Protein AF-A0A1Q2HR10-F1 (afdb_monomer)

InterPro domains:
  IPR006119 Resolvase, N-terminal catalytic domain [PF00239] (12-164)
  IPR006119 Resolvase, N-terminal catalytic domain [PS51736] (10-162)
  IPR006119 Resolvase, N-terminal catalytic domain [SM00857] (11-164)
  IPR011109 DNA-binding recombinase domain [PF07508] (187-282)
  IPR011109 DNA-binding recombinase domain [PS51737] (170-286)
  IPR025827 Recombinase zinc beta ribbon domain [PF13408] (298-350)
  IPR036162 Resolvase-like, N-terminal catalytic domain superfamily [G3DSA:3.40.50.1390] (5-146)
  IPR036162 Resolvase-like, N-terminal catalytic domain superfamily [SSF53041] (10-164)
  IPR038109 DNA-binding recombinase domain superfamily [G3DSA:3.90.1750.20] (148-283)
  IPR050639 Site-specific recombinase resolvase [PTHR30461] (6-348)

Nearest PDB structures (foldseek):
  3g13-assembly1_A  TM=7.364E-01  e=5.554E-08  Clostridioides difficile 630
  7ay3-assembly1_A  TM=6.339E-01  e=5.878E-05  uncultured bacterium
  6kka-assembly2_B  TM=5.753E-01  e=1.323E-03  Bacillus sp. 41M-1
  2dcj-assembly1_B  TM=5.624E-01  e=2.082E-03  Bacillus sp. 41M-1
  2dck-assembly1_A  TM=5.653E-01  e=2.611E-03  Bacillus sp. 41M-1

Solvent-accessible surface area (backbone atoms only — not comparable to full-atom values): 34126 Å² total; per-residue (Å²): 134,86,81,80,74,72,67,74,36,36,30,40,51,50,39,48,34,62,55,64,81,62,65,88,44,99,76,32,78,48,55,58,36,47,52,54,40,51,53,52,42,59,74,37,41,91,72,26,41,40,77,53,91,67,83,28,60,32,73,45,44,64,36,75,64,81,92,42,74,28,61,49,51,52,53,51,39,39,74,70,66,70,41,40,28,42,36,27,43,40,64,62,49,78,28,68,34,64,54,60,40,37,54,52,49,53,54,29,55,79,66,69,29,38,47,37,24,69,74,69,81,39,33,55,84,38,75,68,29,41,52,54,48,53,52,50,40,50,50,41,52,49,53,53,50,53,51,50,50,55,49,52,50,50,47,51,53,36,39,65,68,14,31,51,83,76,79,83,79,52,75,24,42,40,81,46,95,53,94,34,42,51,39,80,34,66,74,42,30,50,53,50,50,49,52,53,51,44,33,66,73,66,69,41,63,63,65,41,39,53,51,39,53,74,73,68,49,55,43,68,60,51,66,46,98,87,69,52,78,43,77,47,48,74,66,35,41,67,57,52,52,52,55,74,65,44,53,55,42,55,17,25,35,76,56,94,93,41,79,26,66,31,77,30,78,52,76,42,56,67,65,61,50,50,51,51,48,50,50,54,55,68,68,44,72,78,76,70,76,86,64,78,72,91,75,59,54,81,53,46,59,70,45,50,33,91,85,75,67,38,36,19,39,63,48,73,48,72,50,95,90,70,52,72,50,45,25,34,36,44,46,58,21,74,41,70,36,49,88,80,40,75,68,77,68,43,58,42,68,52,66,73,39,92,71,36,73,76,67,67,79,85,82,83,85,81,95,72,88,79,83,91,84,75,69,95,83,61,90,84,88,86,86,79,89,70,100,68,90,79,58,70,67,60,55,50,51,54,53,53,50,62,67,65,68,60,89,61,100,81,67,84,86,77,90,79,88,86,88,77,87,90,69,84,52,70,69,57,57,50,49,52,61,49,70,74,48,67,97,85,68,90,82,81,68,96,68,52,60,60,41,44,37,71,83,71,49,76,71,78,51,78,48,39,79,90,58,37,56,48,41,76,30,72,83,72,51,90,62,87,64,17,12,40,26,41,38,89,66,55,76,69,34,66,26,34,37,37,36,71,44,75,32,67,85,27,40,32,40,32,31,33,36,29,33,28,22,38,70,86,59,28,33,40,36,38,27,52,72,86,42,78,75,50,72,49,51,10,82,46,71,79,40,84,45,76,46,80,44,69,73,38,79,44,37,41,36,39,34,38,37,37,74,64,77,88,90,49,72,76,53,36,37,36,42,35,54,33,35,36,30,54,85,130

Foldseek 3Di:
DPPDDQDAAEEEEAFEDQELPPPPPPDDPRNVFVVLQVVVQVVCVVNNYDYDPDYLYFYNDQLADCPTDSSVVVLVCLVVVVHQEYETQALSRNHPDLLVSLVVVVSCVVSNHWYDHSPPRQTCVDPVNVVVSVVSNVVSVVVVVVVVVVVVVVLLVCQQVQFAQDDDDAFQWDDDPPHGETEGPPVRLVVLVVLLVCCLVVLALQVSLVVCVVVVDFGDWDADPVGRTDDTDRDWSVNSVCSLPACVLCQWGDDPNDIHRHPYHHSDHPVSSVSSVVSVVVPPPPPPPPDPCPPDPVCFQVDAQPQPRAGWGKDWDADPVGDIWIWTHGPCCVTNNCVVPVGDTGGPVLVPDPPCVVVPDDDDDDPDDDDDDDDPPDDDDDDDDDPDDDDPLRVVQVVVLVVPVDPDDPDDDDDDDDDDPPDDDPVNVVVVVVVVPPPPDDDDTPQKQKDQCQVLDPPSAPKDPVQAPWHWDQPQHDDHRIWTKFDPDDAFDKGKTKHKDQLAQFFKKKKKKFDWAAAPFKWKFKDKQNHTPDIDHHGDDIDMDMDTDDGGIIMIMIMTGGHDDDGGTPSMMIIGIIITHHDD

Structure (mmCIF, N/CA/C/O backbone):
data_AF-A0A1Q2HR10-F1
#
_entry.id   AF-A0A1Q2HR10-F1
#
loop_
_atom_site.group_PDB
_atom_site.id
_atom_site.type_symbol
_atom_site.label_atom_id
_atom_site.label_alt_id
_atom_site.label_comp_id
_atom_site.label_asym_id
_atom_site.label_entity_id
_atom_site.label_seq_id
_atom_site.pdbx_PDB_ins_code
_atom_site.Cartn_x
_atom_site.Cartn_y
_atom_site.Cartn_z
_atom_site.occupancy
_atom_site.B_iso_or_equiv
_atom_site.auth_seq_id
_atom_site.auth_comp_id
_atom_site.auth_asym_id
_atom_site.auth_atom_id
_atom_site.pdbx_PDB_model_num
ATOM 1 N N . MET A 1 1 ? -54.608 -3.226 22.816 1.00 35.53 1 MET A N 1
ATOM 2 C CA . MET A 1 1 ? -53.379 -2.841 23.540 1.00 35.53 1 MET A CA 1
ATOM 3 C C . MET A 1 1 ? -52.499 -4.075 23.656 1.00 35.53 1 MET A C 1
ATOM 5 O O . MET A 1 1 ? -52.842 -4.966 24.420 1.00 35.53 1 MET A O 1
ATOM 9 N N . LYS A 1 2 ? -51.440 -4.186 22.843 1.00 35.03 2 LYS A N 1
ATOM 10 C CA . LYS A 1 2 ? -50.388 -5.186 23.072 1.00 35.03 2 LYS A CA 1
ATOM 11 C C . LYS A 1 2 ? -49.532 -4.642 24.213 1.00 35.03 2 LYS A C 1
ATOM 13 O O . LYS A 1 2 ? -48.927 -3.589 24.064 1.00 35.03 2 LYS A O 1
ATOM 18 N N . THR A 1 3 ? -49.585 -5.283 25.369 1.00 39.72 3 THR A N 1
ATOM 19 C CA . THR A 1 3 ? -48.669 -5.019 26.478 1.00 39.72 3 THR A CA 1
ATOM 20 C C . THR A 1 3 ? -47.285 -5.508 26.063 1.00 39.72 3 THR A C 1
ATOM 22 O O . THR A 1 3 ? -47.055 -6.716 26.043 1.00 39.72 3 THR A O 1
ATOM 25 N N . ASP A 1 4 ? -46.399 -4.585 25.682 1.00 44.84 4 ASP A N 1
ATOM 26 C CA . ASP A 1 4 ? -44.971 -4.867 25.521 1.00 44.84 4 ASP A CA 1
ATOM 27 C C . ASP A 1 4 ? -44.421 -5.318 26.875 1.00 44.84 4 ASP A C 1
ATOM 29 O O . ASP A 1 4 ? -44.372 -4.554 27.841 1.00 44.84 4 ASP A O 1
ATOM 33 N N . ILE A 1 5 ? -44.057 -6.594 26.963 1.00 53.28 5 ILE A N 1
ATOM 34 C CA . ILE A 1 5 ? -43.345 -7.135 28.115 1.00 53.28 5 ILE A CA 1
ATOM 35 C C . ILE A 1 5 ? -41.929 -6.545 28.045 1.00 53.28 5 ILE A C 1
ATOM 37 O O . ILE A 1 5 ? -41.261 -6.736 27.024 1.00 53.28 5 ILE A O 1
ATOM 41 N N . PRO A 1 6 ? -41.453 -5.815 29.071 1.00 58.09 6 PRO A N 1
ATOM 42 C CA . PRO A 1 6 ? -40.123 -5.222 29.037 1.00 58.09 6 PRO A CA 1
ATOM 43 C C . PRO A 1 6 ? -39.074 -6.326 28.872 1.00 58.09 6 PRO A C 1
ATOM 45 O O . PRO A 1 6 ? -39.031 -7.284 29.645 1.00 58.09 6 PRO A O 1
ATOM 48 N N . LYS A 1 7 ? -38.250 -6.199 27.826 1.00 75.62 7 LYS A N 1
ATOM 49 C CA . LYS A 1 7 ? -37.168 -7.134 27.506 1.00 75.62 7 LYS A CA 1
ATOM 50 C C . LYS A 1 7 ? -36.230 -7.252 28.712 1.00 75.62 7 LYS A C 1
ATOM 52 O O . LYS A 1 7 ? -35.727 -6.244 29.200 1.00 75.62 7 LYS A O 1
ATOM 57 N N . THR A 1 8 ? -36.003 -8.471 29.197 1.00 84.19 8 THR A N 1
ATOM 58 C CA . THR A 1 8 ? -35.079 -8.725 30.311 1.00 84.19 8 THR A CA 1
ATOM 59 C C . THR A 1 8 ? -33.642 -8.449 29.870 1.00 84.19 8 THR A C 1
ATOM 61 O O . THR A 1 8 ? -33.208 -8.975 28.849 1.00 84.19 8 THR A O 1
ATOM 64 N N . ILE A 1 9 ? -32.910 -7.639 30.636 1.00 88.94 9 ILE A N 1
ATOM 65 C CA . ILE A 1 9 ? -31.498 -7.309 30.398 1.00 88.94 9 ILE A CA 1
ATOM 66 C C . ILE A 1 9 ? -30.656 -8.093 31.406 1.00 88.94 9 ILE A C 1
ATOM 68 O O . ILE A 1 9 ? -30.749 -7.850 32.611 1.00 88.94 9 ILE A O 1
ATOM 72 N N . ARG A 1 10 ? -29.847 -9.044 30.928 1.00 92.69 10 ARG A N 1
ATOM 73 C CA . ARG A 1 10 ? -28.963 -9.870 31.767 1.00 92.69 10 ARG A CA 1
ATOM 74 C C . ARG A 1 10 ? -27.661 -9.128 32.060 1.00 92.69 10 ARG A C 1
ATOM 76 O O . ARG A 1 10 ? -26.849 -8.901 31.162 1.00 92.69 10 ARG A O 1
ATOM 83 N N . CYS A 1 11 ? -27.471 -8.750 33.318 1.00 92.62 11 CYS A N 1
ATOM 84 C CA . CYS A 1 11 ? -26.354 -7.935 33.779 1.00 92.62 11 CYS A CA 1
ATOM 85 C C . CYS A 1 11 ? -25.263 -8.802 34.420 1.00 92.62 11 CYS A C 1
ATOM 87 O O . CYS A 1 11 ? -25.495 -9.417 35.462 1.00 92.62 11 CYS A O 1
ATOM 89 N N . ALA A 1 12 ? -24.066 -8.800 33.837 1.00 94.25 12 ALA A N 1
ATOM 90 C CA . ALA A 1 12 ? -22.855 -9.345 34.439 1.00 94.25 12 ALA A CA 1
ATOM 91 C C . ALA A 1 12 ? -22.135 -8.269 35.262 1.00 94.25 12 ALA A C 1
ATOM 93 O O . ALA A 1 12 ? -22.036 -7.116 34.838 1.00 94.25 12 ALA A O 1
ATOM 94 N N . ILE A 1 13 ? -21.601 -8.648 36.423 1.00 94.19 13 ILE A N 1
ATOM 95 C CA . ILE A 1 13 ? -20.778 -7.770 37.261 1.00 94.19 13 ILE A CA 1
ATOM 96 C C . ILE A 1 13 ? -19.326 -8.206 37.132 1.00 94.19 13 ILE A C 1
ATOM 98 O O . ILE A 1 13 ? -19.013 -9.367 37.389 1.00 94.19 13 ILE A O 1
ATOM 102 N N . TYR A 1 14 ? -18.451 -7.266 36.779 1.00 94.12 14 TYR A N 1
ATOM 103 C CA . TYR A 1 14 ? -17.010 -7.494 36.758 1.00 94.12 14 TYR A CA 1
ATOM 104 C C . TYR A 1 14 ? -16.328 -6.733 37.893 1.00 94.12 14 TYR A C 1
ATOM 106 O O . TYR A 1 14 ? -16.472 -5.509 38.011 1.00 94.12 14 TYR A O 1
ATOM 114 N N . THR A 1 15 ? -15.556 -7.447 38.715 1.00 91.81 15 THR A N 1
ATOM 115 C CA . THR A 1 15 ? -14.774 -6.845 39.799 1.00 91.81 15 THR A CA 1
ATOM 116 C C . THR A 1 15 ? -13.289 -7.174 39.669 1.00 91.81 15 THR A C 1
ATOM 118 O O . THR A 1 15 ? -12.889 -8.210 39.139 1.00 91.81 15 THR A O 1
ATOM 121 N N . ARG A 1 16 ? -12.436 -6.248 40.128 1.00 90.12 16 ARG A N 1
ATOM 122 C CA . ARG A 1 16 ? -10.978 -6.412 40.056 1.00 90.12 16 ARG A CA 1
ATOM 123 C C . ARG A 1 16 ? -10.268 -5.813 41.263 1.00 90.12 16 ARG A C 1
ATOM 125 O O . ARG A 1 16 ? -10.615 -4.720 41.725 1.00 90.12 16 ARG A O 1
ATOM 132 N N . LYS A 1 17 ? -9.198 -6.476 41.707 1.00 83.69 17 LYS A N 1
ATOM 133 C CA . LYS A 1 17 ? -8.235 -5.977 42.697 1.00 83.69 17 LYS A CA 1
ATOM 134 C C . LYS A 1 17 ? -6.824 -6.322 42.230 1.00 83.69 17 LYS A C 1
ATOM 136 O O . LYS A 1 17 ? -6.560 -7.446 41.841 1.00 83.69 17 LYS A O 1
ATOM 141 N N . SER A 1 18 ? -5.918 -5.346 42.236 1.00 72.06 18 SER A N 1
ATOM 142 C CA . SER A 1 18 ? -4.544 -5.531 41.736 1.00 72.06 18 SER A CA 1
ATOM 143 C C . SER A 1 18 ? -3.587 -6.207 42.713 1.00 72.06 18 SER A C 1
ATOM 145 O O . SER A 1 18 ? -2.473 -6.511 42.312 1.00 72.06 18 SER A O 1
ATOM 147 N N . THR A 1 19 ? -3.973 -6.372 43.977 1.00 66.88 19 THR A N 1
ATOM 148 C CA . THR A 1 19 ? -3.138 -6.974 45.021 1.00 66.88 19 THR A CA 1
ATOM 149 C C . THR A 1 19 ? -3.830 -8.192 45.611 1.00 66.88 19 THR A C 1
ATOM 151 O O . THR A 1 19 ? -5.045 -8.165 45.829 1.00 66.88 19 THR A O 1
ATOM 154 N N . ASP A 1 20 ? -3.038 -9.224 45.902 1.00 68.44 20 ASP A N 1
ATOM 155 C CA . ASP A 1 20 ? -3.508 -10.443 46.570 1.00 68.44 20 ASP A CA 1
ATOM 156 C C . ASP A 1 20 ? -3.741 -10.245 48.076 1.00 68.44 20 ASP A C 1
ATOM 158 O O . ASP A 1 20 ? -4.471 -10.999 48.719 1.00 68.44 20 ASP A O 1
ATOM 162 N N . GLU A 1 21 ? -3.173 -9.182 48.651 1.00 49.06 21 GLU A N 1
ATOM 163 C CA . GLU A 1 21 ? -3.280 -8.869 50.077 1.00 49.06 21 GLU A CA 1
ATOM 164 C C . GLU A 1 21 ? -4.734 -8.684 50.526 1.00 49.06 21 GLU A C 1
ATOM 166 O O . GLU A 1 21 ? -5.432 -7.777 50.065 1.00 49.06 21 GLU A O 1
ATOM 171 N N . GLY A 1 22 ? -5.195 -9.513 51.466 1.00 47.22 22 GLY A N 1
ATOM 172 C CA . GLY A 1 22 ? -6.542 -9.426 52.037 1.00 47.22 22 GLY A CA 1
ATOM 173 C C . GLY A 1 22 ? -7.656 -9.899 51.098 1.00 47.22 22 GLY A C 1
ATOM 174 O O . GLY A 1 22 ? -8.790 -9.447 51.241 1.00 47.22 22 GLY A O 1
ATOM 175 N N . LEU A 1 23 ? -7.351 -10.747 50.105 1.00 61.19 23 LEU A N 1
ATOM 176 C CA . LEU A 1 23 ? -8.379 -11.485 49.355 1.00 61.19 23 LEU A CA 1
ATOM 177 C C . LEU A 1 23 ? -9.075 -12.552 50.218 1.00 61.19 23 LEU A C 1
ATOM 179 O O . LEU A 1 23 ? -10.259 -12.783 50.013 1.00 61.19 23 LEU A O 1
ATOM 183 N N . GLU A 1 24 ? -8.376 -13.125 51.207 1.00 45.28 24 GLU A N 1
ATOM 184 C CA . GLU A 1 24 ? -8.885 -14.188 52.098 1.00 45.28 24 GLU A CA 1
ATOM 185 C C . GLU A 1 24 ? -9.851 -13.707 53.200 1.00 45.28 24 GLU A C 1
ATOM 187 O O . GLU A 1 24 ? -10.402 -14.518 53.938 1.00 45.28 24 GLU A O 1
ATOM 192 N N . GLN A 1 25 ? -10.050 -12.395 53.352 1.00 53.47 25 GLN A N 1
ATOM 193 C CA . GLN A 1 25 ? -10.988 -11.849 54.339 1.00 53.47 25 GLN A CA 1
ATOM 194 C C . GLN A 1 25 ? -12.439 -12.082 53.892 1.00 53.47 25 GLN A C 1
ATOM 196 O O . GLN A 1 25 ? -12.744 -11.886 52.717 1.00 53.47 25 GLN A O 1
ATOM 201 N N . GLU A 1 26 ? -13.342 -12.401 54.834 1.00 44.09 26 GLU A N 1
ATOM 202 C CA . GLU A 1 26 ? -14.781 -12.612 54.561 1.00 44.09 26 GLU A CA 1
ATOM 203 C C . GLU A 1 26 ? -15.452 -11.421 53.852 1.00 44.09 26 GLU A C 1
ATOM 205 O O . GLU A 1 26 ? -16.432 -11.602 53.135 1.00 44.09 26 GLU A O 1
ATOM 210 N N . PHE A 1 27 ? -14.917 -10.205 54.012 1.00 47.78 27 PHE A N 1
ATOM 211 C CA . PHE A 1 27 ? -15.361 -9.020 53.283 1.00 47.78 27 PHE A CA 1
ATOM 212 C C . PHE A 1 27 ? -14.158 -8.220 52.781 1.00 47.78 27 PHE A C 1
ATOM 214 O O . PHE A 1 27 ? -13.380 -7.672 53.561 1.00 47.78 27 PHE A O 1
ATOM 221 N N . ASN A 1 28 ? -14.001 -8.139 51.460 1.00 74.25 28 ASN A N 1
ATOM 222 C CA . ASN A 1 28 ? -12.880 -7.474 50.804 1.00 74.25 28 ASN A CA 1
ATOM 223 C C . ASN A 1 28 ? -13.375 -6.400 49.812 1.00 74.25 28 ASN A C 1
ATOM 225 O O . ASN A 1 28 ? -14.572 -6.195 49.601 1.00 74.25 28 ASN A O 1
ATOM 229 N N . SER A 1 29 ? -12.446 -5.689 49.169 1.00 76.31 29 SER A N 1
ATOM 230 C CA . SER A 1 29 ? -12.796 -4.627 48.220 1.00 76.31 29 SER A CA 1
ATOM 231 C C . SER A 1 29 ? -13.443 -5.116 46.916 1.00 76.31 29 SER A C 1
ATOM 233 O O . SER A 1 29 ? -13.951 -4.276 46.176 1.00 76.31 29 SER A O 1
ATOM 235 N N . LEU A 1 30 ? -13.434 -6.419 46.605 1.00 81.44 30 LEU A N 1
ATOM 236 C CA . LEU A 1 30 ? -14.221 -7.005 45.509 1.00 81.44 30 LEU A CA 1
ATOM 237 C C . LEU A 1 30 ? -15.690 -7.129 45.929 1.00 81.44 30 LEU A C 1
ATOM 239 O O . LEU A 1 30 ? -16.567 -6.695 45.187 1.00 81.44 30 LEU A O 1
ATOM 243 N N . HIS A 1 31 ? -15.951 -7.591 47.157 1.00 82.94 31 HIS A N 1
ATOM 244 C CA . HIS A 1 31 ? -17.305 -7.666 47.717 1.00 82.94 31 HIS A CA 1
ATOM 245 C C . HIS A 1 31 ? -17.982 -6.292 47.775 1.00 82.94 31 HIS A C 1
ATOM 247 O O . HIS A 1 31 ? -19.097 -6.148 47.283 1.00 82.94 31 HIS A O 1
ATOM 253 N N . ALA A 1 32 ? -17.279 -5.254 48.243 1.00 84.38 32 ALA A N 1
ATOM 254 C CA . ALA A 1 32 ? -17.815 -3.888 48.253 1.00 84.38 32 ALA A CA 1
ATOM 255 C C . ALA A 1 32 ? -18.134 -3.347 46.840 1.00 84.38 32 ALA A C 1
ATOM 257 O O . ALA A 1 32 ? -19.096 -2.605 46.648 1.00 84.38 32 ALA A O 1
ATOM 258 N N . GLN A 1 33 ? -17.334 -3.713 45.829 1.00 88.06 33 GLN A N 1
ATOM 259 C CA . GLN A 1 33 ? -17.607 -3.348 44.433 1.00 88.06 33 GLN A CA 1
ATOM 260 C C . GLN A 1 33 ? -18.842 -4.067 43.896 1.00 88.06 33 GLN A C 1
ATOM 262 O O . GLN A 1 33 ? -19.652 -3.453 43.199 1.00 88.06 33 GLN A O 1
ATOM 267 N N . ARG A 1 34 ? -18.968 -5.357 44.216 1.00 89.56 34 ARG A N 1
ATOM 268 C CA . ARG A 1 34 ? -20.096 -6.181 43.801 1.00 89.56 34 ARG A CA 1
ATOM 269 C C . ARG A 1 34 ? -21.393 -5.697 44.433 1.00 89.56 34 ARG A C 1
ATOM 271 O O . ARG A 1 34 ? -22.344 -5.466 43.701 1.00 89.56 34 ARG A O 1
ATOM 278 N N . GLU A 1 35 ? -21.406 -5.446 45.737 1.00 89.19 35 GLU A N 1
ATOM 279 C CA . GLU A 1 35 ? -22.575 -4.925 46.454 1.00 89.19 35 GLU A CA 1
ATOM 280 C C . GLU A 1 35 ? -23.064 -3.602 45.843 1.00 89.19 35 GLU A C 1
ATOM 282 O O . GLU A 1 35 ? -24.252 -3.437 45.568 1.00 89.19 35 GLU A O 1
ATOM 287 N N . ALA A 1 36 ? -22.145 -2.683 45.528 1.00 88.62 36 ALA A N 1
ATOM 288 C CA . ALA A 1 36 ? -22.489 -1.431 44.859 1.00 88.62 36 ALA A CA 1
ATOM 289 C C . ALA A 1 36 ? -23.095 -1.652 43.457 1.00 88.62 36 ALA A C 1
ATOM 291 O O . ALA A 1 36 ? -24.039 -0.958 43.073 1.00 88.62 36 ALA A O 1
ATOM 292 N N . ALA A 1 37 ? -22.574 -2.614 42.690 1.00 89.00 37 ALA A N 1
ATOM 293 C CA . ALA A 1 37 ? -23.106 -2.966 41.375 1.00 89.00 37 ALA A CA 1
ATOM 294 C C . ALA A 1 37 ? -24.470 -3.676 41.463 1.00 89.00 37 ALA A C 1
ATOM 296 O O . ALA A 1 37 ? -25.373 -3.350 40.695 1.00 89.00 37 ALA A O 1
ATOM 297 N N . GLU A 1 38 ? -24.663 -4.580 42.423 1.00 91.38 38 GLU A N 1
ATOM 298 C CA . GLU A 1 38 ? -25.937 -5.264 42.680 1.00 91.38 38 GLU A CA 1
ATOM 299 C C . GLU A 1 38 ? -27.020 -4.286 43.149 1.00 91.38 38 GLU A C 1
ATOM 301 O O . GLU A 1 38 ? -28.160 -4.347 42.677 1.00 91.38 38 GLU A O 1
ATOM 306 N N . ALA A 1 39 ? -26.666 -3.336 44.019 1.00 90.44 39 ALA A N 1
ATOM 307 C CA . ALA A 1 39 ? -27.552 -2.254 44.437 1.00 90.44 39 ALA A CA 1
ATOM 308 C C . ALA A 1 39 ? -27.960 -1.378 43.243 1.00 90.44 39 ALA A C 1
ATOM 310 O O . ALA A 1 39 ? -29.140 -1.055 43.083 1.00 90.44 39 ALA A O 1
ATOM 311 N N . TYR A 1 40 ? -27.011 -1.055 42.355 1.00 89.25 40 TYR A N 1
ATOM 312 C CA . TYR A 1 40 ? -27.297 -0.309 41.131 1.00 89.25 40 TYR A CA 1
ATOM 313 C C . TYR A 1 40 ? -28.238 -1.083 40.195 1.00 89.25 40 TYR A C 1
ATOM 315 O O . TYR A 1 40 ? -29.265 -0.544 39.787 1.00 89.25 40 TYR A O 1
ATOM 323 N N . ILE A 1 41 ? -27.961 -2.359 39.908 1.00 90.00 41 ILE A N 1
ATOM 324 C CA . ILE A 1 41 ? -28.836 -3.212 39.080 1.00 90.00 41 ILE A CA 1
ATOM 325 C C . ILE A 1 41 ? -30.233 -3.317 39.703 1.00 90.00 41 ILE A C 1
ATOM 327 O O . ILE A 1 41 ? -31.241 -3.205 39.006 1.00 90.00 41 ILE A O 1
ATOM 331 N N . THR A 1 42 ? -30.309 -3.459 41.027 1.00 89.38 42 THR A N 1
ATOM 332 C CA . THR A 1 42 ? -31.578 -3.516 41.762 1.00 89.38 42 THR A CA 1
ATOM 333 C C . THR A 1 42 ? -32.379 -2.225 41.610 1.00 89.38 42 THR A C 1
ATOM 335 O O . THR A 1 42 ? -33.595 -2.290 41.420 1.00 89.38 42 THR A O 1
ATOM 338 N N . SER A 1 43 ? -31.714 -1.066 41.618 1.00 87.19 43 SER A N 1
ATOM 339 C CA . SER A 1 43 ? -32.363 0.230 41.377 1.00 87.19 43 SER A CA 1
ATOM 340 C C . SER A 1 43 ? -32.961 0.358 39.966 1.00 87.19 43 SER A C 1
ATOM 342 O O . SER A 1 43 ? -33.917 1.106 39.782 1.00 87.19 43 SER A O 1
ATOM 344 N N . GLN A 1 44 ? -32.463 -0.419 38.993 1.00 87.38 44 GLN A N 1
ATOM 345 C CA . GLN A 1 44 ? -32.914 -0.423 37.595 1.00 87.38 44 GLN A CA 1
ATOM 346 C C . GLN A 1 44 ? -33.872 -1.578 37.258 1.00 87.38 44 GLN A C 1
ATOM 348 O O . GLN A 1 44 ? -34.183 -1.809 36.088 1.00 87.38 44 GLN A O 1
ATOM 353 N N . LYS A 1 45 ? -34.397 -2.304 38.257 1.00 85.00 45 LYS A N 1
ATOM 354 C CA . LYS A 1 45 ? -35.349 -3.413 38.034 1.00 85.00 45 LYS A CA 1
ATOM 355 C C . LYS A 1 45 ? -36.580 -3.006 37.222 1.00 85.00 45 LYS A C 1
ATOM 357 O O . LYS A 1 45 ? -37.083 -3.810 36.443 1.00 85.00 45 LYS A O 1
ATOM 362 N N . SER A 1 46 ? -37.044 -1.762 37.358 1.00 80.25 46 SER A N 1
ATOM 363 C CA . SER A 1 46 ? -38.163 -1.221 36.570 1.00 80.25 46 SER A CA 1
ATOM 364 C C . SER A 1 46 ? -37.875 -1.157 35.064 1.00 80.25 46 SER A C 1
ATOM 366 O O . SER A 1 46 ? -38.812 -1.150 34.273 1.00 80.25 46 SER A O 1
ATOM 368 N N . GLN A 1 47 ? -36.600 -1.162 34.665 1.00 80.50 47 GLN A N 1
ATOM 369 C CA . GLN A 1 47 ? -36.144 -1.199 33.273 1.00 80.50 47 GLN A CA 1
ATOM 370 C C . GLN A 1 47 ? -35.854 -2.630 32.776 1.00 80.50 47 GLN A C 1
ATOM 372 O O . GLN A 1 47 ? -35.298 -2.797 31.695 1.00 80.50 47 GLN A O 1
ATOM 377 N N . GLY A 1 48 ? -36.188 -3.667 33.556 1.00 84.31 48 GLY A N 1
ATOM 378 C CA . GLY A 1 48 ? -36.000 -5.074 33.175 1.00 84.31 48 GLY A CA 1
ATOM 379 C C . GLY A 1 48 ? -34.616 -5.659 33.483 1.00 84.31 48 GLY A C 1
ATOM 380 O O . GLY A 1 48 ? -34.294 -6.747 33.005 1.00 84.31 48 GLY A O 1
ATOM 381 N N . TRP A 1 49 ? -33.789 -4.970 34.273 1.00 90.88 49 TRP A N 1
ATOM 382 C CA . TRP A 1 49 ? -32.428 -5.406 34.598 1.00 90.88 49 TRP A CA 1
ATOM 383 C C . TRP A 1 49 ? -32.427 -6.566 35.597 1.00 90.88 49 TRP A C 1
ATOM 385 O O . TRP A 1 49 ? -33.079 -6.505 36.641 1.00 90.88 49 TRP A O 1
ATOM 395 N N . THR A 1 50 ? -31.666 -7.617 35.290 1.00 91.12 50 THR A N 1
ATOM 396 C CA . THR A 1 50 ? -31.525 -8.819 36.122 1.00 91.12 50 THR A CA 1
ATOM 397 C C . THR A 1 50 ? -30.052 -9.143 36.322 1.00 91.12 50 THR A C 1
ATOM 399 O O . THR A 1 50 ? -29.319 -9.327 35.354 1.00 91.12 50 THR A O 1
ATOM 402 N N . CYS A 1 51 ? -29.612 -9.229 37.578 1.00 90.31 51 CYS A N 1
ATOM 403 C CA . CYS A 1 51 ? -28.242 -9.619 37.903 1.00 90.31 51 CYS A CA 1
ATOM 404 C C . CYS A 1 51 ? -28.038 -11.114 37.639 1.00 90.31 51 CYS A C 1
ATOM 406 O O . CYS A 1 51 ? -28.804 -11.936 38.145 1.00 90.31 51 CYS A O 1
ATOM 408 N N . LEU A 1 52 ? -27.000 -11.460 36.879 1.00 91.12 52 LEU A N 1
ATOM 409 C CA . LEU A 1 52 ? -26.577 -12.846 36.711 1.00 91.12 52 LEU A CA 1
ATOM 410 C C . LEU A 1 52 ? -25.912 -13.365 38.000 1.00 91.12 52 LEU A C 1
ATOM 412 O O . LEU A 1 52 ? -25.247 -12.595 38.701 1.00 91.12 52 LEU A O 1
ATOM 416 N N . PRO A 1 53 ? -26.082 -14.660 38.326 1.00 82.62 53 PRO A N 1
ATOM 417 C CA . PRO A 1 53 ? -25.472 -15.260 39.511 1.00 82.62 53 PRO A CA 1
ATOM 418 C C . PRO A 1 53 ? -23.954 -15.436 39.367 1.00 82.62 53 PRO A C 1
ATOM 420 O O . PRO A 1 53 ? -23.253 -15.510 40.376 1.00 82.62 53 PRO A O 1
ATOM 423 N N . ASP A 1 54 ? -23.443 -15.481 38.134 1.00 87.12 54 ASP A N 1
ATOM 424 C CA . ASP A 1 54 ? -22.032 -15.727 37.857 1.00 87.12 54 ASP A CA 1
ATOM 425 C C . ASP A 1 54 ? -21.114 -14.627 38.413 1.00 87.12 54 ASP A C 1
ATOM 427 O O . ASP A 1 54 ? -21.440 -13.433 38.470 1.00 87.12 54 ASP A O 1
ATOM 431 N N . GLN A 1 55 ? -19.932 -15.057 38.853 1.00 86.88 55 GLN A N 1
ATOM 432 C CA . GLN A 1 55 ? -18.904 -14.196 39.428 1.00 86.88 55 GLN A CA 1
ATOM 433 C C . GLN A 1 55 ? -17.728 -14.050 38.456 1.00 86.88 55 GLN A C 1
ATOM 435 O O . GLN A 1 55 ? -17.045 -15.028 38.113 1.00 86.88 55 GLN A O 1
ATOM 440 N N . TYR A 1 56 ? -17.492 -12.810 38.019 1.00 92.12 56 TYR A N 1
ATOM 441 C CA . TYR A 1 56 ? -16.359 -12.425 37.180 1.00 92.12 56 TYR A CA 1
ATOM 442 C C . TYR A 1 56 ? -15.391 -11.559 37.988 1.00 92.12 56 TYR A C 1
ATOM 444 O O . TYR A 1 56 ? -15.324 -10.340 37.817 1.00 92.12 56 TYR A O 1
ATOM 452 N N . ASP A 1 57 ? -14.648 -12.212 38.879 1.00 89.62 57 ASP A N 1
ATOM 453 C CA . ASP A 1 57 ? -13.762 -11.546 39.828 1.00 89.62 57 ASP A CA 1
ATOM 454 C C . ASP A 1 57 ? -12.292 -11.864 39.525 1.00 89.62 57 ASP A C 1
ATOM 456 O O . ASP A 1 57 ? -11.878 -13.023 39.520 1.00 89.62 57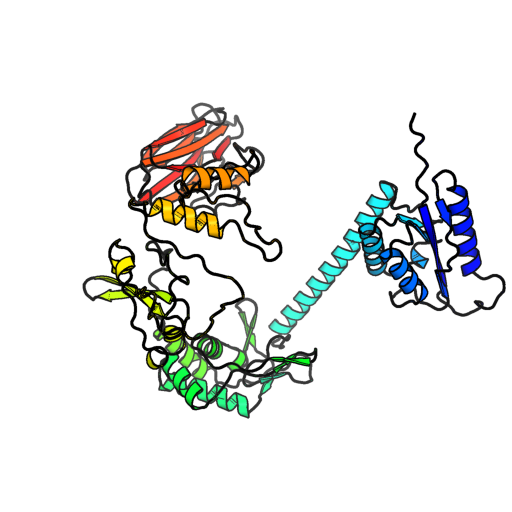 ASP A O 1
ATOM 460 N N . ASP A 1 58 ? -11.496 -10.822 39.281 1.00 87.19 58 ASP A N 1
ATOM 461 C CA . ASP A 1 58 ? -10.048 -10.919 39.068 1.00 87.19 58 ASP A CA 1
ATOM 462 C C . ASP A 1 58 ? -9.294 -10.297 40.265 1.00 87.19 58 ASP A C 1
ATOM 464 O O . ASP A 1 58 ? -9.006 -9.091 40.301 1.00 87.19 58 ASP A O 1
ATOM 468 N N . GLY A 1 59 ? -8.967 -11.120 41.266 1.00 83.94 59 GLY A N 1
ATOM 469 C CA . GLY A 1 59 ? -8.061 -10.769 42.370 1.00 83.94 59 GLY A CA 1
ATOM 470 C C . GLY A 1 59 ? -6.594 -11.028 42.007 1.00 83.94 59 GLY A C 1
ATOM 471 O O . GLY A 1 59 ? -6.298 -12.044 41.393 1.00 83.94 59 GLY A O 1
ATOM 472 N N . GLY A 1 60 ? -5.689 -10.096 42.323 1.00 80.19 60 GLY A N 1
ATOM 473 C CA . GLY A 1 60 ? -4.256 -10.209 41.999 1.00 80.19 60 GLY A CA 1
ATOM 474 C C . GLY A 1 60 ? -3.857 -9.745 40.597 1.00 80.19 60 GLY A C 1
ATOM 475 O O . GLY A 1 60 ? -2.674 -9.670 40.271 1.00 80.19 60 GLY A O 1
ATOM 476 N N . PHE A 1 61 ? -4.821 -9.373 39.749 1.00 80.75 61 PHE A N 1
ATOM 477 C CA . PHE A 1 61 ? -4.553 -9.048 38.347 1.00 80.75 61 PHE A CA 1
ATOM 478 C C . PHE A 1 61 ? -4.405 -7.544 38.088 1.00 80.75 61 PHE A C 1
ATOM 480 O O . PHE A 1 61 ? -5.179 -6.681 38.537 1.00 80.75 61 PHE A O 1
ATOM 487 N N . THR A 1 62 ? -3.396 -7.213 37.280 1.00 74.31 62 THR A N 1
ATOM 488 C CA . THR A 1 62 ? -3.129 -5.846 36.836 1.00 74.31 62 THR A CA 1
ATOM 489 C C . THR A 1 62 ? -4.169 -5.371 35.824 1.00 74.31 62 THR A C 1
ATOM 491 O O . THR A 1 62 ? -4.447 -6.022 34.828 1.00 74.31 62 THR A O 1
ATOM 494 N N . GLY A 1 63 ? -4.678 -4.150 36.019 1.00 71.25 63 GLY A N 1
ATOM 495 C CA . GLY A 1 63 ? -5.548 -3.483 35.045 1.00 71.25 63 GLY A CA 1
ATOM 496 C C . GLY A 1 63 ? -4.873 -3.090 33.715 1.00 71.25 63 GLY A C 1
ATOM 497 O O . GLY A 1 63 ? -5.500 -2.404 32.919 1.00 71.25 63 GLY A O 1
ATOM 498 N N . GLY A 1 64 ? -3.589 -3.408 33.512 1.00 71.88 64 GLY A N 1
ATOM 499 C CA . GLY A 1 64 ? -2.782 -2.937 32.374 1.00 71.88 64 GLY A CA 1
ATOM 500 C C . GLY A 1 64 ? -2.640 -3.916 31.205 1.00 71.88 64 GLY A C 1
ATOM 501 O O . GLY A 1 64 ? -1.951 -3.589 30.249 1.00 71.88 64 GLY A O 1
ATOM 502 N N . ASN A 1 65 ? -3.224 -5.114 31.290 1.00 78.00 65 ASN A N 1
ATOM 503 C CA . ASN A 1 65 ? -3.218 -6.112 30.217 1.00 78.00 65 ASN A CA 1
ATOM 504 C C . ASN A 1 65 ? -4.577 -6.825 30.115 1.00 78.00 65 ASN A C 1
ATOM 506 O O . ASN A 1 65 ? -5.411 -6.708 31.011 1.00 78.00 65 ASN A O 1
ATOM 510 N N . MET A 1 66 ? -4.792 -7.564 29.029 1.00 82.56 66 MET A N 1
ATOM 511 C CA . MET A 1 66 ? -6.027 -8.319 28.765 1.00 82.56 66 MET A CA 1
ATOM 512 C C . MET A 1 66 ? -5.986 -9.774 29.253 1.00 82.56 66 MET A C 1
ATOM 514 O O . MET A 1 66 ? -7.004 -10.458 29.215 1.00 82.56 66 MET A O 1
ATOM 518 N N . ASP A 1 67 ? -4.819 -10.250 29.686 1.00 83.69 67 ASP A N 1
ATOM 519 C CA . ASP A 1 67 ? -4.610 -11.633 30.116 1.00 83.69 67 ASP A CA 1
ATOM 520 C C . ASP A 1 67 ? -5.094 -11.820 31.557 1.00 83.69 67 ASP A C 1
ATOM 522 O O . ASP A 1 67 ? -4.331 -11.688 32.518 1.00 83.69 67 ASP A O 1
ATOM 526 N N . ARG A 1 68 ? -6.410 -12.002 31.702 1.00 87.69 68 ARG A N 1
ATOM 527 C CA . ARG A 1 68 ? -7.069 -12.187 32.996 1.00 87.69 68 ARG A CA 1
ATOM 528 C C . ARG A 1 68 ? -8.152 -13.264 32.892 1.00 87.69 68 ARG A C 1
ATOM 530 O O . ARG A 1 68 ? -8.995 -13.171 31.992 1.00 87.69 68 ARG A O 1
ATOM 537 N N . PRO A 1 69 ? -8.167 -14.269 33.785 1.00 89.44 69 PRO A N 1
ATOM 538 C CA . PRO A 1 69 ? -9.075 -15.406 33.677 1.00 89.44 69 PRO A CA 1
ATOM 539 C C . PRO A 1 69 ? -10.558 -15.026 33.722 1.00 89.44 69 PRO A C 1
ATOM 541 O O . PRO A 1 69 ? -11.334 -15.527 32.907 1.00 89.44 69 PRO A O 1
ATOM 544 N N . ALA A 1 70 ? -10.981 -14.150 34.642 1.00 91.44 70 ALA A N 1
ATOM 545 C CA . ALA A 1 70 ? -12.396 -13.810 34.771 1.00 91.44 70 ALA A CA 1
ATOM 546 C C . ALA A 1 70 ? -12.871 -12.890 33.640 1.00 91.44 70 ALA A C 1
ATOM 548 O O . ALA A 1 70 ? -13.955 -13.108 33.099 1.00 91.44 70 ALA A O 1
ATOM 549 N N . LEU A 1 71 ? -12.037 -11.932 33.216 1.00 91.19 71 LEU A N 1
ATOM 550 C CA . LEU A 1 71 ? -12.295 -11.120 32.020 1.00 91.19 71 LEU A CA 1
ATOM 551 C C . LEU A 1 71 ? -12.426 -11.992 30.761 1.00 91.19 71 LEU A C 1
ATOM 553 O O . LEU A 1 71 ? -13.340 -11.786 29.969 1.00 91.19 71 LEU A O 1
ATOM 557 N N . GLY A 1 72 ? -11.544 -12.981 30.586 1.00 91.12 72 GLY A N 1
ATOM 558 C CA . GLY A 1 72 ? -11.592 -13.917 29.463 1.00 91.12 72 GLY A CA 1
ATOM 559 C C . GLY A 1 72 ? -12.883 -14.740 29.431 1.00 91.12 72 GLY A C 1
ATOM 560 O O . GLY A 1 72 ? -13.511 -14.834 28.377 1.00 91.12 72 GLY A O 1
ATOM 561 N N . ARG A 1 73 ? -13.318 -15.268 30.587 1.00 93.38 73 ARG A N 1
ATOM 562 C CA . ARG A 1 73 ? -14.611 -15.967 30.715 1.00 93.38 73 ARG A CA 1
ATOM 563 C C . ARG A 1 73 ? -15.787 -15.051 30.378 1.00 93.38 73 ARG A C 1
ATOM 565 O O . ARG A 1 73 ? -16.605 -15.414 29.545 1.00 93.38 73 ARG A O 1
ATOM 572 N N . MET A 1 74 ? -15.818 -13.836 30.931 1.00 93.81 74 MET A N 1
ATOM 573 C CA . MET A 1 74 ? -16.878 -12.861 30.644 1.00 93.81 74 MET A CA 1
ATOM 574 C C . MET A 1 74 ? -16.971 -12.536 29.147 1.00 93.81 74 MET A C 1
ATOM 576 O O . MET A 1 74 ? -18.061 -12.457 28.592 1.00 93.81 74 MET A O 1
ATOM 580 N N . LEU A 1 75 ? -15.829 -12.359 28.475 1.00 91.31 75 LEU A N 1
ATOM 581 C CA . LEU A 1 75 ? -15.792 -12.085 27.037 1.00 91.31 75 LEU A CA 1
ATOM 582 C C . LEU A 1 75 ? -16.297 -13.268 26.198 1.00 91.31 75 LEU A C 1
ATOM 584 O O . LEU A 1 75 ? -16.933 -13.045 25.171 1.00 91.31 75 LEU A O 1
ATOM 588 N N . ALA A 1 76 ? -16.041 -14.505 26.627 1.00 91.75 76 ALA A N 1
ATOM 589 C CA . ALA A 1 76 ? -16.589 -15.694 25.978 1.00 91.75 76 ALA A CA 1
ATOM 590 C C . ALA A 1 76 ? -18.114 -15.795 26.165 1.00 91.75 76 ALA A C 1
ATOM 592 O O . ALA A 1 76 ? -18.830 -16.088 25.209 1.00 91.75 76 ALA A O 1
ATOM 593 N N . ASP A 1 77 ? -18.619 -15.476 27.358 1.00 92.25 77 ASP A N 1
ATOM 594 C CA . ASP A 1 77 ? -20.057 -15.477 27.651 1.00 92.25 77 ASP A CA 1
ATOM 595 C C . ASP A 1 77 ? -20.803 -14.372 26.879 1.00 92.25 77 ASP A C 1
ATOM 597 O O . ASP A 1 77 ? -21.932 -14.570 26.423 1.00 92.25 77 ASP A O 1
ATOM 601 N N . ILE A 1 78 ? -20.154 -13.223 26.657 1.00 92.38 78 ILE A N 1
ATOM 602 C CA . ILE A 1 78 ? -20.643 -12.159 25.764 1.00 92.38 78 ILE A CA 1
ATOM 603 C C . ILE A 1 78 ? -20.713 -12.646 24.318 1.00 92.38 78 ILE A C 1
ATOM 605 O O . ILE A 1 78 ? -21.728 -12.449 23.650 1.00 92.38 78 ILE A O 1
ATOM 609 N N . ASP A 1 79 ? -19.668 -13.313 23.828 1.00 89.19 79 ASP A N 1
ATOM 610 C CA . ASP A 1 79 ? -19.662 -13.850 22.466 1.00 89.19 79 ASP A CA 1
ATOM 611 C C . ASP A 1 79 ? -20.739 -14.921 22.251 1.00 89.19 79 ASP A C 1
ATOM 613 O O . ASP A 1 79 ? -21.288 -15.010 21.151 1.00 89.19 79 ASP A O 1
ATOM 617 N N . ALA A 1 80 ? -21.057 -15.689 23.298 1.00 90.38 80 ALA A N 1
ATOM 618 C CA . ALA A 1 80 ? -22.143 -16.666 23.330 1.00 90.38 80 ALA A CA 1
ATOM 619 C C . ALA A 1 80 ? -23.541 -16.030 23.483 1.00 90.38 80 ALA A C 1
ATOM 621 O O . ALA A 1 80 ? -24.545 -16.743 23.461 1.00 90.38 80 ALA A O 1
ATOM 622 N N . GLY A 1 81 ? -23.631 -14.704 23.642 1.00 89.81 81 GLY A N 1
ATOM 623 C CA . GLY A 1 81 ? -24.895 -13.988 23.811 1.00 89.81 81 GLY A CA 1
ATOM 624 C C . GLY A 1 81 ? -25.585 -14.281 25.146 1.00 89.81 81 GLY A C 1
ATOM 625 O O . GLY A 1 81 ? -26.814 -14.233 25.225 1.00 89.81 81 GLY A O 1
ATOM 626 N N . LEU A 1 82 ? -24.828 -14.618 26.195 1.00 90.62 82 LEU A N 1
ATOM 627 C CA . LEU A 1 82 ? -25.352 -14.887 27.541 1.00 90.62 82 LEU A CA 1
ATOM 628 C C . LEU A 1 82 ? -25.513 -13.614 28.389 1.00 90.62 82 LEU A C 1
ATOM 630 O O . LEU A 1 82 ? -26.263 -13.616 29.366 1.00 90.62 82 LEU A O 1
ATOM 634 N N . ILE A 1 83 ? -24.847 -12.529 27.992 1.00 92.56 83 ILE A N 1
ATOM 635 C CA . ILE A 1 83 ? -24.766 -11.260 28.721 1.00 92.56 83 ILE A CA 1
ATOM 636 C C . ILE A 1 83 ? -25.269 -10.132 27.818 1.00 92.56 83 ILE A C 1
ATOM 638 O O . ILE A 1 83 ? -24.810 -10.008 26.688 1.00 92.56 83 ILE A O 1
ATOM 642 N N . ASP A 1 84 ? -26.163 -9.283 28.335 1.00 90.50 84 ASP A N 1
ATOM 643 C CA . ASP A 1 84 ? -26.687 -8.110 27.614 1.00 90.50 84 ASP A CA 1
ATOM 644 C C . ASP A 1 84 ? -26.125 -6.787 28.164 1.00 90.50 84 ASP A C 1
ATOM 646 O O . ASP A 1 84 ? -26.145 -5.759 27.487 1.00 90.50 84 ASP A O 1
ATOM 650 N N . CYS A 1 85 ? -25.621 -6.787 29.402 1.00 90.75 85 CYS A N 1
ATOM 651 C CA . CYS A 1 85 ? -25.027 -5.612 30.031 1.00 90.75 85 CYS A CA 1
ATOM 652 C C . CYS A 1 85 ? -23.868 -5.992 30.959 1.00 90.75 85 CYS A C 1
ATOM 654 O O . CYS A 1 85 ? -23.983 -6.923 31.750 1.00 90.75 85 CYS A O 1
ATOM 656 N N . VAL A 1 86 ? -22.779 -5.225 30.929 1.00 93.00 86 VAL A N 1
ATOM 657 C CA . VAL A 1 86 ? -21.642 -5.350 31.851 1.00 93.00 86 VAL A CA 1
ATOM 658 C C . VAL A 1 86 ? -21.621 -4.159 32.804 1.00 93.00 86 VAL A C 1
ATOM 660 O O . VAL A 1 86 ? -21.633 -3.006 32.370 1.00 93.00 86 VAL A O 1
ATOM 663 N N . VAL A 1 87 ? -21.571 -4.436 34.107 1.00 91.75 87 VAL A N 1
ATOM 664 C CA . VAL A 1 87 ? -21.569 -3.435 35.178 1.00 91.75 87 VAL A CA 1
ATOM 665 C C . VAL A 1 87 ? -20.255 -3.502 35.951 1.00 91.75 87 VAL A C 1
ATOM 667 O O . VAL A 1 87 ? -19.838 -4.564 36.414 1.00 91.75 87 VAL A O 1
ATOM 670 N N . VAL A 1 88 ? -19.607 -2.349 36.115 1.00 91.38 88 VAL A N 1
ATOM 671 C CA . VAL A 1 88 ? -18.376 -2.197 36.901 1.00 91.38 88 VAL A CA 1
ATOM 672 C C . VAL A 1 88 ? -18.510 -1.061 37.906 1.00 91.38 88 VAL A C 1
ATOM 674 O O . VAL A 1 88 ? -19.199 -0.073 37.666 1.00 91.38 88 VAL A O 1
ATOM 677 N N . TYR A 1 89 ? -17.801 -1.148 39.030 1.00 86.50 89 TYR A N 1
ATOM 678 C CA . TYR A 1 89 ? -17.801 -0.070 40.025 1.00 86.50 89 TYR A CA 1
ATOM 679 C C . TYR A 1 89 ? -17.182 1.237 39.485 1.00 86.50 89 TYR A C 1
ATOM 681 O O . TYR A 1 89 ? -17.712 2.334 39.695 1.00 86.50 89 TYR A O 1
ATOM 689 N N . LYS A 1 90 ? -16.051 1.108 38.777 1.00 81.06 90 LYS A N 1
ATOM 690 C CA . LYS A 1 90 ? -15.275 2.185 38.138 1.00 81.06 90 LYS A CA 1
ATOM 691 C C . LYS A 1 90 ? -14.625 1.678 36.851 1.00 81.06 90 LYS A C 1
ATOM 693 O O . LYS A 1 90 ? -14.288 0.499 36.763 1.00 81.06 90 LYS A O 1
ATOM 698 N N . VAL A 1 91 ? -14.372 2.564 35.887 1.00 80.50 91 VAL A N 1
ATOM 699 C CA . VAL A 1 91 ? -13.735 2.208 34.601 1.00 80.50 91 VAL A CA 1
ATOM 700 C C . VAL A 1 91 ? -12.337 1.599 34.796 1.00 80.50 91 VAL A C 1
ATOM 702 O O . VAL A 1 91 ? -11.993 0.620 34.136 1.00 80.50 91 VAL A O 1
ATOM 705 N N . ASP A 1 92 ? -11.569 2.081 35.780 1.00 78.31 92 ASP A N 1
ATOM 706 C CA . ASP A 1 92 ? -10.230 1.565 36.121 1.00 78.31 92 ASP A CA 1
ATOM 707 C C . ASP A 1 92 ? -10.240 0.126 36.681 1.00 78.31 92 ASP A C 1
ATOM 709 O O . ASP A 1 92 ? -9.187 -0.511 36.838 1.00 78.31 92 ASP A O 1
ATOM 713 N N . ARG A 1 93 ? -11.424 -0.407 37.011 1.00 85.00 93 ARG A N 1
ATOM 714 C CA . ARG A 1 93 ? -11.606 -1.820 37.352 1.00 85.00 93 ARG A CA 1
ATOM 715 C C . ARG A 1 93 ? -11.580 -2.682 36.105 1.00 85.00 93 ARG A C 1
ATOM 717 O O . ARG A 1 93 ? -10.897 -3.697 36.146 1.00 85.00 93 ARG A O 1
ATOM 724 N N . LEU A 1 94 ? -12.159 -2.223 34.996 1.00 85.19 94 LEU A N 1
ATOM 725 C CA . LEU A 1 94 ? -12.097 -2.917 33.712 1.00 85.19 94 LEU A CA 1
ATOM 726 C C . LEU A 1 94 ? -10.720 -2.779 33.051 1.00 85.19 94 LEU A C 1
ATOM 728 O O . LEU A 1 94 ? -10.089 -3.780 32.721 1.00 85.19 94 LEU A O 1
ATOM 732 N N . SER A 1 95 ? -10.208 -1.556 32.901 1.00 83.38 95 SER A N 1
ATOM 733 C CA . SER A 1 95 ? -8.889 -1.331 32.305 1.00 83.38 95 SER A CA 1
ATOM 734 C C . SER A 1 95 ? -8.266 -0.009 32.752 1.00 83.38 95 SER A C 1
ATOM 736 O O . SER A 1 95 ? -8.945 0.999 32.909 1.00 83.38 95 SER A O 1
ATOM 738 N N . ARG A 1 96 ? -6.942 -0.018 32.937 1.00 77.50 96 ARG A N 1
ATOM 739 C CA . ARG A 1 96 ? -6.099 1.177 33.114 1.00 77.50 96 ARG A CA 1
ATOM 740 C C . ARG A 1 96 ? -5.510 1.675 31.790 1.00 77.50 96 ARG A C 1
ATOM 742 O O . ARG A 1 96 ? -5.012 2.792 31.736 1.00 77.50 96 ARG A O 1
ATOM 749 N N . SER A 1 97 ? -5.548 0.841 30.750 1.00 78.25 97 SER A N 1
ATOM 750 C C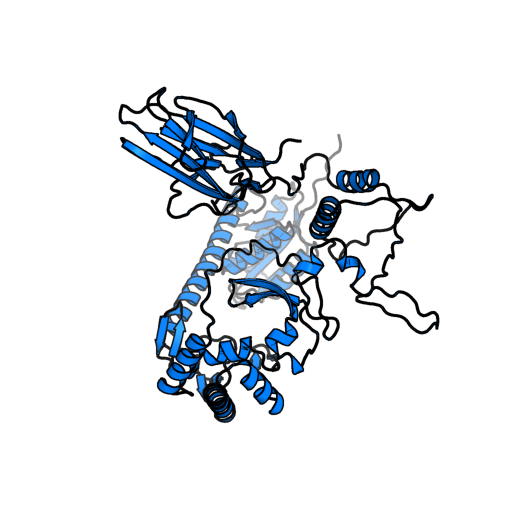A . SER A 1 97 ? -5.128 1.159 29.385 1.00 78.25 97 SER A CA 1
ATOM 751 C C . SER A 1 97 ? -6.345 1.618 28.588 1.00 78.25 97 SER A C 1
ATOM 753 O O . SER A 1 97 ? -7.311 0.863 28.439 1.00 78.25 97 SER A O 1
ATOM 755 N N . LEU A 1 98 ? -6.299 2.849 28.074 1.00 73.44 98 LEU A N 1
ATOM 756 C CA . LEU A 1 98 ? -7.371 3.409 27.252 1.00 73.44 98 LEU A CA 1
ATOM 757 C C . LEU A 1 98 ? -7.603 2.571 25.988 1.00 73.44 98 LEU A C 1
ATOM 759 O O . LEU A 1 98 ? -8.742 2.328 25.604 1.00 73.44 98 LEU A O 1
ATOM 763 N N . MET A 1 99 ? -6.528 2.068 25.383 1.00 73.88 99 MET A N 1
ATOM 764 C CA . MET A 1 99 ? -6.609 1.245 24.180 1.00 73.88 99 MET A CA 1
ATOM 765 C C . MET A 1 99 ? -7.212 -0.139 24.450 1.00 73.88 99 MET A C 1
ATOM 767 O O . MET A 1 99 ? -7.987 -0.635 23.635 1.00 73.88 99 MET A O 1
ATOM 771 N N . ASP A 1 100 ? -6.902 -0.762 25.587 1.00 82.12 100 ASP A N 1
ATOM 772 C CA . ASP A 1 100 ? -7.540 -2.033 25.955 1.00 82.12 100 ASP A CA 1
ATOM 773 C C . ASP A 1 100 ? -9.007 -1.822 26.337 1.00 82.12 100 ASP A C 1
ATOM 775 O O . ASP A 1 100 ? -9.859 -2.630 25.980 1.00 82.12 100 ASP A O 1
ATOM 779 N N . PHE A 1 101 ? -9.319 -0.696 26.986 1.00 82.50 101 PHE A N 1
ATOM 780 C CA . PHE A 1 101 ? -10.696 -0.299 27.270 1.00 82.50 101 PHE A CA 1
ATOM 781 C C . PHE A 1 101 ? -11.511 -0.116 25.982 1.00 82.50 101 PHE A C 1
ATOM 783 O O . PHE A 1 101 ? -12.588 -0.692 25.858 1.00 82.50 101 PHE A O 1
ATOM 790 N N . ALA A 1 102 ? -10.962 0.614 25.007 1.00 79.69 102 ALA A N 1
ATOM 791 C CA . ALA A 1 102 ? -11.545 0.815 23.683 1.00 79.69 102 ALA A CA 1
ATOM 792 C C . ALA A 1 102 ? -11.853 -0.514 22.975 1.00 79.69 102 ALA A C 1
ATOM 794 O O . ALA A 1 102 ? -12.977 -0.721 22.533 1.00 79.69 102 ALA A O 1
ATOM 795 N N . LYS A 1 103 ? -10.893 -1.449 22.939 1.00 83.06 103 LYS A N 1
ATOM 796 C CA . LYS A 1 103 ? -11.084 -2.773 22.318 1.00 83.06 103 LYS A CA 1
ATOM 797 C C . LYS A 1 103 ? -12.170 -3.605 22.998 1.00 83.06 103 LYS A C 1
ATOM 799 O O . LYS A 1 103 ? -12.913 -4.314 22.325 1.00 83.06 103 LYS A O 1
ATOM 804 N N . ILE A 1 104 ? -12.241 -3.563 24.332 1.00 87.69 104 ILE A N 1
ATOM 805 C CA . ILE A 1 104 ? -13.296 -4.265 25.074 1.00 87.69 104 ILE A CA 1
ATOM 806 C C . ILE A 1 104 ? -14.664 -3.675 24.716 1.00 87.69 104 ILE A C 1
ATOM 808 O O . ILE A 1 104 ? -15.589 -4.427 24.419 1.00 87.69 104 ILE A O 1
ATOM 812 N N . LEU A 1 105 ? -14.780 -2.345 24.713 1.00 84.31 105 LEU A N 1
ATOM 813 C CA . LEU A 1 105 ? -16.027 -1.658 24.383 1.00 84.31 105 LEU A CA 1
ATOM 814 C C . LEU A 1 105 ? -16.474 -1.897 22.939 1.00 84.31 105 LEU A C 1
ATOM 816 O O . LEU A 1 105 ? -17.649 -2.166 22.725 1.00 84.31 105 LEU A O 1
ATOM 820 N N . GLU A 1 106 ? -15.557 -1.864 21.973 1.00 82.25 106 GLU A N 1
ATOM 821 C CA . GLU A 1 106 ? -15.846 -2.176 20.567 1.00 82.25 106 GLU A CA 1
ATOM 822 C C . GLU A 1 106 ? -16.425 -3.593 20.426 1.00 82.25 106 GLU A C 1
ATOM 824 O O . GLU A 1 106 ? -17.420 -3.814 19.733 1.00 82.25 106 GLU A O 1
ATOM 829 N N . ARG A 1 107 ? -15.870 -4.563 21.167 1.00 87.00 107 ARG A N 1
ATOM 830 C CA . ARG A 1 107 ? -16.413 -5.927 21.202 1.00 87.00 107 ARG A CA 1
ATOM 831 C C . ARG A 1 107 ? -17.806 -5.971 21.823 1.00 87.00 107 ARG A C 1
ATOM 833 O O . ARG A 1 107 ? -18.663 -6.674 21.294 1.00 87.00 107 ARG A O 1
ATOM 840 N N . PHE A 1 108 ? -18.053 -5.216 22.893 1.00 89.25 108 PHE A N 1
ATOM 841 C CA . PHE A 1 108 ? -19.386 -5.120 23.495 1.00 89.25 108 PHE A CA 1
ATOM 842 C C . PHE A 1 108 ? -20.397 -4.538 22.502 1.00 89.25 108 PHE A C 1
ATOM 844 O O . PHE A 1 108 ? -21.456 -5.127 22.303 1.00 89.25 108 PHE A O 1
ATOM 851 N N . GLU A 1 109 ? -20.046 -3.453 21.812 1.00 82.44 109 GLU A N 1
ATOM 852 C CA . GLU A 1 109 ? -20.905 -2.798 20.823 1.00 82.44 109 GLU A CA 1
ATOM 853 C C . GLU A 1 109 ? -21.216 -3.713 19.632 1.00 82.44 109 GLU A C 1
ATOM 855 O O . GLU A 1 109 ? -22.382 -3.868 19.272 1.00 82.44 109 GLU A O 1
ATOM 860 N N . SER A 1 110 ? -20.213 -4.427 19.104 1.00 84.81 110 SER A N 1
ATOM 861 C CA . SER A 1 110 ? -20.398 -5.403 18.016 1.00 84.81 110 SER A CA 1
ATOM 862 C C . SER A 1 110 ? -21.370 -6.541 18.365 1.00 84.81 110 SER A C 1
ATOM 864 O O . SER A 1 110 ? -21.950 -7.168 17.479 1.00 84.81 110 SER A O 1
ATOM 866 N N . LYS A 1 111 ? -21.555 -6.810 19.664 1.00 88.00 111 LYS A N 1
ATOM 867 C CA . LYS A 1 111 ? -22.464 -7.828 20.205 1.00 88.00 111 LYS A CA 1
ATOM 868 C C . LYS A 1 111 ? -23.752 -7.236 20.785 1.00 88.00 111 LYS A C 1
ATOM 870 O O . LYS A 1 111 ? -24.579 -7.985 21.294 1.00 88.00 111 LYS A O 1
ATOM 875 N N . GLY A 1 112 ? -23.942 -5.917 20.713 1.00 86.19 112 GLY A N 1
ATOM 876 C CA . GLY A 1 112 ? -25.104 -5.229 21.280 1.00 86.19 112 GLY A CA 1
ATOM 877 C C . GLY A 1 112 ? -25.146 -5.219 22.814 1.00 86.19 112 GLY A C 1
ATOM 878 O O . GLY A 1 112 ? -26.218 -5.046 23.393 1.00 86.19 112 GLY A O 1
ATOM 879 N N . VAL A 1 113 ? -24.003 -5.407 23.477 1.00 90.00 113 VAL A N 1
ATOM 880 C CA . VAL A 1 113 ? -23.873 -5.421 24.938 1.00 90.00 113 VAL A CA 1
ATOM 881 C C . VAL A 1 113 ? -23.670 -4.006 25.470 1.00 90.00 113 VAL A C 1
ATOM 883 O O . VAL A 1 113 ? -22.818 -3.251 25.005 1.00 90.00 113 VAL A O 1
ATOM 886 N N . SER A 1 114 ? -24.451 -3.642 26.485 1.00 88.25 114 SER A N 1
ATOM 887 C CA . SER A 1 114 ? -24.354 -2.340 27.153 1.00 88.25 114 SER A CA 1
ATOM 888 C C . SER A 1 114 ? -23.262 -2.333 28.226 1.00 88.25 114 SER A C 1
ATOM 890 O O . SER A 1 114 ? -22.970 -3.358 28.836 1.00 88.25 114 SER A O 1
ATOM 892 N N . PHE A 1 115 ? -22.668 -1.173 28.499 1.00 89.69 115 PHE A N 1
ATOM 893 C CA . PHE A 1 115 ? -21.635 -1.009 29.520 1.00 89.69 115 PHE A CA 1
ATOM 894 C C . PHE A 1 115 ? -21.991 0.115 30.490 1.00 89.69 115 PHE A C 1
ATOM 896 O O . PHE A 1 115 ? -22.329 1.225 30.063 1.00 89.69 115 PHE A O 1
ATOM 903 N N . VAL A 1 116 ? -21.864 -0.167 31.792 1.00 88.31 116 VAL A N 1
ATOM 904 C CA . VAL A 1 116 ? -22.153 0.786 32.868 1.00 88.31 116 VAL A CA 1
ATOM 905 C C . VAL A 1 116 ? -21.057 0.839 33.928 1.00 88.31 116 VAL A C 1
ATOM 907 O O . VAL A 1 116 ? -20.621 -0.183 34.455 1.00 88.31 116 VAL A O 1
ATOM 910 N N . SER A 1 117 ? -20.681 2.067 34.300 1.00 87.62 117 SER A N 1
ATOM 911 C CA . SER A 1 117 ? -19.853 2.370 35.472 1.00 87.62 117 SER A CA 1
ATOM 912 C C . SER A 1 117 ? -20.694 3.007 36.582 1.00 87.62 117 SER A C 1
ATOM 914 O O . SER A 1 117 ? -21.257 4.086 36.384 1.00 87.62 117 SER A O 1
ATOM 916 N N . VAL A 1 118 ? -20.745 2.371 37.759 1.00 85.75 118 VAL A N 1
ATOM 917 C CA . VAL A 1 118 ? -21.606 2.773 38.892 1.00 85.75 118 VAL A CA 1
ATOM 918 C C . VAL A 1 118 ? -21.276 4.180 39.394 1.00 85.75 118 VAL A C 1
ATOM 920 O O . VAL A 1 118 ? -22.170 4.993 39.608 1.00 85.75 118 VAL A O 1
ATOM 923 N N . THR A 1 119 ? -19.993 4.497 39.579 1.00 77.19 119 THR A N 1
ATOM 924 C CA . THR A 1 119 ? -19.581 5.774 40.194 1.00 77.19 119 THR A CA 1
ATOM 925 C C . THR A 1 119 ? -19.390 6.925 39.204 1.00 77.19 119 THR A C 1
ATOM 927 O O . THR A 1 119 ? -19.368 8.077 39.626 1.00 77.19 119 THR A O 1
ATOM 930 N N . GLN A 1 120 ? -19.232 6.649 37.904 1.00 70.94 120 GLN A N 1
ATOM 931 C CA . GLN A 1 120 ? -18.845 7.662 36.906 1.00 70.94 120 GLN A CA 1
ATOM 932 C C . GLN A 1 120 ? -19.991 8.093 35.975 1.00 70.94 120 GLN A C 1
ATOM 934 O O . GLN A 1 120 ? -19.719 8.740 34.971 1.00 70.94 120 GLN A O 1
ATOM 939 N N . GLN A 1 121 ? -21.251 7.742 36.286 1.00 62.03 121 GLN A N 1
ATOM 940 C CA . GLN A 1 121 ? -22.439 7.994 35.439 1.00 62.03 121 GLN A CA 1
ATOM 941 C C . GLN A 1 121 ? -22.194 7.706 33.944 1.00 62.03 121 GLN A C 1
ATOM 943 O O . GLN A 1 121 ? -22.715 8.377 33.057 1.00 62.03 121 GLN A O 1
ATOM 948 N N . PHE A 1 122 ? -21.374 6.696 33.660 1.00 68.69 122 PHE A N 1
ATOM 949 C CA . PHE A 1 122 ? -20.994 6.336 32.305 1.00 68.69 122 PHE A CA 1
ATOM 950 C C . PHE A 1 122 ? -21.902 5.201 31.856 1.00 68.69 122 PHE A C 1
ATOM 952 O O . PHE A 1 122 ? -21.826 4.108 32.418 1.00 68.69 122 PHE A O 1
ATOM 959 N N . ASN A 1 123 ? -22.775 5.472 30.887 1.00 66.62 123 ASN A N 1
ATOM 960 C CA . ASN A 1 123 ? -23.726 4.493 30.376 1.00 66.62 123 ASN A CA 1
ATOM 961 C C . ASN A 1 123 ? -23.812 4.560 28.847 1.00 66.62 123 ASN A C 1
ATOM 963 O O . ASN A 1 123 ? -24.304 5.551 28.298 1.00 66.62 123 ASN A O 1
ATOM 967 N N . THR A 1 124 ? -23.372 3.499 28.165 1.00 67.31 124 THR A N 1
ATOM 968 C CA . THR A 1 124 ? -23.368 3.418 26.692 1.00 67.31 124 THR A CA 1
ATOM 969 C C . THR A 1 124 ? -24.765 3.297 26.071 1.00 67.31 124 THR A C 1
ATOM 971 O O . THR A 1 124 ? -24.908 3.421 24.853 1.00 67.31 124 THR A O 1
ATOM 974 N N . THR A 1 125 ? -25.821 3.140 26.879 1.00 63.62 125 THR A N 1
ATOM 975 C CA . THR A 1 125 ? -27.209 3.254 26.400 1.00 63.62 125 THR A CA 1
ATOM 976 C C . THR A 1 125 ? -27.658 4.704 26.211 1.00 63.62 125 THR A C 1
ATOM 978 O O . THR A 1 125 ? -28.637 4.950 25.511 1.00 63.62 125 THR A O 1
ATOM 981 N N . THR A 1 126 ? -26.943 5.676 26.789 1.00 69.75 126 THR A N 1
ATOM 982 C CA . THR A 1 126 ? -27.285 7.105 26.708 1.00 69.75 126 THR A CA 1
ATOM 983 C C . THR A 1 126 ? -26.496 7.818 25.609 1.00 69.75 126 THR A C 1
ATOM 985 O O . THR A 1 126 ? -25.331 7.503 25.363 1.00 69.75 126 THR A O 1
ATOM 988 N N . SER A 1 127 ? -27.093 8.834 24.977 1.00 66.44 127 SER A N 1
ATOM 989 C CA . SER A 1 127 ? -26.454 9.625 23.911 1.00 66.44 127 SER A CA 1
ATOM 990 C C . SER A 1 127 ? -25.135 10.270 24.365 1.00 66.44 127 SER A C 1
ATOM 992 O O . SER A 1 127 ? -24.161 10.289 23.617 1.00 66.44 127 SER A O 1
ATOM 994 N N . MET A 1 128 ? -25.075 10.733 25.620 1.00 66.25 128 MET A N 1
ATOM 995 C CA . MET A 1 128 ? -23.869 11.317 26.223 1.00 66.25 128 MET A CA 1
ATOM 996 C C . MET A 1 128 ? -22.775 10.267 26.493 1.00 66.25 128 MET A C 1
ATOM 998 O O . MET A 1 128 ? -21.588 10.524 26.278 1.00 66.25 128 MET A O 1
ATOM 1002 N N . GLY A 1 129 ? -23.156 9.059 26.923 1.00 69.12 129 GLY A N 1
ATOM 1003 C CA . GLY A 1 129 ? -22.211 7.953 27.089 1.00 69.12 129 GLY A CA 1
ATOM 1004 C C . GLY A 1 129 ? -21.627 7.472 25.760 1.00 69.12 129 GLY A C 1
ATOM 1005 O O . GLY A 1 129 ? -20.424 7.227 25.688 1.00 69.12 129 GLY A O 1
ATOM 1006 N N . ARG A 1 130 ? -22.436 7.431 24.691 1.00 69.06 130 ARG A N 1
ATOM 1007 C CA . ARG A 1 130 ? -21.958 7.143 23.324 1.00 69.06 130 ARG A CA 1
ATOM 1008 C C . ARG A 1 130 ? -20.997 8.213 22.804 1.00 69.06 130 ARG A C 1
ATOM 1010 O O . ARG A 1 130 ? -19.963 7.871 22.242 1.00 69.06 130 ARG A O 1
ATOM 1017 N N . LEU A 1 131 ? -21.275 9.496 23.055 1.00 73.88 131 LEU A N 1
ATOM 1018 C CA . LEU A 1 131 ? -20.351 10.584 22.708 1.00 73.88 131 LEU A CA 1
ATOM 1019 C C . LEU A 1 131 ? -18.994 10.411 23.403 1.00 73.88 131 LEU A C 1
ATOM 1021 O O . LEU A 1 131 ? -17.947 10.501 22.765 1.00 73.88 131 LEU A O 1
ATOM 1025 N N . THR A 1 132 ? -19.005 10.126 24.705 1.00 68.56 132 THR A N 1
ATOM 1026 C CA . THR A 1 132 ? -17.762 9.966 25.472 1.00 68.56 132 THR A CA 1
ATOM 1027 C C . THR A 1 132 ? -16.984 8.726 25.015 1.00 68.56 132 THR A C 1
ATOM 1029 O O . THR A 1 132 ? -15.759 8.763 24.946 1.00 68.56 132 THR A O 1
ATOM 1032 N N . LEU A 1 133 ? -17.679 7.651 24.629 1.00 67.19 133 LEU A N 1
ATOM 1033 C CA . LEU A 1 133 ? -17.081 6.464 24.015 1.00 67.19 133 LEU A CA 1
ATOM 1034 C C . LEU A 1 133 ? -16.387 6.804 22.690 1.00 67.19 133 LEU A C 1
ATOM 1036 O O . LEU A 1 133 ? -15.214 6.474 22.531 1.00 67.19 133 LEU A O 1
ATOM 1040 N N . ASN A 1 134 ? -17.052 7.535 21.793 1.00 68.12 134 ASN A N 1
ATOM 1041 C CA . ASN A 1 134 ? -16.467 7.936 20.509 1.00 68.12 134 ASN A CA 1
ATOM 1042 C C . ASN A 1 134 ? -15.211 8.799 20.684 1.00 68.12 134 ASN A C 1
ATOM 1044 O O . ASN A 1 134 ? -14.232 8.627 19.956 1.00 68.12 134 ASN A O 1
ATOM 1048 N N . ILE A 1 135 ? -15.195 9.680 21.688 1.00 75.12 135 ILE A N 1
ATOM 1049 C CA . ILE A 1 135 ? -14.008 10.473 22.035 1.00 75.12 135 ILE A CA 1
ATOM 1050 C C . ILE A 1 135 ? -12.857 9.556 22.479 1.00 75.12 135 ILE A C 1
ATOM 1052 O O . ILE A 1 135 ? -11.735 9.690 21.993 1.00 75.12 135 ILE A O 1
ATOM 1056 N N . LEU A 1 136 ? -13.119 8.593 23.368 1.00 71.00 136 LEU A N 1
ATOM 1057 C CA . LEU A 1 136 ? -12.104 7.655 23.862 1.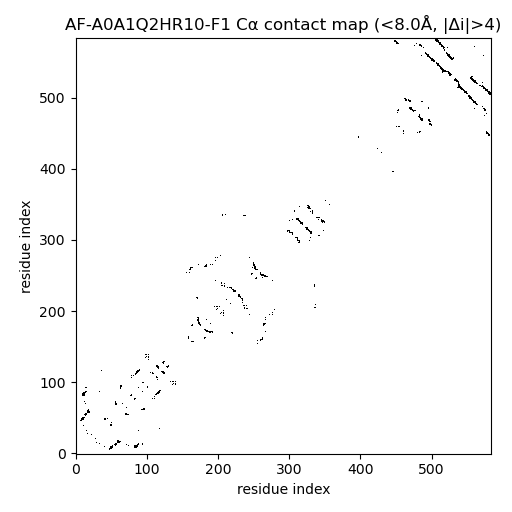00 71.00 136 LEU A CA 1
ATOM 1058 C C . LEU A 1 136 ? -11.561 6.739 22.751 1.00 71.00 136 LEU A C 1
ATOM 1060 O O . LEU A 1 136 ? -10.353 6.500 22.698 1.00 71.00 136 LEU A O 1
ATOM 1064 N N . LEU A 1 137 ? -12.429 6.277 21.845 1.00 65.88 137 LEU A N 1
ATOM 1065 C CA . LEU A 1 137 ? -12.037 5.523 20.651 1.00 65.88 137 LEU A CA 1
ATOM 1066 C C . LEU A 1 137 ? -11.140 6.358 19.729 1.00 65.88 137 LEU A C 1
ATOM 1068 O O . LEU A 1 137 ? -10.091 5.875 19.301 1.00 65.88 137 LEU A O 1
ATOM 1072 N N . SER A 1 138 ? -11.498 7.624 19.498 1.00 71.75 138 SER A N 1
ATOM 1073 C CA . SER A 1 138 ? -10.711 8.551 18.673 1.00 71.75 138 SER A CA 1
ATOM 1074 C C . SER A 1 138 ? -9.295 8.739 19.225 1.00 71.75 138 SER A C 1
ATOM 1076 O O . SER A 1 138 ? -8.328 8.721 18.468 1.00 71.75 138 SER A O 1
ATOM 1078 N N . PHE A 1 139 ? -9.137 8.836 20.550 1.00 72.19 139 PHE A N 1
ATOM 1079 C CA . PHE A 1 139 ? -7.814 8.916 21.178 1.00 72.19 139 PHE A CA 1
ATOM 1080 C C . PHE A 1 139 ? -6.993 7.630 21.023 1.00 72.19 139 PHE A C 1
ATOM 1082 O O . PHE A 1 139 ? -5.791 7.704 20.767 1.00 72.19 139 PHE A O 1
ATOM 1089 N N . ALA A 1 140 ? -7.615 6.455 21.153 1.00 63.31 140 ALA A N 1
ATOM 1090 C CA . ALA A 1 140 ? -6.921 5.181 20.958 1.00 63.31 140 ALA A CA 1
ATOM 1091 C C . ALA A 1 140 ? -6.473 4.988 19.497 1.00 63.31 140 ALA A C 1
ATOM 1093 O O . ALA A 1 140 ? -5.389 4.455 19.238 1.00 63.31 140 ALA A O 1
ATOM 1094 N N . GLN A 1 141 ? -7.289 5.439 18.542 1.00 68.19 141 GLN A N 1
ATOM 1095 C CA . GLN A 1 141 ? -6.930 5.464 17.128 1.00 68.19 141 GLN A CA 1
ATOM 1096 C C . GLN A 1 141 ? -5.780 6.444 16.864 1.00 68.19 141 GLN A C 1
ATOM 1098 O O . GLN A 1 141 ? -4.772 6.048 16.277 1.00 68.19 141 GLN A O 1
ATOM 1103 N N . PHE A 1 142 ? -5.879 7.668 17.383 1.00 76.69 142 PHE A N 1
ATOM 1104 C CA . PHE A 1 142 ? -4.825 8.675 17.286 1.00 76.69 142 PHE A CA 1
ATOM 1105 C C . PHE A 1 142 ? -3.485 8.162 17.835 1.00 76.69 142 PHE A C 1
ATOM 1107 O O . PHE A 1 142 ? -2.454 8.273 17.177 1.00 76.69 142 PHE A O 1
ATOM 1114 N N . GLU A 1 143 ? -3.473 7.524 19.008 1.00 72.62 143 GLU A N 1
ATOM 1115 C CA . GLU A 1 143 ? -2.244 6.970 19.586 1.00 72.62 143 GLU A CA 1
ATOM 1116 C C . GLU A 1 143 ? -1.621 5.882 18.689 1.00 72.62 143 GLU A C 1
ATOM 1118 O O . GLU A 1 143 ? -0.401 5.846 18.497 1.00 72.62 143 GLU A O 1
ATOM 1123 N N . ARG A 1 144 ? -2.448 5.020 18.079 1.00 71.25 144 ARG A N 1
ATOM 1124 C CA . ARG A 1 144 ? -1.995 3.998 17.121 1.00 71.25 144 ARG A CA 1
ATOM 1125 C C . ARG A 1 144 ? -1.371 4.627 15.876 1.00 71.25 144 ARG A C 1
ATOM 1127 O O . ARG A 1 144 ? -0.328 4.155 15.414 1.00 71.25 144 ARG A O 1
ATOM 1134 N N . GLU A 1 145 ? -1.984 5.680 15.351 1.00 79.44 145 GLU A N 1
ATOM 1135 C CA . GLU A 1 145 ? -1.485 6.423 14.193 1.00 79.44 145 GLU A CA 1
ATOM 1136 C C . GLU A 1 145 ? -0.149 7.109 14.506 1.00 79.44 145 GLU A C 1
ATOM 1138 O O . GLU A 1 145 ? 0.814 6.923 13.759 1.00 79.44 145 GLU A O 1
ATOM 1143 N N . VAL A 1 146 ? -0.028 7.762 15.666 1.00 77.75 146 VAL A N 1
ATOM 1144 C CA . VAL A 1 146 ? 1.222 8.388 16.135 1.00 77.75 146 VAL A CA 1
ATOM 1145 C C . VAL A 1 146 ? 2.343 7.357 16.323 1.00 77.75 146 VAL A C 1
ATOM 1147 O O . VAL A 1 146 ? 3.500 7.612 15.977 1.00 77.75 146 VAL A O 1
ATOM 1150 N N . ILE A 1 147 ? 2.048 6.164 16.855 1.00 72.69 147 ILE A N 1
ATOM 1151 C CA . ILE A 1 147 ? 3.044 5.082 16.970 1.00 72.69 147 ILE A CA 1
ATOM 1152 C C . ILE A 1 147 ? 3.488 4.598 15.583 1.00 72.69 147 ILE A C 1
ATOM 1154 O O . ILE A 1 147 ? 4.683 4.366 15.364 1.00 72.69 147 ILE A O 1
ATOM 1158 N N . SER A 1 148 ? 2.547 4.447 14.648 1.00 72.62 148 SER A N 1
ATOM 1159 C CA . SER A 1 148 ? 2.829 4.042 13.267 1.00 72.62 148 SER A CA 1
ATOM 1160 C C . SER A 1 148 ? 3.703 5.074 12.550 1.00 72.62 148 SER A C 1
ATOM 1162 O O . SER A 1 148 ? 4.718 4.717 11.952 1.00 72.62 148 SER A O 1
ATOM 1164 N N . GLU A 1 149 ? 3.371 6.360 12.672 1.00 84.19 149 GLU A N 1
ATOM 1165 C CA . GLU A 1 149 ? 4.159 7.485 12.162 1.00 84.19 149 GLU A CA 1
ATOM 1166 C C . GLU A 1 149 ? 5.585 7.472 12.716 1.00 84.19 149 GLU A C 1
ATOM 1168 O O . GLU A 1 149 ? 6.539 7.328 11.954 1.00 84.19 149 GLU A O 1
ATOM 1173 N N . ARG A 1 150 ? 5.750 7.440 14.043 1.00 79.75 150 ARG A N 1
ATOM 1174 C CA . ARG A 1 150 ? 7.080 7.371 14.675 1.00 79.75 150 ARG A CA 1
ATOM 1175 C C . ARG A 1 150 ? 7.880 6.143 14.248 1.00 79.75 150 ARG A C 1
ATOM 1177 O O . ARG A 1 150 ? 9.109 6.189 14.185 1.00 79.75 150 ARG A O 1
ATOM 1184 N N . THR A 1 151 ? 7.213 5.019 13.996 1.00 77.94 151 THR A N 1
ATOM 1185 C CA . THR A 1 151 ? 7.872 3.797 13.516 1.00 77.94 151 THR A CA 1
ATOM 1186 C C . THR A 1 151 ? 8.344 3.966 12.075 1.00 77.94 151 THR A C 1
ATOM 1188 O O . THR A 1 151 ? 9.490 3.622 11.776 1.00 77.94 151 THR A O 1
ATOM 1191 N N . ARG A 1 152 ? 7.513 4.550 11.201 1.00 83.44 152 ARG A N 1
ATOM 1192 C CA . ARG A 1 152 ? 7.890 4.905 9.825 1.00 83.44 152 ARG A CA 1
ATOM 1193 C C . ARG A 1 152 ? 9.069 5.871 9.811 1.00 83.44 152 ARG A C 1
ATOM 1195 O O . ARG A 1 152 ? 10.035 5.602 9.103 1.00 83.44 152 ARG A O 1
ATOM 1202 N N . ASP A 1 153 ? 9.065 6.891 10.662 1.00 85.56 153 ASP A N 1
ATOM 1203 C CA . ASP A 1 153 ? 10.163 7.856 10.766 1.00 85.56 153 ASP A CA 1
ATOM 1204 C C . ASP A 1 153 ? 11.464 7.206 11.230 1.00 85.56 153 ASP A C 1
ATOM 1206 O O . ASP A 1 153 ? 12.530 7.451 10.663 1.00 85.56 153 ASP A O 1
ATOM 1210 N N . LYS A 1 154 ? 11.397 6.316 12.227 1.00 84.56 154 LYS A N 1
ATOM 1211 C CA . LYS A 1 154 ? 12.562 5.535 12.668 1.00 84.56 154 LYS A CA 1
ATOM 1212 C C . LYS A 1 154 ? 13.108 4.652 11.548 1.00 84.56 154 LYS A C 1
ATOM 1214 O O . LYS A 1 154 ? 14.324 4.588 11.376 1.00 84.56 154 LYS A O 1
ATOM 1219 N N . ILE A 1 155 ? 12.237 3.997 10.779 1.00 84.06 155 ILE A N 1
ATOM 1220 C CA . ILE A 1 155 ? 12.627 3.173 9.625 1.00 84.06 155 ILE A CA 1
ATOM 1221 C C . ILE A 1 155 ? 13.257 4.044 8.536 1.00 84.06 155 ILE A C 1
ATOM 1223 O O . ILE A 1 155 ? 14.321 3.699 8.023 1.00 84.06 155 ILE A O 1
ATOM 1227 N N . ALA A 1 156 ? 12.648 5.183 8.212 1.00 85.25 156 ALA A N 1
ATOM 1228 C CA . ALA A 1 156 ? 13.159 6.132 7.234 1.00 85.25 156 ALA A CA 1
ATOM 1229 C C . ALA A 1 156 ? 14.546 6.642 7.643 1.00 85.25 156 ALA A C 1
ATOM 1231 O O . ALA A 1 156 ? 15.486 6.575 6.855 1.00 85.25 156 ALA A O 1
ATOM 1232 N N . MET A 1 157 ? 14.714 7.069 8.898 1.00 85.88 157 MET A N 1
ATOM 1233 C CA . MET A 1 157 ? 16.008 7.488 9.439 1.00 85.88 157 MET A CA 1
ATOM 1234 C C . MET A 1 157 ? 17.044 6.361 9.412 1.00 85.88 157 MET A C 1
ATOM 1236 O O . MET A 1 157 ? 18.198 6.605 9.070 1.00 85.88 157 MET A O 1
ATOM 1240 N N . ALA A 1 158 ? 16.655 5.128 9.740 1.00 84.50 158 ALA A N 1
ATOM 1241 C CA . ALA A 1 158 ? 17.551 3.979 9.677 1.00 84.50 158 ALA A CA 1
ATOM 1242 C C . ALA A 1 158 ? 17.996 3.677 8.233 1.00 84.50 158 ALA A C 1
ATOM 1244 O O . ALA A 1 158 ? 19.187 3.476 8.007 1.00 84.50 158 ALA A O 1
ATOM 1245 N N . ARG A 1 159 ? 17.091 3.739 7.246 1.00 84.31 159 ARG A N 1
ATOM 1246 C CA . ARG A 1 159 ? 17.436 3.591 5.817 1.00 84.31 159 ARG A CA 1
ATOM 1247 C C . ARG A 1 159 ? 18.362 4.700 5.327 1.00 84.31 159 ARG A C 1
ATOM 1249 O O . ARG A 1 159 ? 19.344 4.406 4.655 1.00 84.31 159 ARG A O 1
ATOM 1256 N N . LYS A 1 160 ? 18.096 5.952 5.721 1.00 85.44 160 LYS A N 1
ATOM 1257 C CA . LYS A 1 160 ? 18.962 7.110 5.426 1.00 85.44 160 LYS A CA 1
ATOM 1258 C C . LYS A 1 160 ? 20.367 6.967 6.022 1.00 85.44 160 LYS A C 1
ATOM 1260 O O . LYS A 1 160 ? 21.316 7.512 5.478 1.00 85.44 160 LYS A O 1
ATOM 1265 N N . ARG A 1 161 ? 20.500 6.234 7.133 1.00 84.62 161 ARG A N 1
ATOM 1266 C CA . ARG A 1 161 ? 21.785 5.890 7.768 1.00 84.62 161 ARG A CA 1
ATOM 1267 C C . ARG A 1 161 ? 22.430 4.620 7.205 1.00 84.62 161 ARG A C 1
ATOM 1269 O O . ARG A 1 161 ? 23.397 4.150 7.787 1.00 84.62 161 ARG A O 1
ATOM 1276 N N . GLY A 1 162 ? 21.888 4.034 6.139 1.00 81.19 162 GLY A N 1
ATOM 1277 C CA . GLY A 1 162 ? 22.483 2.841 5.547 1.00 81.19 162 GLY A CA 1
ATOM 1278 C C . GLY A 1 162 ? 22.181 1.541 6.287 1.00 81.19 162 GLY A C 1
ATOM 1279 O O . GLY A 1 162 ? 22.857 0.545 6.043 1.00 81.19 162 GLY A O 1
ATOM 1280 N N . LYS A 1 163 ? 21.145 1.497 7.137 1.00 85.75 163 LYS A N 1
ATOM 1281 C CA . LYS A 1 163 ? 20.700 0.262 7.805 1.00 85.75 163 LYS A CA 1
ATOM 1282 C C . LYS A 1 163 ? 19.615 -0.466 7.028 1.00 85.75 163 LYS A C 1
ATOM 1284 O O . LYS A 1 163 ? 18.633 0.128 6.574 1.00 85.75 163 LYS A O 1
ATOM 1289 N N . TYR A 1 164 ? 19.752 -1.783 6.937 1.00 85.25 164 TYR A N 1
ATOM 1290 C CA . TYR A 1 164 ? 18.764 -2.650 6.317 1.00 85.25 164 TYR A CA 1
ATOM 1291 C C . TYR A 1 164 ? 17.573 -2.846 7.261 1.00 85.25 164 TYR A C 1
ATOM 1293 O O . TYR A 1 164 ? 17.658 -3.498 8.291 1.00 85.25 164 TYR A O 1
ATOM 1301 N N . THR A 1 165 ? 16.418 -2.283 6.931 1.00 81.81 165 THR A N 1
ATOM 1302 C CA . THR A 1 165 ? 15.249 -2.242 7.837 1.00 81.81 165 THR A CA 1
ATOM 1303 C C . THR A 1 165 ? 14.251 -3.377 7.590 1.00 81.81 165 THR A C 1
ATOM 1305 O O . THR A 1 165 ? 13.052 -3.228 7.818 1.00 81.81 165 THR A O 1
ATOM 1308 N N . GLY A 1 166 ? 14.755 -4.529 7.140 1.00 77.94 166 GLY A N 1
ATOM 1309 C CA . GLY A 1 166 ? 13.967 -5.731 6.880 1.00 77.94 166 GLY A CA 1
ATOM 1310 C C . GLY A 1 166 ? 13.347 -5.786 5.482 1.00 77.94 166 GLY A C 1
ATOM 1311 O O . GLY A 1 166 ? 13.577 -4.929 4.630 1.00 77.94 166 GLY A O 1
ATOM 1312 N N . GLY A 1 167 ? 12.560 -6.836 5.255 1.00 80.50 167 GLY A N 1
ATOM 1313 C CA . GLY A 1 167 ? 12.005 -7.189 3.951 1.00 80.50 167 GLY A CA 1
ATOM 1314 C C . GLY A 1 167 ? 12.523 -8.540 3.469 1.00 80.50 167 GLY A C 1
ATOM 1315 O O . GLY A 1 167 ? 13.002 -9.356 4.258 1.00 80.50 167 GLY A O 1
ATOM 1316 N N . ARG A 1 168 ? 12.394 -8.789 2.162 1.00 82.69 168 ARG A N 1
ATOM 1317 C CA . ARG A 1 168 ? 12.916 -10.008 1.542 1.00 82.69 168 ARG A CA 1
ATOM 1318 C C . ARG A 1 168 ? 14.451 -9.935 1.469 1.00 82.69 168 ARG A C 1
ATOM 1320 O O . ARG A 1 168 ? 14.953 -8.966 0.891 1.00 82.69 168 ARG A O 1
ATOM 1327 N N . PRO A 1 169 ? 15.184 -10.950 1.965 1.00 85.19 169 PRO A N 1
ATOM 1328 C CA . PRO A 1 169 ? 16.631 -11.032 1.803 1.00 85.19 169 PRO A CA 1
ATOM 1329 C C . PRO A 1 169 ? 17.038 -10.974 0.328 1.00 85.19 169 PRO A C 1
ATOM 1331 O O . PRO A 1 169 ? 16.406 -11.594 -0.536 1.00 85.19 169 PRO A O 1
ATOM 1334 N N . VAL A 1 170 ? 18.102 -10.231 0.043 1.00 90.38 170 VAL A N 1
ATOM 1335 C CA . VAL A 1 170 ? 18.669 -10.099 -1.303 1.00 90.38 170 VAL A CA 1
ATOM 1336 C C . VAL A 1 170 ? 19.676 -11.230 -1.521 1.00 90.38 170 VAL A C 1
ATOM 1338 O O . VAL A 1 170 ? 20.423 -11.565 -0.610 1.00 90.38 170 VAL A O 1
ATOM 1341 N N . LEU A 1 171 ? 19.687 -11.839 -2.711 1.00 91.94 171 LEU A N 1
ATOM 1342 C CA . LEU A 1 171 ? 20.691 -12.850 -3.075 1.00 91.94 171 LEU A CA 1
ATOM 1343 C C . LEU A 1 171 ? 22.105 -12.298 -2.870 1.00 91.94 171 LEU A C 1
ATOM 1345 O O . LEU A 1 171 ? 22.345 -11.152 -3.217 1.00 91.94 171 LEU A O 1
ATOM 1349 N N . GLY A 1 172 ? 23.027 -13.091 -2.335 1.00 90.62 172 GLY A N 1
ATOM 1350 C CA . GLY A 1 172 ? 24.399 -12.654 -2.056 1.00 90.62 172 GLY A CA 1
ATOM 1351 C C . GLY A 1 172 ? 24.595 -12.131 -0.637 1.00 90.62 172 GLY A C 1
ATOM 1352 O O . GLY A 1 172 ? 25.732 -12.018 -0.189 1.00 90.62 172 GLY A O 1
ATOM 1353 N N . TYR A 1 173 ? 23.504 -11.868 0.085 1.00 92.38 173 TYR A N 1
ATOM 1354 C CA . TYR A 1 173 ? 23.537 -11.370 1.450 1.00 92.38 173 TYR A CA 1
ATOM 1355 C C . TYR A 1 173 ? 22.658 -12.206 2.380 1.00 92.38 173 TYR A C 1
ATOM 1357 O O . TYR A 1 173 ? 21.542 -12.602 2.030 1.00 92.38 173 TYR A O 1
ATOM 1365 N N . ASP A 1 174 ? 23.137 -12.397 3.603 1.00 89.38 174 ASP A N 1
ATOM 1366 C CA . ASP A 1 174 ? 22.359 -12.906 4.724 1.00 89.38 174 ASP A CA 1
ATOM 1367 C C . ASP A 1 174 ? 22.054 -11.779 5.714 1.00 89.38 174 ASP A C 1
ATOM 1369 O O . ASP A 1 174 ? 22.815 -10.820 5.873 1.00 89.38 174 ASP A O 1
ATOM 1373 N N . ILE A 1 175 ? 20.897 -11.877 6.368 1.00 86.06 175 ILE A N 1
ATOM 1374 C CA . ILE A 1 175 ? 20.519 -10.946 7.432 1.00 86.06 175 ILE A CA 1
ATOM 1375 C C . ILE A 1 175 ? 21.299 -11.359 8.676 1.00 86.06 175 ILE A C 1
ATOM 1377 O O . ILE A 1 175 ? 21.161 -12.492 9.140 1.00 86.06 175 ILE A O 1
ATOM 1381 N N . SER A 1 176 ? 22.125 -10.457 9.205 1.00 80.50 176 SER A N 1
ATOM 1382 C CA . SER A 1 176 ? 22.904 -10.753 10.402 1.00 80.50 176 SER A CA 1
ATOM 1383 C C . SER A 1 176 ? 22.007 -10.840 11.645 1.00 80.50 176 SER A C 1
ATOM 1385 O O . SER A 1 176 ? 20.864 -10.376 11.660 1.00 80.50 176 SER A O 1
ATOM 1387 N N . ALA A 1 177 ? 22.538 -11.434 12.716 1.00 69.81 177 ALA A N 1
ATOM 1388 C CA . ALA A 1 177 ? 21.879 -11.420 14.021 1.00 69.81 177 ALA A CA 1
ATOM 1389 C C . ALA A 1 177 ? 21.821 -10.003 14.633 1.00 69.81 177 ALA A C 1
ATOM 1391 O O . ALA A 1 177 ? 20.981 -9.731 15.491 1.00 69.81 177 ALA A O 1
ATOM 1392 N N . GLU A 1 178 ? 22.693 -9.097 14.183 1.00 70.56 178 GLU A N 1
ATOM 1393 C CA . GLU A 1 178 ? 22.673 -7.690 14.567 1.00 70.56 178 GLU A CA 1
ATOM 1394 C C . GLU A 1 178 ? 21.602 -6.941 13.770 1.00 70.56 178 GLU A C 1
ATOM 1396 O O . GLU A 1 178 ? 21.476 -7.066 12.550 1.00 70.56 178 GLU A O 1
ATOM 1401 N N . VAL A 1 179 ? 20.803 -6.129 14.464 1.00 67.81 179 VAL A N 1
ATOM 1402 C CA . VAL A 1 179 ? 19.660 -5.457 13.844 1.00 67.81 179 VAL A CA 1
ATOM 1403 C C . VAL A 1 179 ? 20.125 -4.499 12.750 1.00 67.81 179 VAL A C 1
ATOM 1405 O O . VAL A 1 179 ? 20.663 -3.424 13.013 1.00 67.81 179 VAL A O 1
ATOM 1408 N N . GLY A 1 180 ? 19.804 -4.877 11.519 1.00 68.19 180 GLY A N 1
ATOM 1409 C CA . GLY A 1 180 ? 19.864 -4.020 10.348 1.00 68.19 180 GLY A CA 1
ATOM 1410 C C . GLY A 1 180 ? 21.165 -4.044 9.561 1.00 68.19 180 GLY A C 1
ATOM 1411 O O . GLY A 1 180 ? 21.402 -3.120 8.784 1.00 68.19 180 GLY A O 1
ATOM 1412 N N . LYS A 1 181 ? 21.962 -5.107 9.704 1.00 81.88 181 LYS A N 1
ATOM 1413 C CA . LYS A 1 181 ? 23.180 -5.310 8.919 1.00 81.88 181 LYS A CA 1
ATOM 1414 C C . LYS A 1 181 ? 23.048 -6.518 7.987 1.00 81.88 181 LYS A C 1
ATOM 1416 O O . LYS A 1 181 ? 22.594 -7.588 8.392 1.00 81.88 181 LYS A O 1
ATOM 1421 N N . LEU A 1 182 ? 23.441 -6.333 6.729 1.00 87.38 182 LEU A N 1
ATOM 1422 C CA . LEU A 1 182 ? 23.582 -7.416 5.756 1.00 87.38 182 LEU A CA 1
ATOM 1423 C C . LEU A 1 182 ? 25.033 -7.900 5.757 1.00 87.38 182 LEU A C 1
ATOM 1425 O O . LEU A 1 182 ? 25.956 -7.087 5.762 1.00 87.38 182 LEU A O 1
ATOM 1429 N N . VAL A 1 183 ? 25.226 -9.215 5.752 1.00 90.12 183 VAL A N 1
ATOM 1430 C CA . VAL A 1 183 ? 26.542 -9.865 5.692 1.00 90.12 183 VAL A CA 1
ATOM 1431 C C . VAL A 1 183 ? 26.650 -10.613 4.374 1.00 90.12 183 VAL A C 1
ATOM 1433 O O . VAL A 1 183 ? 25.678 -11.221 3.931 1.00 90.12 183 VAL A O 1
ATOM 1436 N N . ILE A 1 184 ? 27.813 -10.547 3.728 1.00 92.25 184 ILE A N 1
ATOM 1437 C CA . ILE A 1 184 ? 28.045 -11.236 2.459 1.00 92.25 184 ILE A CA 1
ATOM 1438 C C . ILE A 1 184 ? 27.995 -12.750 2.684 1.00 92.25 184 ILE A C 1
ATOM 1440 O O . ILE A 1 184 ? 28.708 -13.295 3.526 1.00 92.25 184 ILE A O 1
ATOM 1444 N N . ASN A 1 185 ? 27.168 -13.428 1.895 1.00 93.19 185 ASN A N 1
ATOM 1445 C CA . ASN A 1 185 ? 27.218 -14.873 1.743 1.00 93.19 185 ASN A CA 1
ATOM 1446 C C . ASN A 1 185 ? 28.081 -15.179 0.520 1.00 93.19 185 ASN A C 1
ATOM 1448 O O . ASN A 1 185 ? 27.625 -14.991 -0.605 1.00 93.19 185 ASN A O 1
ATOM 1452 N N . GLU A 1 186 ? 29.316 -15.635 0.728 1.00 92.38 186 GLU A N 1
ATOM 1453 C CA . GLU A 1 186 ? 30.309 -15.703 -0.352 1.00 92.38 186 GLU A CA 1
ATOM 1454 C C . GLU A 1 186 ? 29.889 -16.622 -1.512 1.00 92.38 186 GLU A C 1
ATOM 1456 O O . GLU A 1 186 ? 30.098 -16.284 -2.675 1.00 92.38 186 GLU A O 1
ATOM 1461 N N . ILE A 1 187 ? 29.196 -17.729 -1.217 1.00 91.56 187 ILE A N 1
ATOM 1462 C CA . ILE A 1 187 ? 28.689 -18.661 -2.238 1.00 91.56 187 ILE A CA 1
ATOM 1463 C C . ILE A 1 187 ? 27.624 -17.978 -3.103 1.00 91.56 187 ILE A C 1
ATOM 1465 O O . ILE A 1 187 ? 27.619 -18.097 -4.329 1.00 91.56 187 ILE A O 1
ATOM 1469 N N . GLU A 1 188 ? 26.684 -17.263 -2.483 1.00 93.06 188 GLU A N 1
ATOM 1470 C CA . GLU A 1 188 ? 25.671 -16.526 -3.236 1.00 93.06 188 GLU A CA 1
ATOM 1471 C C . GLU A 1 188 ? 26.251 -15.282 -3.924 1.00 93.06 188 GLU A C 1
ATOM 1473 O O . GLU A 1 188 ? 25.808 -14.920 -5.015 1.00 93.06 188 GLU A O 1
ATOM 1478 N N . ALA A 1 189 ? 27.245 -14.636 -3.317 1.00 93.56 189 ALA A N 1
ATOM 1479 C CA . ALA A 1 189 ? 27.922 -13.470 -3.862 1.00 93.56 189 ALA A CA 1
ATOM 1480 C C . ALA A 1 189 ? 28.700 -13.825 -5.130 1.00 93.56 189 ALA A C 1
ATOM 1482 O O . ALA A 1 189 ? 28.612 -13.098 -6.119 1.00 93.56 189 ALA A O 1
ATOM 1483 N N . GLU A 1 190 ? 29.373 -14.977 -5.164 1.00 94.56 190 GLU A N 1
ATOM 1484 C CA . GLU A 1 190 ? 30.008 -15.501 -6.375 1.00 94.56 190 GLU A CA 1
ATOM 1485 C C . GLU A 1 190 ? 28.988 -15.707 -7.505 1.00 94.56 190 GLU A C 1
ATOM 1487 O O . GLU A 1 190 ? 29.245 -15.328 -8.652 1.00 94.56 190 GLU A O 1
ATOM 1492 N N . ARG A 1 191 ? 27.782 -16.205 -7.192 1.00 93.69 191 ARG A N 1
ATOM 1493 C CA . ARG A 1 191 ? 26.694 -16.311 -8.184 1.00 93.69 191 ARG A CA 1
ATOM 1494 C C . ARG A 1 191 ? 26.292 -14.945 -8.723 1.00 93.69 191 ARG A C 1
ATOM 1496 O O . ARG A 1 191 ? 26.104 -14.802 -9.928 1.00 93.69 191 ARG A O 1
ATOM 1503 N N . VAL A 1 192 ? 26.176 -13.936 -7.859 1.00 95.25 192 VAL A N 1
ATOM 1504 C CA . VAL A 1 192 ? 25.877 -12.559 -8.281 1.00 95.25 192 VAL A CA 1
ATOM 1505 C C . VAL A 1 192 ? 26.982 -12.028 -9.197 1.00 95.25 192 VAL A C 1
ATOM 1507 O O . VAL A 1 192 ? 26.669 -11.562 -10.292 1.00 95.25 192 VAL A O 1
ATOM 1510 N N . ARG A 1 193 ? 28.260 -12.153 -8.814 1.00 95.81 193 ARG A N 1
ATOM 1511 C CA . ARG A 1 193 ? 29.407 -11.739 -9.648 1.00 95.81 193 ARG A CA 1
ATOM 1512 C C . ARG A 1 193 ? 29.383 -12.422 -11.013 1.00 95.81 193 ARG A C 1
ATOM 1514 O O . ARG A 1 193 ? 29.509 -11.754 -12.036 1.00 95.81 193 ARG A O 1
ATOM 1521 N N . THR A 1 194 ? 29.103 -13.722 -11.027 1.00 95.19 194 THR A N 1
ATOM 1522 C CA . THR A 1 194 ? 28.974 -14.526 -12.247 1.00 95.19 194 THR A CA 1
ATOM 1523 C C . THR A 1 194 ? 27.827 -14.042 -13.140 1.00 95.19 194 THR A C 1
ATOM 1525 O O . THR A 1 194 ? 27.990 -13.941 -14.352 1.00 95.19 194 THR A O 1
ATOM 1528 N N . ILE A 1 195 ? 26.669 -13.688 -12.568 1.00 95.00 195 ILE A N 1
ATOM 1529 C CA . ILE A 1 195 ? 25.528 -13.145 -13.327 1.00 95.00 195 ILE A CA 1
ATOM 1530 C C . ILE A 1 195 ? 25.889 -11.810 -13.992 1.00 95.00 195 ILE A C 1
ATOM 1532 O O . ILE A 1 195 ? 25.535 -11.594 -15.154 1.00 95.00 195 ILE A O 1
ATOM 1536 N N . PHE A 1 196 ? 26.583 -10.919 -13.275 1.00 95.94 196 PHE A N 1
ATOM 1537 C CA . PHE A 1 196 ? 27.044 -9.643 -13.828 1.00 95.94 196 PHE A CA 1
ATOM 1538 C C . PHE A 1 196 ? 28.054 -9.856 -14.965 1.00 95.94 196 PHE A C 1
ATOM 1540 O O . PHE A 1 196 ? 27.881 -9.266 -16.031 1.00 95.94 196 PHE A O 1
ATOM 1547 N N . ASP A 1 197 ? 29.039 -10.739 -14.783 1.00 95.81 197 ASP A N 1
ATOM 1548 C CA . ASP A 1 197 ? 30.013 -11.092 -15.826 1.00 95.81 197 ASP A CA 1
ATOM 1549 C C . ASP A 1 197 ? 29.338 -11.684 -17.076 1.00 95.81 197 ASP A C 1
ATOM 1551 O O . ASP A 1 197 ? 29.544 -11.210 -18.196 1.00 95.81 197 ASP A O 1
ATOM 1555 N N . MET A 1 198 ? 28.434 -12.654 -16.893 1.00 93.19 198 MET A N 1
ATOM 1556 C CA . MET A 1 198 ? 27.664 -13.241 -17.992 1.00 93.19 198 MET A CA 1
ATOM 1557 C C . MET A 1 198 ? 26.857 -12.190 -18.748 1.00 93.19 198 MET A C 1
ATOM 1559 O O . MET A 1 198 ? 26.797 -12.245 -19.975 1.00 93.19 198 MET A O 1
ATOM 1563 N N . TYR A 1 199 ? 26.241 -11.236 -18.047 1.00 94.81 199 TYR A N 1
ATOM 1564 C CA . TYR A 1 199 ? 25.491 -10.168 -18.698 1.00 94.81 199 TYR A CA 1
ATOM 1565 C C . TYR A 1 199 ? 26.395 -9.254 -19.528 1.00 94.81 199 TYR A C 1
ATOM 1567 O O . TYR A 1 199 ? 26.057 -8.971 -20.677 1.00 94.81 199 TYR A O 1
ATOM 1575 N N . LEU A 1 200 ? 27.550 -8.853 -18.990 1.00 92.94 200 LEU A N 1
ATOM 1576 C CA . LEU A 1 200 ? 28.516 -8.026 -19.715 1.00 92.94 200 LEU A CA 1
ATOM 1577 C C . LEU A 1 200 ? 29.057 -8.741 -20.961 1.00 92.94 200 LEU A C 1
ATOM 1579 O O . LEU A 1 200 ? 29.152 -8.135 -22.029 1.00 92.94 200 LEU A O 1
ATOM 1583 N N . ARG A 1 201 ? 29.336 -10.045 -20.851 1.00 94.31 201 ARG A N 1
ATOM 1584 C CA . ARG A 1 201 ? 29.853 -10.879 -21.945 1.00 94.31 201 ARG A CA 1
ATOM 1585 C C . ARG A 1 201 ? 28.813 -11.189 -23.025 1.00 94.31 201 ARG A C 1
ATOM 1587 O O . ARG A 1 201 ? 29.128 -11.123 -24.209 1.00 94.31 201 ARG A O 1
ATOM 1594 N N . LEU A 1 202 ? 27.593 -11.568 -22.638 1.00 90.25 202 LEU A N 1
ATOM 1595 C CA . LEU A 1 202 ? 26.527 -11.982 -23.568 1.00 90.25 202 LEU A CA 1
ATOM 1596 C C . LEU A 1 202 ? 25.730 -10.797 -24.126 1.00 90.25 202 LEU A C 1
ATOM 1598 O O . LEU A 1 202 ? 25.062 -10.915 -25.151 1.00 90.25 202 LEU A O 1
ATOM 1602 N N . GLY A 1 203 ? 25.747 -9.671 -23.417 1.00 84.75 203 GLY A N 1
ATOM 1603 C CA . GLY A 1 203 ? 25.158 -8.401 -23.809 1.00 84.75 203 GLY A CA 1
ATOM 1604 C C . GLY A 1 203 ? 23.640 -8.332 -23.890 1.00 84.75 203 GLY A C 1
ATOM 1605 O O . GLY A 1 203 ? 23.109 -7.308 -24.308 1.00 84.75 203 GLY A O 1
ATOM 1606 N N . SER A 1 204 ? 22.916 -9.367 -23.463 1.00 85.62 204 SER A N 1
ATOM 1607 C CA . SER A 1 204 ? 21.454 -9.362 -23.372 1.00 85.62 204 SER A CA 1
ATOM 1608 C C . SER A 1 204 ? 20.970 -10.228 -22.209 1.00 85.62 204 SER A C 1
ATOM 1610 O O . SER A 1 204 ? 21.609 -11.208 -21.833 1.00 85.62 204 SER A O 1
ATOM 1612 N N . VAL A 1 205 ? 19.810 -9.886 -21.641 1.00 88.62 205 VAL A N 1
ATOM 1613 C CA . VAL A 1 205 ? 19.255 -10.558 -20.451 1.00 88.62 205 VAL A CA 1
ATOM 1614 C C . VAL A 1 205 ? 18.752 -11.975 -20.759 1.00 88.62 205 VAL A C 1
ATOM 1616 O O . VAL A 1 205 ? 18.867 -12.861 -19.919 1.00 88.62 205 VAL A O 1
ATOM 1619 N N . LEU A 1 206 ? 18.189 -12.222 -21.949 1.00 85.44 206 LEU A N 1
ATOM 1620 C CA . LEU A 1 206 ? 17.625 -13.539 -22.287 1.00 85.44 206 LEU A CA 1
ATOM 1621 C C . LEU A 1 206 ? 18.688 -14.652 -22.392 1.00 85.44 206 LEU A C 1
ATOM 1623 O O . LEU A 1 206 ? 18.456 -15.709 -21.807 1.00 85.44 206 LEU A O 1
ATOM 1627 N N . PRO A 1 207 ? 19.847 -14.442 -23.050 1.00 88.44 207 PRO A N 1
ATOM 1628 C CA . PRO A 1 207 ? 20.958 -15.394 -23.001 1.00 88.44 207 PRO A CA 1
ATOM 1629 C C . PRO A 1 207 ? 21.415 -15.722 -21.575 1.00 88.44 207 PRO A C 1
ATOM 1631 O O . PRO A 1 207 ? 21.641 -16.885 -21.261 1.00 88.44 207 PRO A O 1
ATOM 1634 N N . VAL A 1 208 ? 21.472 -14.721 -20.687 1.00 91.25 208 VAL A N 1
ATOM 1635 C CA . VAL A 1 208 ? 21.806 -14.940 -19.270 1.00 91.25 208 VAL A CA 1
ATOM 1636 C C . VAL A 1 208 ? 20.772 -15.851 -18.605 1.00 91.25 208 VAL A C 1
ATOM 1638 O O . VAL A 1 208 ? 21.143 -16.781 -17.903 1.00 91.25 2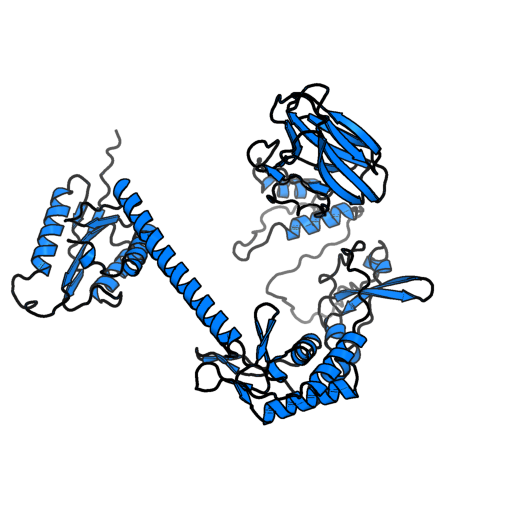08 VAL A O 1
ATOM 1641 N N . VAL A 1 209 ? 19.473 -15.653 -18.857 1.00 91.81 209 VAL A N 1
ATOM 1642 C CA . VAL A 1 209 ? 18.416 -16.543 -18.337 1.00 91.81 209 VAL A CA 1
ATOM 1643 C C . VAL A 1 209 ? 18.574 -17.985 -18.846 1.00 91.81 209 VAL A C 1
ATOM 1645 O O . VAL A 1 209 ? 18.327 -18.918 -18.082 1.00 91.81 209 VAL A O 1
ATOM 1648 N N . GLU A 1 210 ? 18.979 -18.186 -20.106 1.00 88.19 210 GLU A N 1
ATOM 1649 C CA . GLU A 1 210 ? 19.239 -19.525 -20.664 1.00 88.19 210 GLU A CA 1
ATOM 1650 C C . GLU A 1 210 ? 20.406 -20.210 -19.935 1.00 88.19 210 GLU A C 1
ATOM 1652 O O . GLU A 1 210 ? 20.264 -21.354 -19.505 1.00 88.19 210 GLU A O 1
ATOM 1657 N N . GLU A 1 211 ? 21.510 -19.495 -19.711 1.00 91.19 211 GLU A N 1
ATOM 1658 C CA . GLU A 1 211 ? 22.667 -20.003 -18.962 1.00 91.19 211 GLU A CA 1
ATOM 1659 C C . GLU A 1 211 ? 22.321 -20.298 -17.494 1.00 91.19 211 GLU A C 1
ATOM 1661 O O . GLU A 1 211 ? 22.591 -21.392 -17.002 1.00 91.19 211 GLU A O 1
ATOM 1666 N N . LEU A 1 212 ? 21.615 -19.397 -16.803 1.00 91.62 212 LEU A N 1
ATOM 1667 C CA . LEU A 1 212 ? 21.187 -19.624 -15.415 1.00 91.62 212 LEU A CA 1
ATOM 1668 C C . LEU A 1 212 ? 20.287 -20.852 -15.269 1.00 91.62 212 LEU A C 1
ATOM 1670 O O . LEU A 1 212 ? 20.366 -21.566 -14.267 1.00 91.62 212 LEU A O 1
ATOM 1674 N N . ARG A 1 213 ? 19.455 -21.126 -16.278 1.00 88.50 213 ARG A N 1
ATOM 1675 C CA . ARG A 1 213 ? 18.638 -22.339 -16.318 1.00 88.50 213 ARG A CA 1
ATOM 1676 C C . ARG A 1 213 ? 19.489 -23.590 -16.522 1.00 88.50 213 ARG A C 1
ATOM 1678 O O . ARG A 1 213 ? 19.209 -24.591 -15.871 1.00 88.50 213 ARG A O 1
ATOM 1685 N N . ARG A 1 214 ? 20.522 -23.541 -17.371 1.00 89.12 214 ARG A N 1
ATOM 1686 C CA . ARG A 1 214 ? 21.468 -24.658 -17.564 1.00 89.12 214 ARG A CA 1
ATOM 1687 C C . ARG A 1 214 ? 22.210 -25.001 -16.274 1.00 89.12 214 ARG A C 1
ATOM 1689 O O . ARG A 1 214 ? 22.367 -26.177 -15.973 1.00 89.12 214 ARG A O 1
ATOM 1696 N N . PHE A 1 215 ? 22.584 -23.995 -15.484 1.00 88.62 215 PHE A N 1
ATOM 1697 C CA . PHE A 1 215 ? 23.180 -24.204 -14.160 1.00 88.62 215 PHE A CA 1
ATOM 1698 C C . PHE A 1 215 ? 22.180 -24.666 -13.087 1.00 88.62 215 PHE A C 1
ATOM 1700 O O . PHE A 1 215 ? 22.590 -25.006 -11.979 1.00 88.62 215 PHE A O 1
ATOM 1707 N N . GLY A 1 216 ? 20.872 -24.661 -13.372 1.00 89.50 216 GLY A N 1
ATOM 1708 C CA . GLY A 1 216 ? 19.835 -25.004 -12.396 1.00 89.50 216 GLY A CA 1
ATOM 1709 C C . GLY A 1 216 ? 19.723 -23.998 -11.245 1.00 89.50 216 GLY A C 1
ATOM 1710 O O . GLY A 1 216 ? 19.277 -24.348 -10.151 1.00 89.50 216 GLY A O 1
ATOM 1711 N N . TRP A 1 217 ? 20.149 -22.749 -11.452 1.00 91.94 217 TRP A N 1
ATOM 1712 C CA . TRP A 1 217 ? 20.127 -21.731 -10.406 1.00 91.94 217 TRP A CA 1
ATOM 1713 C C . TRP A 1 217 ? 18.733 -21.124 -10.235 1.00 91.94 217 TRP A C 1
ATOM 1715 O O . TRP A 1 217 ? 18.020 -20.828 -11.196 1.00 91.94 217 TRP A O 1
ATOM 1725 N N . HIS A 1 218 ? 18.363 -20.906 -8.975 1.00 90.06 218 HIS A N 1
ATOM 1726 C CA . HIS A 1 218 ? 17.078 -20.353 -8.557 1.00 90.06 218 HIS A CA 1
ATOM 1727 C C . HIS A 1 218 ? 17.294 -19.071 -7.746 1.00 90.06 218 HIS A C 1
ATOM 1729 O O . HIS A 1 218 ? 18.381 -18.826 -7.222 1.00 90.06 218 HIS A O 1
ATOM 1735 N N . THR A 1 219 ? 16.254 -18.245 -7.622 1.00 90.44 219 THR A N 1
ATOM 1736 C CA . THR A 1 219 ? 16.291 -17.079 -6.727 1.00 90.44 219 THR A CA 1
ATOM 1737 C C . THR A 1 219 ? 16.475 -17.498 -5.269 1.00 90.44 219 THR A C 1
ATOM 1739 O O . THR A 1 219 ? 16.048 -18.591 -4.912 1.00 90.44 219 THR A O 1
ATOM 1742 N N . LYS A 1 220 ? 16.983 -16.599 -4.413 1.00 89.56 220 LYS A N 1
ATOM 1743 C CA . LYS A 1 220 ? 17.206 -16.870 -2.982 1.00 89.56 220 LYS A CA 1
ATOM 1744 C C . LYS A 1 220 ? 15.973 -17.470 -2.295 1.00 89.56 220 LYS A C 1
ATOM 1746 O O . LYS A 1 220 ? 14.869 -16.913 -2.391 1.00 89.56 220 LYS A O 1
ATOM 1751 N N . GLU A 1 221 ? 16.214 -18.580 -1.609 1.00 90.00 221 GLU A N 1
ATOM 1752 C CA . GLU A 1 221 ? 15.313 -19.229 -0.661 1.00 90.00 221 GLU A CA 1
ATOM 1753 C C . GLU A 1 221 ? 15.576 -18.677 0.741 1.00 90.00 221 GLU A C 1
ATOM 1755 O O . GLU A 1 221 ? 16.719 -18.398 1.100 1.00 90.00 221 GLU A O 1
ATOM 1760 N N . TRP A 1 222 ? 14.518 -18.446 1.514 1.00 88.19 222 TRP A N 1
ATOM 1761 C CA . TRP A 1 222 ? 14.635 -17.843 2.841 1.00 88.19 222 TRP A CA 1
ATOM 1762 C C . TRP A 1 222 ? 13.431 -18.181 3.720 1.00 88.19 222 TRP A C 1
ATOM 1764 O O . TRP A 1 222 ? 12.375 -18.578 3.228 1.00 88.19 222 TRP A O 1
ATOM 1774 N N . VAL A 1 223 ? 13.583 -18.002 5.031 1.00 86.25 223 VAL A N 1
ATOM 1775 C CA . VAL A 1 223 ? 12.546 -18.295 6.026 1.00 86.25 223 VAL A CA 1
ATOM 1776 C C . VAL A 1 223 ? 12.149 -17.008 6.740 1.00 86.25 223 VAL A C 1
ATOM 1778 O O . VAL A 1 223 ? 13.005 -16.208 7.121 1.00 86.25 223 VAL A O 1
ATOM 1781 N N . THR A 1 224 ? 10.847 -16.776 6.907 1.00 83.94 224 THR A N 1
ATOM 1782 C CA . THR A 1 224 ? 10.353 -15.626 7.674 1.00 83.94 224 THR A CA 1
ATOM 1783 C C . THR A 1 224 ? 10.634 -15.805 9.165 1.00 83.94 224 THR A C 1
ATOM 1785 O O . THR A 1 224 ? 10.774 -16.920 9.662 1.00 83.94 224 THR A O 1
ATOM 1788 N N . ARG A 1 225 ? 10.599 -14.712 9.938 1.00 77.75 225 ARG A N 1
ATOM 1789 C CA . ARG A 1 225 ? 10.694 -14.781 11.409 1.00 77.75 225 ARG A CA 1
ATOM 1790 C C . ARG A 1 225 ? 9.600 -15.655 12.051 1.00 77.75 225 ARG A C 1
ATOM 1792 O O . ARG A 1 225 ? 9.791 -16.143 13.155 1.00 77.75 225 ARG A O 1
ATOM 1799 N N . LYS A 1 226 ? 8.467 -15.853 11.363 1.00 80.81 226 LYS A N 1
ATOM 1800 C CA . LYS A 1 226 ? 7.351 -16.714 11.792 1.00 80.81 226 LYS A CA 1
ATOM 1801 C C . LYS A 1 226 ? 7.537 -18.192 11.398 1.00 80.81 226 LYS A C 1
ATOM 1803 O O . LYS A 1 226 ? 6.640 -18.988 11.639 1.00 80.81 226 LYS A O 1
ATOM 1808 N N . GLY A 1 227 ? 8.663 -18.553 10.774 1.00 83.38 227 GLY A N 1
ATOM 1809 C CA . GLY A 1 227 ? 8.977 -19.925 10.360 1.00 83.38 227 GLY A CA 1
ATOM 1810 C C . GLY A 1 227 ? 8.427 -20.332 8.988 1.00 83.38 227 GLY A C 1
ATOM 1811 O O . GLY A 1 227 ? 8.546 -21.490 8.603 1.00 83.38 227 GLY A O 1
ATOM 1812 N N . THR A 1 228 ? 7.834 -19.413 8.221 1.00 85.75 228 THR A N 1
ATOM 1813 C CA . THR A 1 228 ? 7.314 -19.718 6.877 1.00 85.75 228 THR A CA 1
ATOM 1814 C C . THR A 1 228 ? 8.455 -19.794 5.866 1.00 85.75 228 THR A C 1
ATOM 1816 O O . THR A 1 228 ? 9.209 -18.831 5.719 1.00 85.75 228 THR A O 1
ATOM 1819 N N . VAL A 1 229 ? 8.573 -20.914 5.149 1.00 89.31 229 VAL A N 1
ATOM 1820 C CA . VAL A 1 229 ? 9.622 -21.133 4.140 1.00 89.31 229 VAL A CA 1
ATOM 1821 C C . VAL A 1 229 ? 9.191 -20.573 2.781 1.00 89.31 229 VAL A C 1
ATOM 1823 O O . VAL A 1 229 ? 8.157 -20.961 2.240 1.00 89.31 229 VAL A O 1
ATOM 1826 N N . HIS A 1 230 ? 10.008 -19.695 2.199 1.00 87.12 230 HIS A N 1
ATOM 1827 C CA . HIS A 1 230 ? 9.842 -19.169 0.846 1.00 87.12 230 HIS A CA 1
ATOM 1828 C C . HIS A 1 230 ? 10.878 -19.781 -0.093 1.00 87.12 230 HIS A C 1
ATOM 1830 O O . HIS A 1 230 ? 12.037 -19.364 -0.106 1.00 87.12 230 HIS A O 1
ATOM 1836 N N . LYS A 1 231 ? 10.439 -20.735 -0.918 1.00 87.62 231 LYS A N 1
ATOM 1837 C CA . LYS A 1 231 ? 11.299 -21.427 -1.885 1.00 87.62 231 LYS A CA 1
ATOM 1838 C C . LYS A 1 231 ? 11.786 -20.506 -3.005 1.00 87.62 231 LYS A C 1
ATOM 1840 O O . LYS A 1 231 ? 11.108 -19.561 -3.420 1.00 87.62 231 LYS A O 1
ATOM 1845 N N . GLY A 1 232 ? 12.966 -20.821 -3.529 1.00 86.06 232 GLY A N 1
ATOM 1846 C CA . GLY A 1 232 ? 13.489 -20.204 -4.741 1.00 86.06 232 GLY A CA 1
ATOM 1847 C C . GLY A 1 232 ? 12.671 -20.582 -5.977 1.00 86.06 232 GLY A C 1
ATOM 1848 O O . GLY A 1 232 ? 12.201 -21.708 -6.100 1.00 86.06 232 GLY A O 1
ATOM 1849 N N . HIS A 1 233 ? 12.523 -19.655 -6.924 1.00 87.12 233 HIS A N 1
ATOM 1850 C CA . HIS A 1 233 ? 11.930 -19.946 -8.232 1.00 87.12 233 HIS A CA 1
ATOM 1851 C C . HIS A 1 233 ? 12.968 -19.755 -9.345 1.00 87.12 233 HIS A C 1
ATOM 1853 O O . HIS A 1 233 ? 13.934 -19.012 -9.143 1.00 87.12 233 HIS A O 1
ATOM 1859 N N . PRO A 1 234 ? 12.764 -20.368 -10.525 1.00 87.75 234 PRO A N 1
ATOM 1860 C CA . PRO A 1 234 ? 13.641 -20.171 -11.673 1.00 87.75 234 PRO A CA 1
ATOM 1861 C C . PRO A 1 234 ? 13.758 -18.695 -12.069 1.00 87.75 234 PRO A C 1
ATOM 1863 O O . PRO A 1 234 ? 12.824 -17.905 -11.887 1.00 87.75 234 PRO A O 1
ATOM 1866 N N . TYR A 1 235 ? 14.905 -18.318 -12.631 1.00 89.38 235 TYR A N 1
ATOM 1867 C CA . TYR A 1 235 ? 15.099 -16.972 -13.159 1.00 89.38 235 TYR A CA 1
ATOM 1868 C C . TYR A 1 235 ? 14.268 -16.738 -14.423 1.00 89.38 235 TYR A C 1
ATOM 1870 O O . TYR A 1 235 ? 14.203 -17.570 -15.329 1.00 89.38 235 TYR A O 1
ATOM 1878 N N . ASP A 1 236 ? 13.671 -15.554 -14.484 1.00 87.25 236 ASP A N 1
ATOM 1879 C CA . ASP A 1 236 ? 13.038 -14.999 -15.672 1.00 87.25 236 ASP A CA 1
ATOM 1880 C C . ASP A 1 236 ? 13.709 -13.663 -16.032 1.00 87.25 236 ASP A C 1
ATOM 1882 O O . ASP A 1 236 ? 14.495 -13.108 -15.252 1.00 87.25 236 ASP A O 1
ATOM 1886 N N . LYS A 1 237 ? 13.390 -13.131 -17.217 1.00 86.12 237 LYS A N 1
ATOM 1887 C CA . LYS A 1 237 ? 13.923 -11.847 -17.693 1.00 86.12 237 LYS A CA 1
ATOM 1888 C C . LYS A 1 237 ? 13.754 -10.714 -16.672 1.00 86.12 237 LYS A C 1
ATOM 1890 O O . LYS A 1 237 ? 14.673 -9.919 -16.494 1.00 86.12 237 LYS A O 1
ATOM 1895 N N . ASN A 1 238 ? 12.605 -10.628 -16.003 1.00 87.81 238 ASN A N 1
ATOM 1896 C CA . ASN A 1 238 ? 12.296 -9.530 -15.088 1.00 87.81 238 ASN A CA 1
ATOM 1897 C C . ASN A 1 238 ? 13.093 -9.644 -13.788 1.00 87.81 238 ASN A C 1
ATOM 1899 O O . ASN A 1 238 ? 13.585 -8.637 -13.289 1.00 87.81 238 ASN A O 1
ATOM 1903 N N . ARG A 1 239 ? 13.269 -10.860 -13.266 1.00 90.44 239 ARG A N 1
ATOM 1904 C CA . ARG A 1 239 ? 14.063 -11.143 -12.064 1.00 90.44 239 ARG A CA 1
ATOM 1905 C C . ARG A 1 239 ? 15.539 -10.842 -12.282 1.00 90.44 239 ARG A C 1
ATOM 1907 O O . ARG A 1 239 ? 16.146 -10.200 -11.432 1.00 90.44 239 ARG A O 1
ATOM 1914 N N . VAL A 1 240 ? 16.103 -11.254 -13.421 1.00 92.06 240 VAL A N 1
ATOM 1915 C CA . VAL A 1 240 ? 17.496 -10.920 -13.770 1.00 92.06 240 VAL A CA 1
ATOM 1916 C C . VAL A 1 240 ? 17.644 -9.413 -13.972 1.00 92.06 240 VAL A C 1
ATOM 1918 O O . VAL A 1 240 ? 18.573 -8.810 -13.448 1.00 92.06 240 VAL A O 1
ATOM 1921 N N . HIS A 1 241 ? 16.694 -8.772 -14.651 1.00 90.69 241 HIS A N 1
ATOM 1922 C CA . HIS A 1 241 ? 16.714 -7.324 -14.844 1.00 90.69 241 HIS A CA 1
ATOM 1923 C C . HIS A 1 241 ? 16.597 -6.542 -13.521 1.00 90.69 241 HIS A C 1
ATOM 1925 O O . HIS A 1 241 ? 17.311 -5.563 -13.324 1.00 90.69 241 HIS A O 1
ATOM 1931 N N . ALA A 1 242 ? 15.740 -6.978 -12.593 1.00 91.38 242 ALA A N 1
ATOM 1932 C CA . ALA A 1 242 ? 15.629 -6.393 -11.257 1.00 91.38 242 ALA A CA 1
ATOM 1933 C C . ALA A 1 242 ? 16.913 -6.592 -10.437 1.00 91.38 242 ALA A C 1
ATOM 1935 O O . ALA A 1 242 ? 17.345 -5.670 -9.752 1.00 91.38 242 ALA A O 1
ATOM 1936 N N . LEU A 1 243 ? 17.550 -7.763 -10.549 1.00 94.25 243 LEU A N 1
ATOM 1937 C CA . LEU A 1 243 ? 18.839 -8.050 -9.919 1.00 94.25 243 LEU A CA 1
ATOM 1938 C C . LEU A 1 243 ? 19.925 -7.101 -10.437 1.00 94.25 243 LEU A C 1
ATOM 1940 O O . LEU A 1 243 ? 20.575 -6.438 -9.637 1.00 94.25 243 LEU A O 1
ATOM 1944 N N . LEU A 1 244 ? 20.074 -6.976 -11.758 1.00 93.69 244 LEU A N 1
ATOM 1945 C CA . LEU A 1 244 ? 21.095 -6.119 -12.369 1.00 93.69 244 LEU A CA 1
ATOM 1946 C C . LEU A 1 244 ? 20.903 -4.632 -12.037 1.00 93.69 244 LEU A C 1
ATOM 1948 O O . LEU A 1 244 ? 21.874 -3.887 -12.053 1.00 93.69 244 LEU A O 1
ATOM 1952 N N . LYS A 1 245 ? 19.676 -4.187 -11.736 1.00 92.56 245 LYS A N 1
ATOM 1953 C CA . LYS A 1 245 ? 19.359 -2.799 -11.355 1.00 92.56 245 LYS A CA 1
ATOM 1954 C C . LYS A 1 245 ? 19.490 -2.495 -9.867 1.00 92.56 245 LYS A C 1
ATOM 1956 O O . LYS A 1 245 ? 19.404 -1.329 -9.497 1.00 92.56 245 LYS A O 1
ATOM 1961 N N . ASN A 1 246 ? 19.652 -3.501 -9.016 1.00 93.06 246 ASN A N 1
ATOM 1962 C CA . ASN A 1 246 ? 19.601 -3.297 -7.577 1.00 93.06 246 ASN A CA 1
ATOM 1963 C C . ASN A 1 246 ? 20.906 -2.649 -7.056 1.00 93.06 246 ASN A C 1
ATOM 1965 O O . ASN A 1 246 ? 21.951 -3.302 -7.109 1.00 93.06 246 ASN A O 1
ATOM 1969 N N . PRO A 1 247 ? 20.871 -1.413 -6.513 1.00 91.44 247 PRO A N 1
ATOM 1970 C CA . PRO A 1 247 ? 22.063 -0.720 -6.012 1.00 91.44 247 PRO A CA 1
ATOM 1971 C C . PRO A 1 247 ? 22.639 -1.332 -4.725 1.00 91.44 247 PRO A C 1
ATOM 1973 O O . PRO A 1 247 ? 23.768 -1.022 -4.355 1.00 91.44 247 PRO A O 1
ATOM 1976 N N . ILE A 1 248 ? 21.915 -2.247 -4.067 1.00 92.25 248 ILE A N 1
ATOM 1977 C CA . ILE A 1 248 ? 22.415 -2.964 -2.883 1.00 92.25 248 ILE A CA 1
ATOM 1978 C C . ILE A 1 248 ? 23.739 -3.670 -3.186 1.00 92.25 248 ILE A C 1
ATOM 1980 O O . ILE A 1 248 ? 24.630 -3.667 -2.343 1.00 92.25 248 ILE A O 1
ATOM 1984 N N . TYR A 1 249 ? 23.931 -4.182 -4.403 1.00 94.69 249 TYR A N 1
ATOM 1985 C CA . TYR A 1 249 ? 25.170 -4.865 -4.779 1.00 94.69 249 TYR A CA 1
ATOM 1986 C C . TYR A 1 249 ? 26.414 -3.972 -4.796 1.00 94.69 249 TYR A C 1
ATOM 1988 O O . TYR A 1 249 ? 27.519 -4.506 -4.724 1.00 94.69 249 TYR A O 1
ATOM 1996 N N . THR A 1 250 ? 26.252 -2.646 -4.849 1.00 93.12 250 THR A N 1
ATOM 1997 C CA . THR A 1 250 ? 27.357 -1.675 -4.783 1.00 93.12 250 THR A CA 1
ATOM 1998 C C . THR A 1 250 ? 27.560 -1.100 -3.381 1.00 93.12 250 THR A C 1
ATOM 2000 O O . THR A 1 250 ? 28.181 -0.052 -3.251 1.00 93.12 250 THR A O 1
ATOM 2003 N N . GLY A 1 251 ? 26.986 -1.714 -2.339 1.00 90.56 251 GLY A N 1
ATOM 2004 C CA . GLY A 1 251 ? 27.076 -1.194 -0.969 1.00 90.56 251 GLY A CA 1
ATOM 2005 C C . GLY A 1 251 ? 26.156 -0.001 -0.691 1.00 90.56 251 GLY A C 1
ATOM 2006 O O . GLY A 1 251 ? 26.298 0.648 0.335 1.00 90.56 251 GLY A O 1
ATOM 2007 N N . LYS A 1 252 ? 25.203 0.314 -1.581 1.00 90.69 252 LYS A N 1
ATOM 2008 C CA . LYS A 1 252 ? 24.306 1.478 -1.446 1.00 90.69 252 LYS A CA 1
ATOM 2009 C C . LYS A 1 252 ? 22.865 1.036 -1.232 1.00 90.69 252 LYS A C 1
ATOM 2011 O O . LYS A 1 252 ? 22.444 -0.006 -1.724 1.00 90.69 252 LYS A O 1
ATOM 2016 N N . MET A 1 253 ? 22.067 1.830 -0.530 1.00 87.12 253 MET A N 1
ATOM 2017 C CA . MET A 1 253 ? 20.633 1.590 -0.371 1.00 87.12 253 MET A CA 1
ATOM 2018 C C . MET A 1 253 ? 19.807 2.720 -0.954 1.00 87.12 253 MET A C 1
ATOM 2020 O O . MET A 1 253 ? 20.090 3.893 -0.739 1.00 87.12 253 MET A O 1
ATOM 2024 N N . GLN A 1 254 ? 18.756 2.352 -1.684 1.00 85.31 254 GLN A N 1
ATOM 2025 C CA . GLN A 1 254 ? 17.809 3.309 -2.230 1.00 85.31 254 GLN A CA 1
ATOM 2026 C C . GLN A 1 254 ? 16.632 3.485 -1.273 1.00 85.31 254 GLN A C 1
ATOM 2028 O O . GLN A 1 254 ? 15.976 2.513 -0.891 1.00 85.31 254 GLN A O 1
ATOM 2033 N N . TYR A 1 255 ? 16.341 4.729 -0.917 1.00 85.00 255 TYR A N 1
ATOM 2034 C CA . TYR A 1 255 ? 15.136 5.100 -0.195 1.00 85.00 255 TYR A CA 1
ATOM 2035 C C . TYR A 1 255 ? 14.574 6.384 -0.790 1.00 85.00 255 TYR A C 1
ATOM 2037 O O . TYR A 1 255 ? 15.302 7.361 -0.930 1.00 85.00 255 TYR A O 1
ATOM 2045 N N . ASP A 1 256 ? 13.289 6.357 -1.144 1.00 80.75 256 ASP A N 1
ATOM 2046 C CA . ASP A 1 256 ? 12.573 7.513 -1.696 1.00 80.75 256 ASP A CA 1
ATOM 2047 C C . ASP A 1 256 ? 13.277 8.142 -2.916 1.00 80.75 256 ASP A C 1
ATOM 2049 O O . ASP A 1 256 ? 13.526 9.338 -2.999 1.00 80.75 256 ASP A O 1
ATOM 2053 N N . GLY A 1 257 ? 13.733 7.288 -3.840 1.00 81.19 257 GLY A N 1
ATOM 2054 C CA . GLY A 1 257 ? 14.467 7.710 -5.038 1.00 81.19 257 GLY A CA 1
ATOM 2055 C C . GLY A 1 257 ? 15.933 8.104 -4.806 1.00 81.19 257 GLY A C 1
ATOM 2056 O O . GLY A 1 257 ? 16.709 8.069 -5.759 1.00 81.19 257 GLY A O 1
ATOM 2057 N N . VAL A 1 258 ? 16.347 8.376 -3.566 1.00 85.69 258 VAL A N 1
ATOM 2058 C CA . VAL A 1 258 ? 17.710 8.795 -3.204 1.00 85.69 258 VAL A CA 1
ATOM 2059 C C . VAL A 1 258 ? 18.574 7.592 -2.815 1.00 85.69 258 VAL A C 1
ATOM 2061 O O . VAL A 1 258 ? 18.107 6.645 -2.179 1.00 85.69 258 VAL A O 1
ATOM 2064 N N . LEU A 1 259 ? 19.849 7.619 -3.210 1.00 87.81 259 LEU A N 1
ATOM 2065 C CA . LEU A 1 259 ? 20.850 6.614 -2.845 1.00 87.81 259 LEU A CA 1
ATOM 2066 C C . LEU A 1 259 ? 21.624 7.064 -1.600 1.00 87.81 259 LEU A C 1
ATOM 2068 O O . LEU A 1 259 ? 22.154 8.171 -1.564 1.00 87.81 259 LEU A O 1
ATOM 2072 N N . TYR A 1 260 ? 21.718 6.179 -0.614 1.00 87.94 260 TYR A N 1
ATOM 2073 C CA . TYR A 1 260 ? 22.481 6.343 0.621 1.00 87.94 260 TYR A CA 1
ATOM 2074 C C . TYR A 1 260 ? 23.586 5.288 0.692 1.00 87.94 260 TYR A C 1
ATOM 2076 O O . TYR A 1 260 ? 23.410 4.175 0.192 1.00 87.94 260 TYR A O 1
ATOM 2084 N N . GLU A 1 261 ? 24.707 5.612 1.332 1.00 89.75 261 GLU A N 1
ATOM 2085 C CA . GLU A 1 261 ? 25.747 4.623 1.638 1.00 89.75 261 GLU A CA 1
ATOM 2086 C C . GLU A 1 261 ? 25.202 3.610 2.654 1.00 89.75 261 GLU A C 1
ATOM 2088 O O . GLU A 1 261 ? 24.626 3.994 3.673 1.00 89.75 261 GLU A O 1
ATOM 2093 N N . GLY A 1 262 ? 25.310 2.321 2.337 1.00 86.94 262 GLY A N 1
ATOM 2094 C CA . GLY A 1 262 ? 24.887 1.216 3.192 1.00 86.94 262 GLY A CA 1
ATOM 2095 C C . GLY A 1 262 ? 25.979 0.805 4.179 1.00 86.94 262 GLY A C 1
ATOM 2096 O O . GLY A 1 262 ? 27.164 0.983 3.925 1.00 86.94 262 GLY A O 1
ATOM 2097 N N . GLU A 1 263 ? 25.589 0.208 5.307 1.00 87.50 263 GLU A N 1
ATOM 2098 C CA . GLU A 1 263 ? 26.525 -0.391 6.277 1.00 87.50 263 GLU A CA 1
ATOM 2099 C C . GLU A 1 263 ? 27.070 -1.758 5.818 1.00 87.50 263 GLU A C 1
ATOM 2101 O O . GLU A 1 263 ? 27.899 -2.366 6.500 1.00 87.50 263 GLU A O 1
ATOM 2106 N N . HIS A 1 264 ? 26.572 -2.283 4.697 1.00 89.00 264 HIS A N 1
ATOM 2107 C CA . HIS A 1 264 ? 26.961 -3.577 4.153 1.00 89.00 264 HIS A CA 1
ATOM 2108 C C . HIS A 1 264 ? 28.026 -3.441 3.068 1.00 89.00 264 HIS A C 1
ATOM 2110 O O . HIS A 1 264 ? 28.061 -2.476 2.309 1.00 89.00 264 HIS A O 1
ATOM 2116 N N . GLU A 1 265 ? 28.878 -4.454 2.963 1.00 89.94 265 GLU A N 1
ATOM 2117 C CA . GLU A 1 265 ? 29.951 -4.478 1.972 1.00 89.94 265 GLU A CA 1
ATOM 2118 C C . GLU A 1 265 ? 29.414 -4.710 0.549 1.00 89.94 265 GLU A C 1
ATOM 2120 O O . GLU A 1 265 ? 28.441 -5.440 0.324 1.00 89.94 265 GLU A O 1
ATOM 2125 N N . ALA A 1 266 ? 30.053 -4.083 -0.438 1.00 93.56 266 ALA A N 1
ATOM 2126 C CA . ALA A 1 266 ? 29.694 -4.231 -1.844 1.00 93.56 266 ALA A CA 1
ATOM 2127 C C . ALA A 1 266 ? 30.144 -5.597 -2.395 1.00 93.56 266 ALA A C 1
ATOM 2129 O O . ALA A 1 266 ? 31.300 -5.986 -2.246 1.00 93.56 266 ALA A O 1
ATOM 2130 N N . ILE A 1 267 ? 29.250 -6.309 -3.090 1.00 94.81 267 ILE A N 1
ATOM 2131 C CA . ILE A 1 267 ? 29.597 -7.544 -3.821 1.00 94.81 267 ILE A CA 1
ATOM 2132 C C . ILE A 1 267 ? 30.207 -7.218 -5.191 1.00 94.81 267 ILE A C 1
ATOM 2134 O O . ILE A 1 267 ? 31.061 -7.960 -5.683 1.00 94.81 267 ILE A O 1
ATOM 2138 N N . ILE A 1 268 ? 29.744 -6.127 -5.810 1.00 94.88 268 ILE A N 1
ATOM 2139 C CA . ILE A 1 268 ? 30.118 -5.669 -7.149 1.00 94.88 268 ILE A CA 1
ATOM 2140 C C . ILE A 1 268 ? 30.713 -4.267 -7.044 1.00 94.88 268 ILE A C 1
ATOM 2142 O O . ILE A 1 268 ? 30.169 -3.410 -6.347 1.00 94.88 268 ILE A O 1
ATOM 2146 N N . THR A 1 269 ? 31.806 -4.012 -7.766 1.00 94.19 269 THR A N 1
ATOM 2147 C CA . THR A 1 269 ? 32.405 -2.673 -7.800 1.00 94.19 269 THR A CA 1
ATOM 2148 C C . THR A 1 269 ? 31.507 -1.683 -8.542 1.00 94.19 269 THR A C 1
ATOM 2150 O O . THR A 1 269 ? 30.709 -2.050 -9.415 1.00 94.19 269 THR A O 1
ATOM 2153 N N . GLU A 1 270 ? 31.639 -0.397 -8.221 1.00 91.94 270 GLU A N 1
ATOM 2154 C CA . GLU A 1 270 ? 30.817 0.644 -8.838 1.00 91.94 270 GLU A CA 1
ATOM 2155 C C . GLU A 1 270 ? 31.041 0.723 -10.362 1.00 91.94 270 GLU A C 1
ATOM 2157 O O . GLU A 1 270 ? 30.116 1.027 -11.117 1.00 91.94 270 GLU A O 1
ATOM 2162 N N . GLU A 1 271 ? 32.237 0.376 -10.841 1.00 93.38 271 GLU A N 1
ATOM 2163 C CA . GLU A 1 271 ? 32.589 0.333 -12.261 1.00 93.38 271 GLU A CA 1
ATOM 2164 C C . GLU A 1 271 ? 31.817 -0.757 -13.007 1.00 93.38 271 GLU A C 1
ATOM 2166 O O . GLU A 1 271 ? 31.191 -0.463 -14.027 1.00 93.38 271 GLU A O 1
ATOM 2171 N N . ILE A 1 272 ? 31.820 -1.995 -12.495 1.00 93.75 272 ILE A N 1
ATOM 2172 C CA . ILE A 1 272 ? 31.104 -3.129 -13.105 1.00 93.75 272 ILE A CA 1
ATOM 2173 C C . ILE A 1 272 ? 29.604 -2.835 -13.132 1.00 93.75 272 ILE A C 1
ATOM 2175 O O . ILE A 1 272 ? 28.938 -3.029 -14.153 1.00 93.75 272 ILE A O 1
ATOM 2179 N N . PHE A 1 273 ? 29.069 -2.295 -12.035 1.00 94.62 273 PHE A N 1
ATOM 2180 C CA . PHE A 1 273 ? 27.661 -1.926 -11.964 1.00 94.62 273 PHE A CA 1
ATOM 2181 C C . PHE A 1 273 ? 27.307 -0.833 -12.981 1.00 94.62 273 PHE A C 1
ATOM 2183 O O . PHE A 1 273 ? 26.333 -0.972 -13.724 1.00 94.62 273 PHE A O 1
ATOM 2190 N N . LYS A 1 274 ? 28.123 0.226 -13.091 1.00 92.88 274 LYS A N 1
ATOM 2191 C CA . LYS A 1 274 ? 27.940 1.288 -14.096 1.00 92.88 274 LYS A CA 1
ATOM 2192 C C . LYS A 1 274 ? 28.020 0.752 -15.525 1.00 92.88 274 LYS A C 1
ATOM 2194 O O . LYS A 1 274 ? 27.227 1.178 -16.363 1.00 92.88 274 LYS A O 1
ATOM 2199 N N . GLN A 1 275 ? 28.935 -0.173 -15.816 1.00 92.62 275 GLN A N 1
ATOM 2200 C CA . GLN A 1 275 ? 29.020 -0.821 -17.129 1.00 92.62 275 GLN A CA 1
ATOM 2201 C C . GLN A 1 275 ? 27.733 -1.591 -17.450 1.00 92.62 275 GLN A C 1
ATOM 2203 O O . GLN A 1 275 ? 27.146 -1.380 -18.514 1.00 92.62 275 GLN A O 1
ATOM 2208 N N . ALA A 1 276 ? 27.230 -2.387 -16.502 1.00 91.94 276 ALA A N 1
ATOM 2209 C CA . ALA A 1 276 ? 25.975 -3.113 -16.666 1.00 91.94 276 ALA A CA 1
ATOM 2210 C C . ALA A 1 276 ? 24.782 -2.161 -16.875 1.00 91.94 276 ALA A C 1
ATOM 2212 O O . ALA A 1 276 ? 23.962 -2.396 -17.765 1.00 91.94 276 ALA A O 1
ATOM 2213 N N . GLN A 1 277 ? 24.706 -1.047 -16.130 1.00 92.25 277 GLN A N 1
ATOM 2214 C CA . GLN A 1 277 ? 23.666 -0.026 -16.326 1.00 92.25 277 GLN A CA 1
ATOM 2215 C C . GLN A 1 277 ? 23.745 0.636 -17.705 1.00 92.25 277 GLN A C 1
ATOM 2217 O O . GLN A 1 277 ? 22.713 0.808 -18.354 1.00 92.25 277 GLN A O 1
ATOM 2222 N N . ARG A 1 278 ? 24.947 0.975 -18.190 1.00 89.81 278 ARG A N 1
ATOM 2223 C CA . ARG A 1 278 ? 25.131 1.538 -19.541 1.00 89.81 278 ARG A CA 1
ATOM 2224 C C . ARG A 1 278 ? 24.667 0.566 -20.615 1.00 89.81 278 ARG A C 1
ATOM 2226 O O . ARG A 1 278 ? 23.968 0.973 -21.535 1.00 89.81 278 ARG A O 1
ATOM 2233 N N . GLN A 1 279 ? 24.998 -0.714 -20.481 1.00 89.00 279 GLN A N 1
ATOM 2234 C CA . GLN A 1 279 ? 24.570 -1.733 -21.434 1.00 89.00 279 GLN A CA 1
ATOM 2235 C C . GLN A 1 279 ? 23.059 -1.985 -21.366 1.00 89.00 279 GLN A C 1
ATOM 2237 O O . GLN A 1 279 ? 22.414 -2.113 -22.400 1.00 89.00 279 GLN A O 1
ATOM 2242 N N . LEU A 1 280 ? 22.456 -1.983 -20.169 1.00 88.00 280 LEU A N 1
ATOM 2243 C CA . LEU A 1 280 ? 20.994 -2.004 -20.009 1.00 88.00 280 LEU A CA 1
ATOM 2244 C C . LEU A 1 280 ? 20.325 -0.794 -20.675 1.00 88.00 280 LEU A C 1
ATOM 2246 O O . LEU A 1 280 ? 19.285 -0.951 -21.312 1.00 88.00 280 LEU A O 1
ATOM 2250 N N . ALA A 1 281 ? 20.912 0.397 -20.542 1.00 83.44 281 ALA A N 1
ATOM 2251 C CA . ALA A 1 281 ? 20.418 1.615 -21.174 1.00 83.44 281 ALA A CA 1
ATOM 2252 C C . ALA A 1 281 ? 20.585 1.586 -22.701 1.00 83.44 281 ALA A C 1
ATOM 2254 O O . ALA A 1 281 ? 19.673 2.001 -23.403 1.00 83.44 281 ALA A O 1
ATOM 2255 N N . ALA A 1 282 ? 21.690 1.048 -23.223 1.00 78.81 282 ALA A N 1
ATOM 2256 C CA . ALA A 1 282 ? 21.908 0.873 -24.661 1.00 78.81 282 ALA A CA 1
ATOM 2257 C C . ALA A 1 282 ? 20.954 -0.169 -25.272 1.00 78.81 282 ALA A C 1
ATOM 2259 O O . ALA A 1 282 ? 20.444 0.014 -26.372 1.00 78.81 282 ALA A O 1
ATOM 2260 N N . ASN A 1 283 ? 20.657 -1.233 -24.524 1.00 76.06 283 ASN A N 1
ATOM 2261 C CA . ASN A 1 283 ? 19.687 -2.265 -24.896 1.00 76.06 283 ASN A CA 1
ATOM 2262 C C . ASN A 1 283 ? 18.229 -1.818 -24.736 1.00 76.06 283 ASN A C 1
ATOM 2264 O O . ASN A 1 283 ? 17.300 -2.550 -25.095 1.00 76.06 283 ASN A O 1
ATOM 2268 N N . ARG A 1 284 ? 18.000 -0.633 -24.163 1.00 64.12 284 ARG A N 1
ATOM 2269 C CA . ARG A 1 284 ? 16.683 -0.021 -24.124 1.00 64.12 284 ARG A CA 1
ATOM 2270 C C . ARG A 1 284 ? 16.387 0.447 -25.543 1.00 64.12 284 ARG A C 1
ATOM 2272 O O . ARG A 1 284 ? 16.877 1.485 -25.973 1.00 64.12 284 ARG A O 1
ATOM 2279 N N . ASN A 1 285 ? 15.562 -0.313 -26.262 1.00 55.53 285 ASN A N 1
ATOM 2280 C CA . ASN A 1 285 ? 14.897 0.218 -27.448 1.00 55.53 285 ASN A CA 1
ATOM 2281 C C . ASN A 1 285 ? 14.305 1.573 -27.056 1.00 55.53 285 ASN A C 1
ATOM 2283 O O . ASN A 1 285 ? 13.571 1.640 -26.063 1.00 55.53 285 ASN A O 1
ATOM 2287 N N . VAL A 1 286 ? 14.688 2.633 -27.778 1.00 37.59 286 VAL A N 1
ATOM 2288 C CA . VAL A 1 286 ? 14.178 3.990 -27.561 1.00 37.59 286 VAL A CA 1
ATOM 2289 C C . VAL A 1 286 ? 12.664 3.866 -27.417 1.00 37.59 286 VAL A C 1
ATOM 2291 O O . VAL A 1 286 ? 12.016 3.385 -28.353 1.00 37.59 286 VAL A O 1
ATOM 2294 N N . PRO A 1 287 ? 12.083 4.214 -26.257 1.00 34.47 287 PRO A N 1
ATOM 2295 C CA . PRO A 1 287 ? 10.646 4.304 -2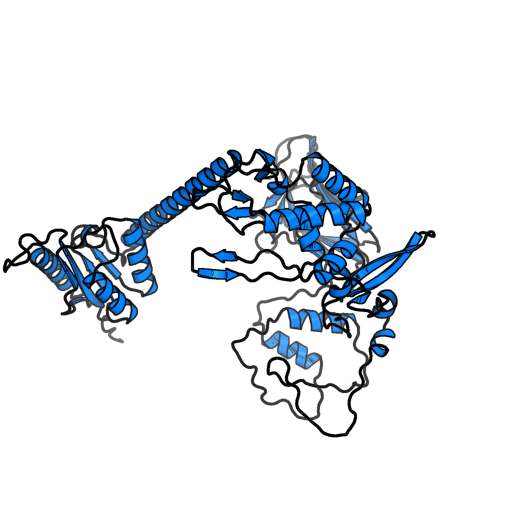6.164 1.00 34.47 287 PRO A CA 1
ATOM 2296 C C . PRO A 1 287 ? 10.269 5.444 -27.102 1.00 34.47 287 PRO A C 1
ATOM 2298 O O . PRO A 1 287 ? 10.485 6.610 -26.787 1.00 34.47 287 PRO A O 1
ATOM 2301 N N . THR A 1 288 ? 9.730 5.127 -28.277 1.00 33.69 288 THR A N 1
ATOM 2302 C CA . THR A 1 288 ? 8.755 6.042 -28.861 1.00 33.69 288 THR A CA 1
ATOM 2303 C C . THR A 1 288 ? 7.704 6.209 -27.782 1.00 33.69 288 THR A C 1
ATOM 2305 O O . THR A 1 288 ? 7.189 5.188 -27.319 1.00 33.69 288 THR A O 1
ATOM 2308 N N . CYS A 1 289 ? 7.513 7.452 -27.333 1.00 35.06 289 CYS A N 1
ATOM 2309 C CA . CYS A 1 289 ? 6.420 7.910 -26.484 1.00 35.06 289 CYS A CA 1
ATOM 2310 C C . CYS A 1 289 ? 5.305 6.863 -26.394 1.00 35.06 289 CYS A C 1
ATOM 2312 O O . CYS A 1 289 ? 4.698 6.491 -27.405 1.00 35.06 289 CYS A O 1
ATOM 2314 N N . ALA A 1 290 ? 5.113 6.321 -25.192 1.00 33.50 290 ALA A N 1
ATOM 2315 C CA . ALA A 1 290 ? 4.011 5.427 -24.907 1.00 33.50 290 ALA A CA 1
ATOM 2316 C C . ALA A 1 290 ? 2.726 6.250 -25.017 1.00 33.50 290 ALA A C 1
ATOM 2318 O O . ALA A 1 290 ? 2.229 6.765 -24.027 1.00 33.50 290 ALA A O 1
ATOM 2319 N N . LYS A 1 291 ? 2.224 6.410 -26.244 1.00 36.84 291 LYS A N 1
ATOM 2320 C CA . LYS A 1 291 ? 0.827 6.758 -26.453 1.00 36.84 291 LYS A CA 1
ATOM 2321 C C . LYS A 1 291 ? -0.006 5.635 -25.822 1.00 36.84 291 LYS A C 1
ATOM 2323 O O . LYS A 1 291 ? 0.381 4.463 -25.977 1.00 36.84 291 LYS A O 1
ATOM 2328 N N . PRO A 1 292 ? -1.131 5.947 -25.161 1.00 38.09 292 PRO A N 1
ATOM 2329 C CA . PRO A 1 292 ? -2.142 4.951 -24.853 1.00 38.09 292 PRO A CA 1
ATOM 2330 C C . PRO A 1 292 ? -2.438 4.159 -26.126 1.00 38.09 292 PRO A C 1
ATOM 2332 O O . PRO A 1 292 ? -2.367 4.670 -27.247 1.00 38.09 292 PRO A O 1
ATOM 2335 N N . ASN A 1 293 ? -2.637 2.859 -25.972 1.00 44.59 293 ASN A N 1
ATOM 2336 C CA . ASN A 1 293 ? -2.671 1.915 -27.076 1.00 44.59 293 ASN A CA 1
ATOM 2337 C C . ASN A 1 293 ? -3.922 2.129 -27.956 1.00 44.59 293 ASN A C 1
ATOM 2339 O O . ASN A 1 293 ? -4.874 1.366 -27.840 1.00 44.59 293 ASN A O 1
ATOM 2343 N N . LYS A 1 294 ? -3.882 3.103 -28.883 1.00 43.62 294 LYS A N 1
ATOM 2344 C CA . LYS A 1 294 ? -4.929 3.450 -29.876 1.00 43.62 294 LYS A CA 1
ATOM 2345 C C . LYS A 1 294 ? -5.384 2.266 -30.752 1.00 43.62 294 LYS A C 1
ATOM 2347 O O . LYS A 1 294 ? -6.335 2.366 -31.511 1.00 43.62 294 LYS A O 1
ATOM 2352 N N . HIS A 1 295 ? -4.687 1.130 -30.683 1.00 50.25 295 HIS A N 1
ATOM 2353 C CA . HIS A 1 295 ? -4.950 -0.049 -31.504 1.00 50.25 295 HIS A CA 1
ATOM 2354 C C . HIS A 1 295 ? -4.959 -1.358 -30.714 1.00 50.25 295 HIS A C 1
ATOM 2356 O O . HIS A 1 295 ? -4.488 -2.374 -31.219 1.00 50.25 295 HIS A O 1
ATOM 2362 N N . GLY A 1 296 ? -5.474 -1.324 -29.482 1.00 53.47 296 GLY A N 1
ATOM 2363 C CA . GLY A 1 296 ? -6.233 -2.448 -28.944 1.00 53.47 296 GLY A CA 1
ATOM 2364 C C . GLY A 1 296 ? -5.536 -3.804 -29.037 1.00 53.47 296 GLY A C 1
ATOM 2365 O O . GLY A 1 296 ? -5.787 -4.607 -29.931 1.00 53.47 296 GLY A O 1
ATOM 2366 N N . GLY A 1 297 ? -4.753 -4.132 -28.012 1.00 53.38 297 GLY A N 1
ATOM 2367 C CA . GLY A 1 297 ? -4.584 -5.537 -27.654 1.00 53.38 297 GLY A CA 1
ATOM 2368 C C . GLY A 1 297 ? -5.874 -6.054 -27.020 1.00 53.38 297 GLY A C 1
ATOM 2369 O O . GLY A 1 297 ? -5.816 -6.471 -25.872 1.00 53.38 297 GLY A O 1
ATOM 2370 N N . ILE A 1 298 ? -7.013 -5.964 -27.720 1.00 53.94 298 ILE A N 1
ATOM 2371 C CA . ILE A 1 298 ? -8.362 -6.292 -27.217 1.00 53.94 298 ILE A CA 1
ATOM 2372 C C . ILE A 1 298 ? -8.374 -7.724 -26.671 1.00 53.94 298 ILE A C 1
ATOM 2374 O O . ILE A 1 298 ? -8.971 -8.016 -25.645 1.00 53.94 298 ILE A O 1
ATOM 2378 N N . LEU A 1 299 ? -7.589 -8.604 -27.297 1.00 52.12 299 LEU A N 1
ATOM 2379 C CA . LEU A 1 299 ? -7.476 -10.010 -26.929 1.00 52.12 299 LEU A CA 1
ATOM 2380 C C . LEU A 1 299 ? -6.261 -10.317 -26.029 1.00 52.12 299 LEU A C 1
ATOM 2382 O O . LEU A 1 299 ? -5.885 -11.480 -25.846 1.00 52.12 299 LEU A O 1
ATOM 2386 N N . LYS A 1 300 ? -5.603 -9.291 -25.468 1.00 54.59 300 LYS A N 1
ATOM 2387 C CA . LYS A 1 300 ? -4.461 -9.447 -24.552 1.00 54.59 300 LYS A CA 1
ATOM 2388 C C . LYS A 1 300 ? -4.914 -10.195 -23.300 1.00 54.59 300 LYS A C 1
ATOM 2390 O O . LYS A 1 300 ? -5.790 -9.743 -22.579 1.00 54.59 300 LYS A O 1
ATOM 2395 N N . GLY A 1 301 ? -4.273 -11.324 -23.009 1.00 44.69 301 GLY A N 1
ATOM 2396 C CA . GLY A 1 301 ? -4.626 -12.172 -21.862 1.00 44.69 301 GLY A CA 1
ATOM 2397 C C . GLY A 1 301 ? -5.807 -13.124 -22.098 1.00 44.69 301 GLY A C 1
ATOM 2398 O O . GLY A 1 301 ? -5.868 -14.140 -21.406 1.00 44.69 301 GLY A O 1
ATOM 2399 N N . ILE A 1 302 ? -6.653 -12.861 -23.103 1.00 54.91 302 ILE A N 1
ATOM 2400 C CA . ILE A 1 302 ? -7.729 -13.757 -23.563 1.00 54.91 302 ILE A CA 1
ATOM 2401 C C . ILE A 1 302 ? -7.148 -14.838 -24.481 1.00 54.91 302 ILE A C 1
ATOM 2403 O O . ILE A 1 302 ? -7.325 -16.029 -24.226 1.00 54.91 302 ILE A O 1
ATOM 2407 N N . ILE A 1 303 ? -6.368 -14.447 -25.499 1.00 57.59 303 ILE A N 1
ATOM 2408 C CA . ILE A 1 303 ? -5.658 -15.418 -26.340 1.00 57.59 303 ILE A CA 1
ATOM 2409 C C . ILE A 1 303 ? -4.593 -16.109 -25.494 1.00 57.59 303 ILE A C 1
ATOM 2411 O O . ILE A 1 303 ? -3.704 -15.469 -24.920 1.00 57.59 303 ILE A O 1
ATOM 2415 N N . ARG A 1 304 ? -4.650 -17.440 -25.467 1.00 55.91 304 ARG A N 1
ATOM 2416 C CA . ARG A 1 304 ? -3.660 -18.293 -24.813 1.00 55.91 304 ARG A CA 1
ATOM 2417 C C . ARG A 1 304 ? -2.828 -19.028 -25.851 1.00 55.91 304 ARG A C 1
ATOM 2419 O O . ARG A 1 304 ? -3.325 -19.491 -26.870 1.00 55.91 304 ARG A O 1
ATOM 2426 N N . CYS A 1 305 ? -1.536 -19.148 -25.577 1.00 58.38 305 CYS A N 1
ATOM 2427 C CA . CYS A 1 305 ? -0.632 -19.910 -26.423 1.00 58.38 305 CYS A CA 1
ATOM 2428 C C . CYS A 1 305 ? -0.995 -21.402 -26.381 1.00 58.38 305 CYS A C 1
ATOM 2430 O O . CYS A 1 305 ? -0.962 -21.997 -25.304 1.00 58.38 305 CYS A O 1
ATOM 2432 N N . LYS A 1 306 ? -1.244 -22.026 -27.541 1.00 60.50 306 LYS A N 1
ATOM 2433 C CA . LYS A 1 306 ? -1.586 -23.458 -27.643 1.00 60.50 306 LYS A CA 1
ATOM 2434 C C . LYS A 1 306 ? -0.545 -24.375 -26.992 1.00 60.50 306 LYS A C 1
ATOM 2436 O O . LYS A 1 306 ? -0.891 -25.397 -26.420 1.00 60.50 306 LYS A O 1
ATOM 2441 N N . THR A 1 307 ? 0.734 -24.005 -27.061 1.00 66.56 307 THR A N 1
ATOM 2442 C CA . THR A 1 307 ? 1.835 -24.850 -26.578 1.00 66.56 307 THR A CA 1
ATOM 2443 C C . THR A 1 307 ? 2.036 -24.782 -25.065 1.00 66.56 307 THR A C 1
ATOM 2445 O O . THR A 1 307 ? 2.425 -25.777 -24.468 1.00 66.56 307 THR A O 1
ATOM 2448 N N . CYS A 1 308 ? 1.820 -23.625 -24.427 1.00 62.81 308 CYS A N 1
ATOM 2449 C CA . CYS A 1 308 ? 2.148 -23.450 -23.003 1.00 62.81 308 CYS A CA 1
ATOM 2450 C C . CYS A 1 308 ? 1.015 -22.870 -22.145 1.00 62.81 308 CYS A C 1
ATOM 2452 O O . CYS A 1 308 ? 1.251 -22.526 -20.989 1.00 62.81 308 CYS A O 1
ATOM 2454 N N . GLY A 1 309 ? -0.174 -22.655 -22.712 1.00 57.59 309 GLY A N 1
ATOM 2455 C CA . GLY A 1 309 ? -1.366 -22.146 -22.022 1.00 57.59 309 GLY A CA 1
ATOM 2456 C C . GLY A 1 309 ? -1.273 -20.709 -21.495 1.00 57.59 309 GLY A C 1
ATOM 2457 O O . GLY A 1 309 ? -2.238 -20.190 -20.941 1.00 57.59 309 GLY A O 1
ATOM 2458 N N . CYS A 1 310 ? -0.129 -20.037 -21.651 1.00 62.28 310 CYS A N 1
ATOM 2459 C CA . CYS A 1 310 ? 0.081 -18.689 -21.131 1.00 62.28 310 CYS A CA 1
ATOM 2460 C C . CYS A 1 310 ? -0.627 -17.649 -22.002 1.00 62.28 310 CYS A C 1
ATOM 2462 O O . CYS A 1 310 ? -0.591 -17.746 -23.230 1.00 62.28 310 CYS A O 1
ATOM 2464 N N . GLY A 1 311 ? -1.191 -16.618 -21.367 1.00 61.81 311 GLY A N 1
ATOM 2465 C CA . GLY A 1 311 ? -1.778 -15.481 -22.075 1.00 61.81 311 GLY A CA 1
ATOM 2466 C C . GLY A 1 311 ? -0.775 -14.820 -23.025 1.00 61.81 311 GLY A C 1
ATOM 2467 O O . GLY A 1 311 ? 0.426 -14.760 -22.736 1.00 61.81 311 GLY A O 1
ATOM 2468 N N . MET A 1 312 ? -1.257 -14.339 -24.164 1.00 67.69 312 MET A N 1
ATOM 2469 C CA . MET A 1 312 ? -0.464 -13.658 -25.184 1.00 67.69 312 MET A CA 1
ATOM 2470 C C . MET A 1 312 ? -0.620 -12.137 -25.058 1.00 67.69 312 MET A C 1
ATOM 2472 O O . MET A 1 312 ? -1.659 -11.638 -24.624 1.00 67.69 312 MET A O 1
ATOM 2476 N N . SER A 1 313 ? 0.432 -11.393 -25.406 1.00 70.06 313 SER A N 1
ATOM 2477 C CA . SER A 1 313 ? 0.437 -9.925 -25.402 1.00 70.06 313 SER A CA 1
ATOM 2478 C C . SER A 1 313 ? 0.538 -9.373 -26.813 1.00 70.06 313 SER A C 1
ATOM 2480 O O . SER A 1 313 ? 1.268 -9.910 -27.643 1.00 70.06 313 SER A O 1
ATOM 2482 N N . HIS A 1 314 ? -0.160 -8.270 -27.067 1.00 77.81 314 HIS A N 1
ATOM 2483 C CA . HIS A 1 314 ? -0.058 -7.529 -28.318 1.00 77.81 314 HIS A CA 1
ATOM 2484 C C . HIS A 1 314 ? 1.319 -6.855 -28.453 1.00 77.81 314 HIS A C 1
ATOM 2486 O O . HIS A 1 314 ? 1.844 -6.274 -27.501 1.00 77.81 314 HIS A O 1
ATOM 2492 N N . SER A 1 315 ? 1.908 -6.940 -29.640 1.00 75.69 315 SER A N 1
ATOM 2493 C CA . SER A 1 315 ? 3.203 -6.373 -30.007 1.00 75.69 315 SER A CA 1
ATOM 2494 C C . SER A 1 315 ? 3.209 -6.017 -31.503 1.00 75.69 315 SER A C 1
ATOM 2496 O O . SER A 1 315 ? 2.263 -6.316 -32.230 1.00 75.69 315 SER A O 1
ATOM 2498 N N . TYR A 1 316 ? 4.243 -5.323 -31.979 1.00 78.81 316 TYR A N 1
ATOM 2499 C CA . TYR A 1 316 ? 4.359 -4.931 -33.382 1.00 78.81 316 TYR A CA 1
ATOM 2500 C C . TYR A 1 316 ? 5.818 -4.885 -33.840 1.00 78.81 316 TYR A C 1
ATOM 2502 O O . TYR A 1 316 ? 6.730 -4.636 -33.052 1.00 78.81 316 TYR A O 1
ATOM 2510 N N . SER A 1 317 ? 6.021 -5.061 -35.143 1.00 74.38 317 SER A N 1
ATOM 2511 C CA . SER A 1 317 ? 7.288 -4.829 -35.838 1.00 74.38 317 SER A CA 1
ATOM 2512 C C . SER A 1 317 ? 7.111 -3.707 -36.854 1.00 74.38 317 SER A C 1
ATOM 2514 O O . SER A 1 317 ? 6.017 -3.503 -37.381 1.00 74.38 317 SER A O 1
ATOM 2516 N N . LYS A 1 318 ? 8.179 -2.953 -37.119 1.00 74.56 318 LYS A N 1
ATOM 2517 C CA . LYS A 1 318 ? 8.191 -1.852 -38.088 1.00 74.56 318 LYS A CA 1
ATOM 2518 C C . LYS A 1 318 ? 9.148 -2.207 -39.225 1.00 74.56 318 LYS A C 1
ATOM 2520 O O . LYS A 1 318 ? 10.288 -2.576 -38.955 1.00 74.56 318 LYS A O 1
ATOM 2525 N N . LYS A 1 319 ? 8.700 -2.099 -40.476 1.00 74.00 319 LYS A N 1
ATOM 2526 C CA . LYS A 1 319 ? 9.572 -2.199 -41.657 1.00 74.00 319 LYS A CA 1
ATOM 2527 C C . LYS A 1 319 ? 10.251 -0.854 -41.946 1.00 74.00 319 LYS A C 1
ATOM 2529 O O . LYS A 1 319 ? 9.820 0.192 -41.459 1.00 74.00 319 LYS A O 1
ATOM 2534 N N . ALA A 1 320 ? 11.324 -0.887 -42.740 1.00 61.56 320 ALA A N 1
ATOM 2535 C CA . ALA A 1 320 ? 12.079 0.305 -43.142 1.00 61.56 320 ALA A CA 1
ATOM 2536 C C . ALA A 1 320 ? 11.221 1.336 -43.906 1.00 61.56 320 ALA A C 1
ATOM 2538 O O . ALA A 1 320 ? 11.479 2.530 -43.818 1.00 61.56 320 ALA A O 1
ATOM 2539 N N . ASP A 1 321 ? 10.160 0.877 -44.575 1.00 62.94 321 ASP A N 1
ATOM 2540 C CA . ASP A 1 321 ? 9.149 1.686 -45.274 1.00 62.94 321 ASP A CA 1
ATOM 2541 C C . ASP A 1 321 ? 8.155 2.407 -44.336 1.00 62.94 321 ASP A C 1
ATOM 2543 O O . ASP A 1 321 ? 7.253 3.101 -44.795 1.00 62.94 321 ASP A O 1
ATOM 2547 N N . GLY A 1 322 ? 8.279 2.222 -43.018 1.00 65.19 322 GLY A N 1
ATOM 2548 C CA . GLY A 1 322 ? 7.394 2.814 -42.018 1.00 65.19 322 GLY A CA 1
ATOM 2549 C C . GLY A 1 322 ? 6.153 1.986 -41.671 1.00 65.19 322 GLY A C 1
ATOM 2550 O O . GLY A 1 322 ? 5.520 2.282 -40.652 1.00 65.19 322 GLY A O 1
ATOM 2551 N N . ARG A 1 323 ? 5.829 0.924 -42.425 1.00 69.31 323 ARG A N 1
ATOM 2552 C CA . ARG A 1 323 ? 4.659 0.066 -42.169 1.00 69.31 323 ARG A CA 1
ATOM 2553 C C . ARG A 1 323 ? 4.842 -0.742 -40.885 1.00 69.31 323 ARG A C 1
ATOM 2555 O O . ARG A 1 323 ? 5.923 -1.270 -40.610 1.00 69.31 323 ARG A O 1
ATOM 2562 N N . ARG A 1 324 ? 3.769 -0.858 -40.096 1.00 73.31 324 ARG A N 1
ATOM 2563 C CA . ARG A 1 324 ? 3.750 -1.611 -38.832 1.00 73.31 324 ARG A CA 1
ATOM 2564 C C . ARG A 1 324 ? 2.947 -2.902 -38.993 1.00 73.31 324 ARG A C 1
ATOM 2566 O O . ARG A 1 324 ? 1.765 -2.840 -39.304 1.00 73.31 324 ARG A O 1
ATOM 2573 N N . TYR A 1 325 ? 3.570 -4.046 -38.725 1.00 72.62 325 TYR A N 1
ATOM 2574 C CA . TYR A 1 325 ? 2.900 -5.348 -38.656 1.00 72.62 325 TYR A CA 1
ATOM 2575 C C . TYR A 1 325 ? 2.640 -5.682 -37.196 1.00 72.62 325 TYR A C 1
ATOM 2577 O O . TYR A 1 325 ? 3.576 -5.722 -36.396 1.00 72.62 325 TYR A O 1
ATOM 2585 N N . ARG A 1 326 ? 1.375 -5.902 -36.851 1.00 72.62 326 ARG A N 1
ATOM 2586 C CA . ARG A 1 326 ? 0.925 -6.166 -35.482 1.00 72.62 326 ARG A CA 1
ATOM 2587 C C . ARG A 1 326 ? 0.754 -7.664 -35.264 1.00 72.62 326 ARG A C 1
ATOM 2589 O O . ARG A 1 326 ? 0.330 -8.370 -36.177 1.00 72.62 326 ARG A O 1
ATOM 2596 N N . TYR A 1 327 ? 1.078 -8.144 -34.070 1.00 75.25 327 TYR A N 1
ATOM 2597 C CA . TYR A 1 327 ? 1.007 -9.560 -33.728 1.00 75.25 327 TYR A CA 1
ATOM 2598 C C . TYR A 1 327 ? 0.814 -9.794 -32.225 1.00 75.25 327 TYR A C 1
ATOM 2600 O O . TYR A 1 327 ? 1.230 -8.988 -31.394 1.00 75.25 327 TYR A O 1
ATOM 2608 N N . TYR A 1 328 ? 0.234 -10.933 -31.860 1.00 71.12 328 TYR A N 1
ATOM 2609 C CA . TYR A 1 328 ? 0.214 -11.445 -30.495 1.00 71.12 328 TYR A CA 1
ATOM 2610 C C . TYR A 1 328 ? 1.416 -12.366 -30.266 1.00 71.12 328 TYR A C 1
ATOM 2612 O O . TYR A 1 328 ? 1.661 -13.293 -31.039 1.00 71.12 328 TYR A O 1
ATOM 2620 N N . ILE A 1 329 ? 2.163 -12.126 -29.186 1.00 77.38 329 ILE A N 1
ATOM 2621 C CA . ILE A 1 329 ? 3.309 -12.944 -28.762 1.00 77.38 329 ILE A CA 1
ATOM 2622 C C . ILE A 1 329 ? 3.032 -13.654 -27.446 1.00 77.38 329 ILE A C 1
ATOM 2624 O O . ILE A 1 329 ? 2.400 -13.111 -26.540 1.00 77.38 329 ILE A O 1
ATOM 2628 N N . CYS A 1 330 ? 3.555 -14.869 -27.307 1.00 74.06 330 CYS A N 1
ATOM 2629 C CA . CYS A 1 330 ? 3.438 -15.624 -26.070 1.00 74.06 330 CYS A CA 1
ATOM 2630 C C . CYS A 1 330 ? 4.228 -14.947 -24.938 1.00 74.06 330 CYS A C 1
ATOM 2632 O O . CYS A 1 330 ? 5.433 -14.698 -25.059 1.00 74.06 330 CYS A O 1
ATOM 2634 N N . ASN A 1 331 ? 3.571 -14.692 -23.801 1.00 74.75 331 ASN A N 1
ATOM 2635 C CA . ASN A 1 331 ? 4.236 -14.093 -22.642 1.00 74.75 331 ASN A CA 1
ATOM 2636 C C . ASN A 1 331 ? 5.337 -14.996 -22.078 1.00 74.75 331 ASN A C 1
ATOM 2638 O O . ASN A 1 331 ? 6.367 -14.493 -21.630 1.00 74.75 331 ASN A O 1
ATOM 2642 N N . ASN A 1 332 ? 5.157 -16.318 -22.130 1.00 76.19 332 ASN A N 1
ATOM 2643 C CA . ASN A 1 332 ? 6.184 -17.257 -21.691 1.00 76.19 332 ASN A CA 1
ATOM 2644 C C . ASN A 1 332 ? 7.404 -17.224 -22.618 1.00 76.19 332 ASN A C 1
ATOM 2646 O O . ASN A 1 332 ? 8.523 -17.069 -22.135 1.00 76.19 332 ASN A O 1
ATOM 2650 N N . ALA A 1 333 ? 7.198 -17.265 -23.939 1.00 79.62 333 ALA A N 1
ATOM 2651 C CA . ALA A 1 333 ? 8.278 -17.142 -24.922 1.00 79.62 333 ALA A CA 1
ATOM 2652 C C . ALA A 1 333 ? 9.032 -15.809 -24.779 1.00 79.62 333 ALA A C 1
ATOM 2654 O O . ALA A 1 333 ? 10.257 -15.764 -24.832 1.00 79.62 333 ALA A O 1
ATOM 2655 N N . THR A 1 334 ? 8.311 -14.723 -24.499 1.00 79.94 334 THR A N 1
ATOM 2656 C CA . THR A 1 334 ? 8.901 -13.394 -24.278 1.00 79.94 334 THR A CA 1
ATOM 2657 C C . THR A 1 334 ? 9.750 -13.332 -23.002 1.00 79.94 334 THR A C 1
ATOM 2659 O O . THR A 1 334 ? 10.773 -12.645 -22.963 1.00 79.94 334 THR A O 1
ATOM 2662 N N . LYS A 1 335 ? 9.340 -14.042 -21.942 1.00 74.75 335 LYS A N 1
ATOM 2663 C CA . LYS A 1 335 ? 10.036 -14.070 -20.643 1.00 74.75 335 LYS A CA 1
ATOM 2664 C C . LYS A 1 335 ? 11.193 -15.067 -20.592 1.00 74.75 335 LYS A C 1
ATOM 2666 O O . LYS A 1 335 ? 12.156 -14.826 -19.867 1.00 74.75 335 LYS A O 1
ATOM 2671 N N . THR A 1 336 ? 11.082 -16.182 -21.313 1.00 75.06 336 THR A N 1
ATOM 2672 C CA . THR A 1 336 ? 11.976 -17.345 -21.183 1.00 75.06 336 THR A CA 1
ATOM 2673 C C . THR A 1 336 ? 12.702 -17.726 -22.474 1.00 75.06 336 THR A C 1
ATOM 2675 O O . THR A 1 336 ? 13.580 -18.582 -22.419 1.00 75.06 336 THR A O 1
ATOM 2678 N N . GLY A 1 337 ? 12.384 -17.094 -23.608 1.00 78.06 337 GLY A N 1
ATOM 2679 C CA . GLY A 1 337 ? 12.957 -17.341 -24.934 1.00 78.06 337 GLY A CA 1
ATOM 2680 C C . GLY A 1 337 ? 12.075 -18.214 -25.841 1.00 78.06 337 GLY A C 1
ATOM 2681 O O . GLY A 1 337 ? 11.434 -19.159 -25.382 1.00 78.06 337 GLY A O 1
ATOM 2682 N N . TRP A 1 338 ? 12.094 -17.938 -27.151 1.00 78.44 338 TRP A N 1
ATOM 2683 C CA . TRP A 1 338 ? 11.275 -18.623 -28.170 1.00 78.44 338 TRP A CA 1
ATOM 2684 C C . TRP A 1 338 ? 11.600 -20.109 -28.367 1.00 78.44 338 TRP A C 1
ATOM 2686 O O . TRP A 1 338 ? 10.733 -20.869 -28.775 1.00 78.44 338 TRP A O 1
ATOM 2696 N N . LYS A 1 339 ? 12.804 -20.565 -28.004 1.00 76.06 339 LYS A N 1
ATOM 2697 C CA . LYS A 1 339 ? 13.136 -22.002 -28.005 1.00 76.06 339 LYS A CA 1
ATOM 2698 C C . LYS A 1 339 ? 12.290 -22.805 -27.005 1.00 76.06 339 LYS A C 1
ATOM 2700 O O . LYS A 1 339 ? 12.015 -23.971 -27.240 1.00 76.06 339 LYS A O 1
ATOM 2705 N N . ASN A 1 340 ? 11.882 -22.180 -25.895 1.00 71.69 340 ASN A N 1
ATOM 2706 C CA . ASN A 1 340 ? 11.146 -22.835 -24.805 1.00 71.69 340 ASN A CA 1
ATOM 2707 C C . ASN A 1 340 ? 9.626 -22.815 -25.012 1.00 71.69 340 ASN A C 1
ATOM 2709 O O . ASN A 1 340 ? 8.886 -23.486 -24.301 1.00 71.69 340 ASN A O 1
ATOM 2713 N N . CYS A 1 341 ? 9.154 -22.021 -25.969 1.00 71.56 341 CYS A N 1
ATOM 2714 C CA . CYS A 1 341 ? 7.776 -22.025 -26.424 1.00 71.56 341 CYS A CA 1
ATOM 2715 C C . CYS A 1 341 ? 7.787 -21.611 -27.905 1.00 71.56 341 CYS A C 1
ATOM 2717 O O . CYS A 1 341 ? 7.685 -20.418 -28.201 1.00 71.56 341 CYS A O 1
ATOM 2719 N N . PRO A 1 342 ? 7.969 -22.579 -28.827 1.00 73.75 342 PRO A N 1
ATOM 2720 C CA . PRO A 1 342 ? 8.191 -22.321 -30.253 1.00 73.75 342 PRO A CA 1
ATOM 2721 C C . PRO A 1 342 ? 6.907 -21.971 -31.017 1.00 73.75 342 PRO A C 1
ATOM 2723 O O . PRO A 1 342 ? 6.882 -22.029 -32.244 1.00 73.75 342 PRO A O 1
ATOM 2726 N N . HIS A 1 343 ? 5.827 -21.623 -30.313 1.00 68.06 343 HIS A N 1
ATOM 2727 C CA . HIS A 1 343 ? 4.582 -21.232 -30.957 1.00 68.06 343 HIS A CA 1
ATOM 2728 C C . HIS A 1 343 ? 4.791 -19.936 -31.755 1.00 68.06 343 HIS A C 1
ATOM 2730 O O . HIS A 1 343 ? 5.312 -18.974 -31.187 1.00 68.06 343 HIS A O 1
ATOM 2736 N N . PRO A 1 344 ? 4.374 -19.865 -33.030 1.00 69.25 344 PRO A N 1
ATOM 2737 C CA . PRO A 1 344 ? 4.545 -18.661 -33.834 1.00 69.25 344 PRO A CA 1
ATOM 2738 C C . PRO A 1 344 ? 3.752 -17.480 -33.259 1.00 69.25 344 PRO A C 1
ATOM 2740 O O . PRO A 1 344 ? 2.715 -17.656 -32.607 1.00 69.25 344 PRO A O 1
ATOM 2743 N N . SER A 1 345 ? 4.250 -16.267 -33.507 1.00 73.38 345 SER A N 1
ATOM 2744 C CA . SER A 1 345 ? 3.491 -15.035 -33.274 1.00 73.38 345 SER A CA 1
ATOM 2745 C C . SER A 1 345 ? 2.258 -15.020 -34.175 1.00 73.38 345 SER A C 1
ATOM 2747 O O . SER A 1 345 ? 2.358 -15.350 -35.355 1.00 73.38 345 SER A O 1
ATOM 2749 N N . LEU A 1 346 ? 1.110 -14.622 -33.634 1.00 69.19 346 LEU A N 1
ATOM 2750 C CA . LEU A 1 346 ? -0.158 -14.618 -34.367 1.00 69.19 346 LEU A CA 1
ATOM 2751 C C . LEU A 1 346 ? -0.408 -13.228 -34.971 1.00 69.19 346 LEU A C 1
ATOM 2753 O O . LEU A 1 346 ? -0.367 -12.261 -34.210 1.00 69.19 346 LEU A O 1
ATOM 2757 N N . PRO A 1 347 ? -0.642 -13.079 -36.287 1.00 66.31 347 PRO A N 1
ATOM 2758 C CA . PRO A 1 347 ? -0.921 -11.781 -36.903 1.00 66.31 347 PRO A CA 1
ATOM 2759 C C . PRO A 1 347 ? -2.177 -11.133 -36.309 1.00 66.31 347 PRO A C 1
ATOM 2761 O O . PRO A 1 347 ? -3.252 -11.721 -36.309 1.00 66.31 347 PRO A O 1
ATOM 2764 N N . ALA A 1 348 ? -2.062 -9.902 -35.811 1.00 62.53 348 ALA A N 1
ATOM 2765 C CA . ALA A 1 348 ? -3.189 -9.233 -35.160 1.00 62.53 348 ALA A CA 1
ATOM 2766 C C . ALA A 1 348 ? -4.213 -8.684 -36.168 1.00 62.53 348 ALA A C 1
ATOM 2768 O O . ALA A 1 348 ? -5.384 -8.602 -35.833 1.00 62.53 348 ALA A O 1
ATOM 2769 N N . ALA A 1 349 ? -3.783 -8.336 -37.388 1.00 54.97 349 ALA A N 1
ATOM 2770 C CA . ALA A 1 349 ? -4.660 -7.795 -38.435 1.00 54.97 349 ALA A CA 1
ATOM 2771 C C . ALA A 1 349 ? -5.609 -8.848 -39.029 1.00 54.97 349 ALA A C 1
ATOM 2773 O O . ALA A 1 349 ? -6.725 -8.525 -39.418 1.00 54.97 349 ALA A O 1
ATOM 2774 N N . GLU A 1 350 ? -5.171 -10.106 -39.086 1.00 47.84 350 GLU A N 1
ATOM 2775 C CA . GLU A 1 350 ? -6.028 -11.208 -39.522 1.00 47.84 350 GLU A CA 1
ATOM 2776 C C . GLU A 1 350 ? -7.089 -11.473 -38.446 1.00 47.84 350 GLU A C 1
ATOM 2778 O O . GLU A 1 350 ? -8.267 -11.584 -38.759 1.00 47.84 350 GLU A O 1
ATOM 2783 N N . MET A 1 351 ? -6.717 -11.438 -37.164 1.00 49.59 351 MET A N 1
ATOM 2784 C CA . MET A 1 351 ? -7.625 -11.709 -36.041 1.00 49.59 351 MET A CA 1
ATOM 2785 C C . MET A 1 351 ? -8.715 -10.651 -35.792 1.00 49.59 351 MET A C 1
ATOM 2787 O O . MET A 1 351 ? -9.637 -10.928 -35.033 1.00 49.59 351 MET A O 1
ATOM 2791 N N . THR A 1 352 ? -8.623 -9.467 -36.406 1.00 39.75 352 THR A N 1
ATOM 2792 C CA . THR A 1 352 ? -9.654 -8.411 -36.346 1.00 39.75 352 THR A CA 1
ATOM 2793 C C . THR A 1 352 ? -10.633 -8.430 -37.522 1.00 39.75 352 THR A C 1
ATOM 2795 O O . THR A 1 352 ? -11.637 -7.734 -37.464 1.00 39.75 352 THR A O 1
ATOM 2798 N N . ASN A 1 353 ? -10.363 -9.204 -38.579 1.00 36.09 353 ASN A N 1
ATOM 2799 C CA . ASN A 1 353 ? -11.290 -9.375 -39.699 1.00 36.09 353 ASN A CA 1
ATOM 2800 C C . ASN A 1 353 ? -12.143 -10.637 -39.482 1.00 36.09 353 ASN A C 1
ATOM 2802 O O . ASN A 1 353 ? -11.610 -11.687 -39.111 1.00 36.09 353 ASN A O 1
ATOM 2806 N N . GLU A 1 354 ? -13.447 -10.540 -39.775 1.00 36.03 354 GLU A N 1
ATOM 2807 C CA . GLU A 1 354 ? -14.505 -11.564 -39.607 1.00 36.03 354 GLU A CA 1
ATOM 2808 C C . GLU A 1 354 ? -14.124 -12.992 -40.057 1.00 36.03 354 GLU A C 1
ATOM 2810 O O . GLU A 1 354 ? -14.690 -13.980 -39.599 1.00 36.03 354 GLU A O 1
ATOM 2815 N N . THR A 1 355 ? -13.142 -13.131 -40.948 1.00 32.38 355 THR A N 1
ATOM 2816 C CA . THR A 1 355 ? -12.740 -14.395 -41.574 1.00 32.38 355 THR A CA 1
ATOM 2817 C C . THR A 1 355 ? -11.760 -15.237 -40.752 1.00 32.38 355 THR A C 1
ATOM 2819 O O . THR A 1 355 ? -11.655 -16.438 -40.994 1.00 32.38 355 THR A O 1
ATOM 2822 N N . THR A 1 356 ? -11.053 -14.674 -39.767 1.00 31.58 356 THR A N 1
ATOM 2823 C CA . THR A 1 356 ? -9.981 -15.419 -39.063 1.00 31.58 356 THR A CA 1
ATOM 2824 C C . THR A 1 356 ? -10.449 -16.088 -37.774 1.00 31.58 356 THR A C 1
ATOM 2826 O O . THR A 1 356 ? -9.790 -17.012 -37.294 1.00 31.58 356 THR A O 1
ATOM 2829 N N . PHE A 1 357 ? -11.635 -15.743 -37.261 1.00 29.78 357 PHE A N 1
ATOM 2830 C CA . PHE A 1 357 ? -12.282 -16.573 -36.237 1.00 29.78 357 PHE A CA 1
ATOM 2831 C C . PHE A 1 357 ? -12.632 -17.976 -36.765 1.00 29.78 357 PHE A C 1
ATOM 2833 O O . PHE A 1 357 ? -12.669 -18.923 -35.983 1.00 29.78 357 PHE A O 1
ATOM 2840 N N . ALA A 1 358 ? -12.757 -18.148 -38.087 1.00 30.73 358 ALA A N 1
ATOM 2841 C CA . ALA A 1 358 ? -12.919 -19.456 -38.724 1.00 30.73 358 ALA A CA 1
ATOM 2842 C C . ALA A 1 358 ? -11.613 -20.281 -38.811 1.00 30.73 358 ALA A C 1
ATOM 2844 O O . ALA A 1 358 ? -11.662 -21.487 -39.033 1.00 30.73 358 ALA A O 1
ATOM 2845 N N . GLY A 1 359 ? -10.436 -19.665 -38.632 1.00 27.55 359 GLY A N 1
ATOM 2846 C CA . GLY A 1 359 ? -9.130 -20.329 -38.773 1.00 27.55 359 GLY A CA 1
ATOM 2847 C C . GLY A 1 359 ? -8.517 -20.846 -37.466 1.00 27.55 359 GLY A C 1
ATOM 2848 O O . GLY A 1 359 ? -7.529 -21.583 -37.491 1.00 27.55 359 GLY A O 1
ATOM 2849 N N . ALA A 1 360 ? -9.083 -20.485 -36.313 1.00 27.86 360 ALA A N 1
ATOM 2850 C CA . ALA A 1 360 ? -8.587 -20.882 -34.999 1.00 27.86 360 ALA A CA 1
ATOM 2851 C C . ALA A 1 360 ? -9.165 -22.236 -34.544 1.00 27.86 360 ALA A C 1
ATOM 2853 O O . ALA A 1 360 ? -9.809 -22.314 -33.510 1.00 27.86 360 ALA A O 1
ATOM 2854 N N . GLY A 1 361 ? -8.910 -23.296 -35.323 1.00 29.09 361 GLY A N 1
ATOM 2855 C CA . GLY A 1 361 ? -8.862 -24.700 -34.884 1.00 29.09 361 GLY A CA 1
ATOM 2856 C C . GLY A 1 361 ? -9.828 -25.147 -33.782 1.00 29.09 361 GLY A C 1
ATOM 2857 O O . GLY A 1 361 ? -9.372 -25.631 -32.745 1.00 29.09 361 GLY A O 1
ATOM 2858 N N . TRP A 1 362 ? -11.128 -25.044 -34.042 1.00 29.53 362 TRP A N 1
ATOM 2859 C CA . TRP A 1 362 ? -12.149 -25.804 -33.333 1.00 29.53 362 TRP A CA 1
ATOM 2860 C C . TRP A 1 362 ? -12.375 -27.112 -34.099 1.00 29.53 362 TRP A C 1
ATOM 2862 O O . TRP A 1 362 ? -12.895 -27.091 -35.211 1.00 29.53 362 TRP A O 1
ATOM 2872 N N . ASP A 1 363 ? -11.932 -28.232 -33.534 1.00 26.95 363 ASP A N 1
ATOM 2873 C CA . ASP A 1 363 ? -12.260 -29.580 -34.004 1.00 26.95 363 ASP A CA 1
ATOM 2874 C C . ASP A 1 363 ? -12.827 -30.340 -32.800 1.00 26.95 363 ASP A C 1
ATOM 2876 O O . ASP A 1 363 ? -12.169 -30.466 -31.762 1.00 26.95 363 ASP A O 1
ATOM 2880 N N . PHE A 1 364 ? -14.093 -30.728 -32.928 1.00 35.31 364 PHE A N 1
ATOM 2881 C CA . PHE A 1 364 ? -14.936 -31.346 -31.917 1.00 35.31 364 PHE A CA 1
ATOM 2882 C C . PHE A 1 364 ? -15.265 -32.759 -32.405 1.00 35.31 364 PHE A C 1
ATOM 2884 O O . PHE A 1 364 ? -15.943 -32.919 -33.414 1.00 35.31 364 PHE A O 1
ATOM 2891 N N . ASP A 1 365 ? -14.816 -33.748 -31.634 1.00 30.56 365 ASP A N 1
ATOM 2892 C CA . ASP A 1 365 ? -15.126 -35.178 -31.741 1.00 30.56 365 ASP A CA 1
ATOM 2893 C C . ASP A 1 365 ? -14.304 -36.010 -32.758 1.00 30.56 365 ASP A C 1
ATOM 2895 O O . ASP A 1 365 ? -14.519 -36.002 -33.970 1.00 30.56 365 ASP A O 1
ATOM 2899 N N . LYS A 1 366 ? -13.394 -36.838 -32.220 1.00 29.75 366 LYS A N 1
ATOM 2900 C CA . LYS A 1 366 ? -13.187 -38.191 -32.744 1.00 29.75 366 LYS A CA 1
ATOM 2901 C C . LYS A 1 366 ? -13.823 -39.160 -31.758 1.00 29.75 366 LYS A C 1
ATOM 2903 O O . LYS A 1 366 ? -13.440 -39.255 -30.596 1.00 29.75 366 LYS A O 1
ATOM 2908 N N . SER A 1 367 ? -14.799 -39.865 -32.298 1.00 35.12 367 SER A N 1
ATOM 2909 C CA . SER A 1 367 ? -15.671 -40.844 -31.681 1.00 35.12 367 SER A CA 1
ATOM 2910 C C . SER A 1 367 ? -14.946 -42.150 -31.326 1.00 35.12 367 SER A C 1
ATOM 2912 O O . SER A 1 367 ? -15.180 -43.179 -31.965 1.00 35.12 367 SER A O 1
ATOM 2914 N N . ASP A 1 368 ? -14.061 -42.147 -30.333 1.00 34.22 368 ASP A N 1
ATOM 2915 C CA . ASP A 1 368 ? -13.496 -43.396 -29.796 1.00 34.22 368 ASP A CA 1
ATOM 2916 C C . ASP A 1 368 ? -13.408 -43.482 -28.263 1.00 34.22 368 ASP A C 1
ATOM 2918 O O . ASP A 1 368 ? -12.803 -44.399 -27.716 1.00 34.22 368 ASP A O 1
ATOM 2922 N N . GLY A 1 369 ? -14.187 -42.655 -27.559 1.00 41.62 369 GLY A N 1
ATOM 2923 C CA . GLY A 1 369 ? -14.861 -43.115 -26.341 1.00 41.62 369 GLY A CA 1
ATOM 2924 C C . GLY A 1 369 ? -13.975 -43.498 -25.153 1.00 41.62 369 GLY A C 1
ATOM 2925 O O . GLY A 1 369 ? -14.271 -44.491 -24.489 1.00 41.62 369 GLY A O 1
ATOM 2926 N N . THR A 1 370 ? -12.958 -42.700 -24.805 1.00 30.12 370 THR A N 1
ATOM 2927 C CA . THR A 1 370 ? -12.291 -42.843 -23.497 1.00 30.12 370 THR A CA 1
ATOM 2928 C C . THR A 1 370 ? -11.924 -41.516 -22.814 1.00 30.12 370 THR A C 1
ATOM 2930 O O . THR A 1 370 ? -11.042 -40.799 -23.280 1.00 30.12 370 THR A O 1
ATOM 2933 N N . ALA A 1 371 ? -12.546 -41.326 -21.639 1.00 27.95 371 ALA A N 1
ATOM 2934 C CA . ALA A 1 371 ? -12.119 -40.616 -20.420 1.00 27.95 371 ALA A CA 1
ATOM 2935 C C . ALA A 1 371 ? -12.217 -39.073 -20.316 1.00 27.95 371 ALA A C 1
ATOM 2937 O O . ALA A 1 371 ? -11.386 -38.334 -20.836 1.00 27.95 371 ALA A O 1
ATOM 2938 N N . ASP A 1 372 ? -13.227 -38.650 -19.539 1.00 37.56 372 ASP A N 1
ATOM 2939 C CA . ASP A 1 372 ? -13.292 -37.607 -18.495 1.00 37.56 372 ASP A CA 1
ATOM 2940 C C . ASP A 1 372 ? -12.253 -36.471 -18.477 1.00 37.56 372 ASP A C 1
ATOM 2942 O O . ASP A 1 372 ? -11.091 -36.683 -18.132 1.00 37.56 372 ASP A O 1
ATOM 2946 N N . TRP A 1 373 ? -12.715 -35.222 -18.660 1.00 28.58 373 TRP A N 1
ATOM 2947 C CA . TRP A 1 373 ? -11.939 -34.023 -18.312 1.00 28.58 373 TRP A CA 1
ATOM 2948 C C . TRP A 1 373 ? -12.802 -32.941 -17.659 1.00 28.58 373 TRP A C 1
ATOM 2950 O O . TRP A 1 373 ? -13.627 -32.288 -18.293 1.00 28.58 373 TRP A O 1
ATOM 2960 N N . PHE A 1 374 ? -12.535 -32.715 -16.376 1.00 29.86 374 PHE A N 1
ATOM 2961 C CA . PHE A 1 374 ? -12.946 -31.540 -15.619 1.00 29.86 374 PHE A CA 1
ATOM 2962 C C . PHE A 1 374 ? -11.812 -30.503 -15.653 1.00 29.86 374 PHE A C 1
ATOM 2964 O O . PHE A 1 374 ? -10.653 -30.847 -15.422 1.00 29.86 374 PHE A O 1
ATOM 2971 N N . MET A 1 375 ? -12.135 -29.219 -15.835 1.00 32.28 375 MET A N 1
ATOM 2972 C CA . MET A 1 375 ? -11.291 -28.113 -15.364 1.00 32.28 375 MET A CA 1
ATOM 2973 C C . MET A 1 375 ? -12.063 -27.339 -14.300 1.00 32.28 375 MET A C 1
ATOM 2975 O O . MET A 1 375 ? -13.125 -26.792 -14.575 1.00 32.28 375 MET A O 1
ATOM 2979 N N . ASN A 1 376 ? -11.526 -27.308 -13.079 1.00 32.66 376 ASN A N 1
ATOM 2980 C CA . ASN A 1 376 ? -12.098 -26.608 -11.923 1.00 32.66 376 ASN A CA 1
ATOM 2981 C C . ASN A 1 376 ? -13.566 -26.956 -11.583 1.00 32.66 376 ASN A C 1
ATOM 2983 O O . ASN A 1 376 ? -14.246 -26.142 -10.975 1.00 32.66 376 ASN A O 1
ATOM 2987 N N . GLY A 1 377 ? -14.050 -28.155 -11.925 1.00 28.41 377 GLY A N 1
ATOM 2988 C CA . GLY A 1 377 ? -15.309 -28.688 -11.382 1.00 28.41 377 GLY A CA 1
ATOM 2989 C C . GLY A 1 377 ? -16.625 -28.196 -12.003 1.00 28.41 377 GLY A C 1
ATOM 2990 O O . GLY A 1 377 ? -17.665 -28.469 -11.417 1.00 28.41 377 GLY A O 1
ATOM 2991 N N . TYR A 1 378 ? -16.626 -27.542 -13.171 1.00 32.75 378 TYR A N 1
ATOM 2992 C CA . TYR A 1 378 ? -17.867 -27.071 -13.819 1.00 32.75 378 TYR A CA 1
ATOM 2993 C C . TYR A 1 378 ? -18.149 -27.764 -15.172 1.00 32.75 378 TYR A C 1
ATOM 2995 O O . TYR A 1 378 ? -17.208 -27.947 -15.952 1.00 32.75 378 TYR A O 1
ATOM 3003 N N . PRO A 1 379 ? -19.416 -28.126 -15.483 1.00 32.22 379 PRO A N 1
ATOM 3004 C CA . PRO A 1 379 ? -19.814 -28.650 -16.792 1.00 32.22 379 PRO A CA 1
ATOM 3005 C C . PRO A 1 379 ? -19.935 -27.533 -17.846 1.00 32.22 379 PRO A C 1
ATOM 3007 O O . PRO A 1 379 ? -20.377 -26.427 -17.547 1.00 32.22 379 PRO A O 1
ATOM 3010 N N . GLN A 1 380 ? -19.531 -27.819 -19.088 1.00 35.16 380 GLN A N 1
ATOM 3011 C CA . GLN A 1 380 ? -19.563 -26.879 -20.220 1.00 35.16 380 GLN A CA 1
ATOM 3012 C C . GLN A 1 380 ? -20.877 -26.994 -21.015 1.00 35.16 380 GLN A C 1
ATOM 3014 O O . GLN A 1 380 ? -21.330 -28.101 -21.301 1.00 35.16 380 GLN A O 1
ATOM 3019 N N . LEU A 1 381 ? -21.443 -25.854 -21.432 1.00 27.23 381 LEU A N 1
ATOM 3020 C CA . LEU A 1 381 ? -22.472 -25.761 -22.477 1.00 27.23 381 LEU A CA 1
ATOM 3021 C C . LEU A 1 381 ? -21.801 -25.704 -23.859 1.00 27.23 381 LEU A C 1
ATOM 3023 O O . LEU A 1 381 ? -20.793 -25.023 -24.031 1.00 27.23 381 LEU A O 1
ATOM 3027 N N . THR A 1 382 ? -22.379 -26.385 -24.850 1.00 26.58 382 THR A N 1
ATOM 3028 C CA . THR A 1 382 ? -22.003 -26.258 -26.269 1.00 26.58 382 THR A CA 1
ATOM 3029 C C . THR A 1 382 ? -23.167 -25.687 -27.072 1.00 26.58 382 THR A C 1
ATOM 3031 O O . THR A 1 382 ? -24.322 -26.032 -26.833 1.00 26.58 382 THR A O 1
ATOM 3034 N N . TRP A 1 383 ? -22.853 -24.806 -28.024 1.00 34.78 383 TRP A N 1
ATOM 3035 C CA . TRP A 1 383 ? -23.821 -24.142 -28.894 1.00 34.78 383 TRP A CA 1
ATOM 3036 C C . TRP A 1 383 ? -23.612 -24.530 -30.359 1.00 34.78 383 TRP A C 1
ATOM 3038 O O . TRP A 1 383 ? -22.479 -24.649 -30.828 1.00 34.78 383 TRP A O 1
ATOM 3048 N N . GLN A 1 384 ? -24.731 -24.709 -31.061 1.00 30.67 384 GLN A N 1
ATOM 3049 C CA . GLN A 1 384 ? -24.827 -24.899 -32.506 1.00 30.67 384 GLN A CA 1
ATOM 3050 C C . GLN A 1 384 ? -25.218 -23.579 -33.190 1.00 30.67 384 GLN A C 1
ATOM 3052 O O . GLN A 1 384 ? -25.982 -22.808 -32.611 1.00 30.67 384 GLN A O 1
ATOM 3057 N N . PRO A 1 385 ? -24.754 -23.325 -34.425 1.00 34.47 385 PRO A N 1
ATOM 3058 C CA . PRO A 1 385 ? -24.950 -22.039 -35.085 1.00 34.47 385 PRO A CA 1
ATOM 3059 C C . PRO A 1 385 ? -26.430 -21.805 -35.453 1.00 34.47 385 PRO A C 1
ATOM 3061 O O . PRO A 1 385 ? -27.029 -22.670 -36.096 1.00 34.47 385 PRO A O 1
ATOM 3064 N N . PRO A 1 386 ? -27.039 -20.652 -35.123 1.00 33.47 386 PRO A N 1
ATOM 3065 C CA . PRO A 1 386 ? -28.313 -20.228 -35.646 1.00 33.47 386 PRO A CA 1
ATOM 3066 C C . PRO A 1 386 ? -28.092 -19.558 -37.001 1.00 33.47 386 PRO A C 1
ATOM 3068 O O . PRO A 1 386 ? -27.028 -19.027 -37.320 1.00 33.47 386 PRO A O 1
ATOM 3071 N N . ALA A 1 387 ? -29.146 -19.593 -37.802 1.00 34.28 387 ALA A N 1
ATOM 3072 C CA . ALA A 1 387 ? -29.187 -19.099 -39.168 1.00 34.28 387 ALA A CA 1
ATOM 3073 C C . ALA A 1 387 ? -29.272 -17.561 -39.292 1.00 34.28 387 ALA A C 1
ATOM 3075 O O . ALA A 1 387 ? -29.581 -17.069 -40.374 1.00 34.28 387 ALA A O 1
ATOM 3076 N N . GLU A 1 388 ? -28.979 -16.794 -38.239 1.00 37.69 388 GLU A N 1
ATOM 3077 C CA . GLU A 1 388 ? -28.978 -15.327 -38.281 1.00 37.69 388 GLU A CA 1
ATOM 3078 C C . GLU A 1 388 ? -27.688 -14.752 -37.693 1.00 37.69 388 GLU A C 1
ATOM 3080 O O . GLU A 1 388 ? -27.167 -15.228 -36.684 1.00 37.69 388 GLU A O 1
ATOM 3085 N N . LYS A 1 389 ? -27.147 -13.750 -38.395 1.00 33.66 389 LYS A N 1
ATOM 3086 C CA . LYS A 1 389 ? -25.908 -13.051 -38.048 1.00 33.66 389 LYS A CA 1
ATOM 3087 C C . LYS A 1 389 ? -26.176 -12.094 -36.889 1.00 33.66 389 LYS A C 1
ATOM 3089 O O . LYS A 1 389 ? -27.090 -11.283 -36.984 1.00 33.66 389 LYS A O 1
ATOM 3094 N N . VAL A 1 390 ? -25.348 -12.170 -35.855 1.00 38.72 390 VAL A N 1
ATOM 3095 C CA . VAL A 1 390 ? -25.274 -11.183 -34.769 1.00 38.72 390 VAL A CA 1
ATOM 3096 C C . VAL A 1 390 ? -24.103 -10.250 -35.076 1.00 38.72 390 VAL A C 1
ATOM 3098 O O . VAL A 1 390 ? -23.053 -10.724 -35.522 1.00 38.72 390 VAL A O 1
ATOM 3101 N N . ASP A 1 391 ? -24.293 -8.946 -34.889 1.00 36.69 391 ASP A N 1
ATOM 3102 C CA . ASP A 1 391 ? -23.263 -7.930 -35.120 1.00 36.69 391 ASP A CA 1
ATOM 3103 C C . ASP A 1 391 ? -22.163 -7.986 -34.038 1.00 36.69 391 ASP A C 1
ATOM 3105 O O . ASP A 1 391 ? -22.391 -8.394 -32.895 1.00 36.69 391 ASP A O 1
ATOM 3109 N N . PHE A 1 392 ? -20.940 -7.607 -34.408 1.00 36.47 392 PHE A N 1
ATOM 3110 C CA . PHE A 1 392 ? -19.753 -7.664 -33.555 1.00 36.47 392 PHE A CA 1
ATOM 3111 C C . PHE A 1 392 ? -19.902 -6.799 -32.295 1.00 36.47 392 PHE A C 1
ATOM 3113 O O . PHE A 1 392 ? -19.478 -7.221 -31.216 1.00 36.47 392 PHE A O 1
ATOM 3120 N N . ASP A 1 393 ? -20.564 -5.646 -32.407 1.00 38.97 393 ASP A N 1
ATOM 3121 C CA . ASP A 1 393 ? -20.818 -4.745 -31.278 1.00 38.97 393 ASP A CA 1
ATOM 3122 C C . ASP A 1 393 ? -21.832 -5.329 -30.283 1.00 38.97 393 ASP A C 1
ATOM 3124 O O . ASP A 1 393 ? -21.678 -5.185 -29.066 1.00 38.97 393 ASP A O 1
ATOM 3128 N N . GLU A 1 394 ? -22.816 -6.086 -30.768 1.00 41.56 394 GLU A N 1
ATOM 3129 C CA . GLU A 1 394 ? -23.790 -6.789 -29.927 1.00 41.56 394 GLU A CA 1
ATOM 3130 C C . GLU A 1 394 ? -23.111 -7.897 -29.106 1.00 41.56 394 GLU A C 1
ATOM 3132 O O . GLU A 1 394 ? -23.356 -8.065 -27.908 1.00 41.56 394 GLU A O 1
ATOM 3137 N N . LEU A 1 395 ? -22.179 -8.617 -29.734 1.00 40.62 395 LEU A N 1
ATOM 3138 C CA . LEU A 1 395 ? -21.418 -9.693 -29.103 1.00 40.62 395 LEU A CA 1
ATOM 3139 C C . LEU A 1 395 ? -20.395 -9.152 -28.089 1.00 40.62 395 LEU A C 1
ATOM 3141 O O . LEU A 1 395 ? -20.207 -9.739 -27.018 1.00 40.62 395 LEU A O 1
ATOM 3145 N N . LEU A 1 396 ? -19.775 -8.004 -28.381 1.00 41.38 396 LEU A N 1
ATOM 3146 C CA . LEU A 1 396 ? -18.877 -7.298 -27.464 1.00 41.38 396 LEU A CA 1
ATOM 3147 C C . LEU A 1 396 ? -19.634 -6.800 -26.223 1.00 41.38 396 LEU A C 1
ATOM 3149 O O . LEU A 1 396 ? -19.194 -7.042 -25.098 1.00 41.38 396 LEU A O 1
ATOM 3153 N N . THR A 1 397 ? -20.821 -6.223 -26.422 1.00 43.91 397 THR A N 1
ATOM 3154 C CA . THR A 1 397 ? -21.697 -5.729 -25.348 1.00 43.91 397 THR A CA 1
ATOM 3155 C C . THR A 1 397 ? -22.131 -6.854 -24.405 1.00 43.91 397 THR A C 1
ATOM 3157 O O . THR A 1 397 ? -22.046 -6.719 -23.185 1.00 43.91 397 THR A O 1
ATOM 3160 N N . LEU A 1 398 ? -22.516 -8.012 -24.950 1.00 43.66 398 LEU A N 1
ATOM 3161 C CA . LEU A 1 398 ? -22.896 -9.192 -24.161 1.00 43.66 398 LEU A CA 1
ATOM 3162 C C . LEU A 1 398 ? -21.723 -9.770 -23.354 1.00 43.66 398 LEU A C 1
ATOM 3164 O O . LEU A 1 398 ? -21.910 -10.229 -22.226 1.00 43.66 398 LEU A O 1
ATOM 3168 N N . THR A 1 399 ? -20.510 -9.728 -23.909 1.00 42.41 399 THR A N 1
ATOM 3169 C CA . THR A 1 399 ? -19.298 -10.239 -23.248 1.00 42.41 399 THR A CA 1
ATOM 3170 C C . THR A 1 399 ? -18.855 -9.327 -22.101 1.00 42.41 399 THR A C 1
ATOM 3172 O O . THR A 1 399 ? -18.432 -9.802 -21.046 1.00 42.41 399 THR A O 1
ATOM 3175 N N . GLU A 1 400 ? -18.980 -8.014 -22.286 1.00 40.22 400 GLU A N 1
ATOM 3176 C CA . GLU A 1 400 ? -18.689 -7.011 -21.259 1.00 40.22 400 GLU A CA 1
ATOM 3177 C C . GLU A 1 400 ? -19.719 -7.041 -20.127 1.00 40.22 400 GLU A C 1
ATOM 3179 O O . GLU A 1 400 ? -19.335 -6.983 -18.958 1.00 40.22 400 GLU A O 1
ATOM 3184 N N . TYR A 1 401 ? -20.996 -7.261 -20.455 1.00 40.12 401 TYR A N 1
ATOM 3185 C CA . TYR A 1 401 ? -22.063 -7.461 -19.475 1.00 40.12 401 TYR A CA 1
ATOM 3186 C C . TYR A 1 401 ? -21.795 -8.689 -18.584 1.00 40.12 401 TYR A C 1
ATOM 3188 O O . TYR A 1 401 ? -21.868 -8.603 -17.360 1.00 40.12 401 TYR A O 1
ATOM 3196 N N . TRP A 1 402 ? -21.364 -9.807 -19.180 1.00 40.38 402 TRP A N 1
ATOM 3197 C CA . TRP A 1 402 ? -21.029 -11.045 -18.461 1.00 40.38 402 TRP A CA 1
ATOM 3198 C C . TRP A 1 402 ? -19.804 -10.916 -17.539 1.00 40.38 402 TRP A C 1
ATOM 3200 O O . TRP A 1 402 ? -19.740 -11.544 -16.481 1.00 40.38 402 TRP A O 1
ATOM 3210 N N . LEU A 1 403 ? -18.818 -10.100 -17.931 1.00 38.06 403 LEU A N 1
ATOM 3211 C CA . LEU A 1 403 ? -17.637 -9.793 -17.114 1.00 38.06 403 LEU A CA 1
ATOM 3212 C C . LEU A 1 403 ? -17.969 -8.865 -15.936 1.00 38.06 403 LEU A C 1
ATOM 3214 O O . LEU A 1 403 ? -17.303 -8.942 -14.902 1.00 38.06 403 LEU A O 1
ATOM 3218 N N . PHE A 1 404 ? -18.984 -8.010 -16.085 1.00 36.03 404 PHE A N 1
ATOM 3219 C CA . PHE A 1 404 ? -19.405 -7.044 -15.073 1.00 36.03 404 PHE A CA 1
ATOM 3220 C C . PHE A 1 404 ? -20.309 -7.666 -13.994 1.00 36.03 404 PHE A C 1
ATOM 3222 O O . PHE A 1 404 ? -20.171 -7.335 -12.820 1.00 36.03 404 PHE A O 1
ATOM 3229 N N . THR A 1 405 ? -21.164 -8.638 -14.340 1.00 37.75 405 THR A N 1
ATOM 3230 C CA . THR A 1 405 ? -22.118 -9.279 -13.405 1.00 37.75 405 THR A CA 1
ATOM 3231 C C . THR A 1 405 ? -21.507 -10.299 -12.431 1.00 37.75 405 THR A C 1
ATOM 3233 O O . THR A 1 405 ? -22.245 -11.052 -11.806 1.00 37.75 405 THR A O 1
ATOM 3236 N N . GLY A 1 406 ? -20.175 -10.342 -12.296 1.00 32.09 406 GLY A N 1
ATOM 3237 C CA . GLY A 1 406 ? -19.441 -10.977 -11.194 1.00 32.09 406 GLY A CA 1
ATOM 3238 C C . GLY A 1 406 ? -20.089 -12.218 -10.568 1.00 32.09 406 GLY A C 1
ATOM 3239 O O . GLY A 1 406 ? -20.672 -12.138 -9.490 1.00 32.09 406 GLY A O 1
ATOM 3240 N N . CYS A 1 407 ? -19.934 -13.389 -11.189 1.00 32.47 407 CYS A N 1
ATOM 3241 C CA . CYS A 1 407 ? -20.287 -14.643 -10.526 1.00 32.47 407 CYS A CA 1
ATOM 3242 C C . CYS A 1 407 ? -19.293 -14.880 -9.368 1.00 32.47 407 CYS A C 1
ATOM 3244 O O . CYS A 1 407 ? -18.147 -15.281 -9.584 1.00 32.47 407 CYS A O 1
ATOM 3246 N N . THR A 1 408 ? -19.701 -14.543 -8.143 1.00 32.31 408 THR A N 1
ATOM 3247 C CA . THR A 1 408 ? -18.965 -14.855 -6.910 1.00 32.31 408 THR A CA 1
ATOM 3248 C C . THR A 1 408 ? -19.358 -16.244 -6.404 1.00 32.31 408 THR A C 1
ATOM 3250 O O . THR A 1 408 ? -20.436 -16.750 -6.703 1.00 32.31 408 THR A O 1
ATOM 3253 N N . SER A 1 409 ? -18.450 -16.894 -5.675 1.00 35.94 409 SER A N 1
ATOM 3254 C CA . SER A 1 409 ? -18.414 -18.339 -5.403 1.00 35.94 409 SER A CA 1
ATOM 3255 C C . SER A 1 409 ? -19.566 -18.931 -4.581 1.00 35.94 409 SER A C 1
ATOM 3257 O O . SER A 1 409 ? -19.584 -20.146 -4.388 1.00 35.94 409 SER A O 1
ATOM 3259 N N . ASP A 1 410 ? -20.510 -18.125 -4.090 1.00 30.59 410 ASP A N 1
ATOM 3260 C CA . ASP A 1 410 ? -21.295 -18.516 -2.914 1.00 30.59 410 ASP A CA 1
ATOM 3261 C C . ASP A 1 410 ? -22.805 -18.688 -3.161 1.00 30.59 410 ASP A C 1
ATOM 3263 O O . ASP A 1 410 ? -23.521 -19.032 -2.221 1.00 30.59 410 ASP A O 1
ATOM 3267 N N . GLN A 1 411 ? -23.311 -18.557 -4.399 1.00 34.56 411 GLN A N 1
ATOM 3268 C CA . GLN A 1 411 ? -24.692 -18.950 -4.739 1.00 34.56 411 GLN A CA 1
ATOM 3269 C C . GLN A 1 411 ? -24.766 -19.761 -6.050 1.00 34.56 411 GLN A C 1
ATOM 3271 O O . GLN A 1 411 ? -24.404 -19.245 -7.107 1.00 34.56 411 GLN A O 1
ATOM 3276 N N . PRO A 1 412 ? -25.242 -21.023 -6.031 1.00 31.45 412 PRO A N 1
ATOM 3277 C CA . PRO A 1 412 ? -25.431 -21.801 -7.249 1.00 31.45 412 PRO A CA 1
ATOM 3278 C C . PRO A 1 412 ? -26.670 -21.307 -8.005 1.00 31.45 412 PRO A C 1
ATOM 3280 O O . PRO A 1 412 ? -27.787 -21.356 -7.486 1.00 31.45 412 PRO A O 1
ATOM 3283 N N . CYS A 1 413 ? -26.487 -20.874 -9.253 1.00 33.62 413 CYS A N 1
ATOM 3284 C CA . CYS A 1 413 ? -27.588 -20.630 -10.181 1.00 33.62 413 CYS A CA 1
ATOM 3285 C C . CYS A 1 413 ? -28.331 -21.954 -10.413 1.00 33.62 413 CYS A C 1
ATOM 3287 O O . CYS A 1 413 ? -27.816 -22.862 -11.064 1.00 33.62 413 CYS A O 1
ATOM 3289 N N . THR A 1 414 ? -29.524 -22.094 -9.840 1.00 29.95 414 THR A N 1
ATOM 3290 C CA . THR A 1 414 ? -30.382 -23.256 -10.074 1.00 29.95 414 THR A CA 1
ATOM 3291 C C . THR A 1 414 ? -31.148 -23.040 -11.372 1.00 29.95 414 THR A C 1
ATOM 3293 O O . THR A 1 414 ? -31.900 -22.082 -11.525 1.00 29.95 414 THR A O 1
ATOM 3296 N N . SER A 1 415 ? -30.908 -23.920 -12.340 1.00 37.03 415 SER A N 1
ATOM 3297 C CA . SER A 1 415 ? -31.677 -24.010 -13.572 1.00 37.03 415 SER A CA 1
ATOM 3298 C C . SER A 1 415 ? -33.058 -24.586 -13.263 1.00 37.03 415 SER A C 1
ATOM 3300 O O . SER A 1 415 ? -33.187 -25.760 -12.920 1.00 37.03 415 SER A O 1
ATOM 3302 N N . ALA A 1 416 ? -34.098 -23.767 -13.395 1.00 29.56 416 ALA A N 1
ATOM 3303 C CA . ALA A 1 416 ? -35.471 -24.245 -13.441 1.00 29.56 416 ALA A CA 1
ATOM 3304 C C . ALA A 1 416 ? -36.241 -23.523 -14.561 1.00 29.56 416 ALA A C 1
ATOM 3306 O O . ALA A 1 416 ? -36.372 -22.301 -14.554 1.00 29.56 416 ALA A O 1
ATOM 3307 N N . ASP A 1 417 ? -36.715 -24.350 -15.497 1.00 32.75 417 ASP A N 1
ATOM 3308 C CA . ASP A 1 417 ? -37.851 -24.172 -16.411 1.00 32.75 417 ASP A CA 1
ATOM 3309 C C . ASP A 1 417 ? -37.789 -23.188 -17.587 1.00 32.75 417 ASP A C 1
ATOM 3311 O O . ASP A 1 417 ? -38.608 -22.280 -17.668 1.00 32.75 417 ASP A O 1
ATOM 3315 N N . TRP A 1 418 ? -36.959 -23.448 -18.609 1.00 34.53 418 TRP A N 1
ATOM 3316 C CA . TRP A 1 418 ? -37.199 -22.855 -19.947 1.00 34.53 418 TRP A CA 1
ATOM 3317 C C . TRP A 1 418 ? -36.757 -23.758 -21.112 1.00 34.53 418 TRP A C 1
ATOM 3319 O O . TRP A 1 418 ? -36.076 -23.348 -22.050 1.00 34.53 418 TRP A O 1
ATOM 3329 N N . TYR A 1 419 ? -37.177 -25.026 -21.056 1.00 33.28 419 TYR A N 1
ATOM 3330 C CA . TYR A 1 419 ? -37.092 -25.962 -22.180 1.00 33.28 419 TYR A CA 1
ATOM 3331 C C . TYR A 1 419 ? -38.471 -26.180 -22.804 1.00 33.28 419 TYR A C 1
ATOM 3333 O O . TYR A 1 419 ? -39.176 -27.127 -22.468 1.00 33.28 419 TYR A O 1
ATOM 3341 N N . THR A 1 420 ? -38.808 -25.344 -23.778 1.00 30.20 420 THR A N 1
ATOM 3342 C CA . THR A 1 420 ? -39.703 -25.731 -24.873 1.00 30.20 420 THR A CA 1
ATOM 3343 C C . THR A 1 420 ? -39.185 -25.069 -26.147 1.00 30.20 420 THR A C 1
ATOM 3345 O O . THR A 1 420 ? -39.179 -23.850 -26.263 1.00 30.20 420 THR A O 1
ATOM 3348 N N . ASP A 1 421 ? -38.695 -25.906 -27.062 1.00 30.27 421 ASP A N 1
ATOM 3349 C CA . ASP A 1 421 ? -38.279 -25.607 -28.442 1.00 30.27 421 ASP A CA 1
ATOM 3350 C C . ASP A 1 421 ? -36.915 -24.944 -28.705 1.00 30.27 421 ASP A C 1
ATOM 3352 O O . ASP A 1 421 ? -36.641 -24.522 -29.829 1.00 30.27 421 ASP A O 1
ATOM 3356 N N . GLY A 1 422 ? -35.989 -24.968 -27.740 1.00 31.86 422 GLY A N 1
ATOM 3357 C CA . GLY A 1 422 ? -34.552 -24.836 -28.038 1.00 31.86 422 GLY A CA 1
ATOM 3358 C C . GLY A 1 422 ? -34.121 -23.505 -28.672 1.00 31.86 422 GLY A C 1
ATOM 3359 O O . GLY A 1 422 ? -33.138 -23.468 -29.410 1.00 31.86 422 GLY A O 1
ATOM 3360 N N . LYS A 1 423 ? -34.831 -22.410 -28.386 1.00 30.83 423 LYS A N 1
ATOM 3361 C CA . LYS A 1 423 ? -34.449 -21.047 -28.774 1.00 30.83 423 LYS A CA 1
ATOM 3362 C C . LYS A 1 423 ? -34.460 -20.146 -27.544 1.00 30.83 423 LYS A C 1
ATOM 3364 O O . LYS A 1 423 ? -35.462 -20.091 -26.843 1.00 30.83 423 LYS A O 1
ATOM 3369 N N . ILE A 1 424 ? -33.369 -19.419 -27.316 1.00 34.19 424 ILE A N 1
ATOM 3370 C CA . ILE A 1 424 ? -33.362 -18.240 -26.443 1.00 34.19 424 ILE A CA 1
ATOM 3371 C C . ILE A 1 424 ? -33.466 -17.031 -27.374 1.00 34.19 424 ILE A C 1
ATOM 3373 O O . ILE A 1 424 ? -32.615 -16.851 -28.243 1.00 34.19 424 ILE A O 1
ATOM 3377 N N . ASN A 1 425 ? -34.527 -16.239 -27.235 1.00 36.69 425 ASN A N 1
ATOM 3378 C CA . ASN A 1 425 ? -34.673 -14.972 -27.944 1.00 36.69 425 ASN A CA 1
ATOM 3379 C C . ASN A 1 425 ? -33.823 -13.898 -27.235 1.00 36.69 425 ASN A C 1
ATOM 3381 O O . ASN A 1 425 ? -33.863 -13.789 -26.009 1.00 36.69 425 ASN A O 1
ATOM 3385 N N . LEU A 1 426 ? -33.065 -13.097 -27.991 1.00 34.94 426 LEU A N 1
ATOM 3386 C CA . LEU A 1 426 ? -32.262 -11.972 -27.478 1.00 34.94 426 LEU A CA 1
ATOM 3387 C C . LEU A 1 426 ? -33.106 -10.975 -26.665 1.00 34.94 426 LEU A C 1
ATOM 3389 O O . LEU A 1 426 ? -32.621 -10.411 -25.684 1.00 34.94 426 LEU A O 1
ATOM 3393 N N . LEU A 1 427 ? -34.386 -10.812 -27.019 1.00 36.31 427 LEU A N 1
ATOM 3394 C CA . LEU A 1 427 ? -35.326 -9.966 -26.283 1.00 36.31 427 LEU A CA 1
ATOM 3395 C C . LEU A 1 427 ? -35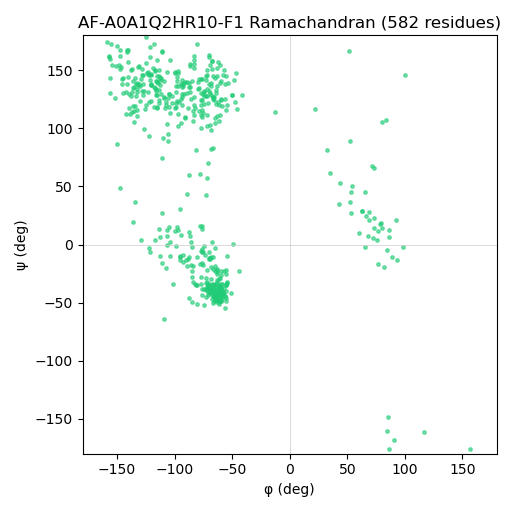.632 -10.519 -24.878 1.00 36.31 427 LEU A C 1
ATOM 3397 O O . LEU A 1 427 ? -35.718 -9.747 -23.925 1.00 36.31 427 LEU A O 1
ATOM 3401 N N . ASP A 1 428 ? -35.720 -11.844 -24.740 1.00 38.94 428 ASP A N 1
ATOM 3402 C CA . ASP A 1 428 ? -36.008 -12.525 -23.471 1.00 38.94 428 ASP A CA 1
ATOM 3403 C C . ASP A 1 428 ? -34.769 -12.560 -22.563 1.00 38.94 428 ASP A C 1
ATOM 3405 O O . ASP A 1 428 ? -34.877 -12.408 -21.348 1.00 38.94 428 ASP A O 1
ATOM 3409 N N . PHE A 1 429 ? -33.569 -12.664 -23.149 1.00 39.97 429 PHE A N 1
ATOM 3410 C CA . PHE A 1 429 ? -32.305 -12.574 -22.409 1.00 39.97 429 PHE A CA 1
ATOM 3411 C C . PHE A 1 429 ? -32.041 -11.149 -21.889 1.00 39.97 429 PHE A C 1
ATOM 3413 O O . PHE A 1 429 ? -31.576 -10.967 -20.764 1.00 39.97 429 PHE A O 1
ATOM 3420 N N . ARG A 1 430 ? -32.415 -10.125 -22.671 1.00 37.44 430 ARG A N 1
ATOM 3421 C CA . ARG A 1 430 ? -32.388 -8.711 -22.260 1.00 37.44 430 ARG A CA 1
ATOM 3422 C C . ARG A 1 430 ? -33.418 -8.408 -21.165 1.00 37.44 430 ARG A C 1
ATOM 3424 O O . ARG A 1 430 ? -33.104 -7.688 -20.224 1.00 37.44 430 ARG A O 1
ATOM 3431 N N . GLN A 1 431 ? -34.622 -8.972 -21.254 1.00 39.62 431 GLN A N 1
ATOM 3432 C CA . GLN A 1 431 ? -35.649 -8.870 -20.207 1.00 39.62 431 GLN A CA 1
ATOM 3433 C C . GLN A 1 431 ? -35.204 -9.546 -18.901 1.00 39.62 431 GLN A C 1
ATOM 3435 O O . GLN A 1 431 ? -35.432 -8.996 -17.828 1.00 39.62 431 GLN A O 1
ATOM 3440 N N . LEU A 1 432 ? -34.500 -10.683 -18.976 1.00 39.94 432 LEU A N 1
ATOM 3441 C CA . LEU A 1 432 ? -33.922 -11.363 -17.812 1.00 39.94 432 LEU A CA 1
ATOM 3442 C C . LEU A 1 432 ? -32.874 -10.486 -17.103 1.00 39.94 432 LEU A C 1
ATOM 3444 O O . LEU A 1 432 ? -32.945 -10.305 -15.889 1.00 39.94 432 LEU A O 1
ATOM 3448 N N . ALA A 1 433 ? -31.963 -9.888 -17.875 1.00 40.84 433 ALA A N 1
ATOM 3449 C CA . ALA A 1 433 ? -30.950 -8.949 -17.396 1.00 40.84 433 ALA A CA 1
ATOM 3450 C C . ALA A 1 433 ? -31.567 -7.705 -16.721 1.00 40.84 433 ALA A C 1
ATOM 3452 O O . ALA A 1 433 ? -31.118 -7.289 -15.655 1.00 40.84 433 ALA A O 1
ATOM 3453 N N . LEU A 1 434 ? -32.646 -7.161 -17.296 1.00 38.50 434 LEU A N 1
ATOM 3454 C CA . LEU A 1 434 ? -33.399 -6.038 -16.727 1.00 38.50 434 LEU A CA 1
ATOM 3455 C C . LEU A 1 434 ? -34.208 -6.438 -15.482 1.00 38.50 434 LEU A C 1
ATOM 3457 O O . LEU A 1 434 ? -34.297 -5.662 -14.543 1.00 38.50 434 LEU A O 1
ATOM 3461 N N . SER A 1 435 ? -34.753 -7.656 -15.423 1.00 39.81 435 SER A N 1
ATOM 3462 C CA . SER A 1 435 ? -35.557 -8.126 -14.282 1.00 39.81 435 SER A CA 1
ATOM 3463 C C . SER A 1 435 ? -34.756 -8.327 -12.987 1.00 39.81 435 SER A C 1
ATOM 3465 O O . SER A 1 435 ? -35.333 -8.376 -11.901 1.00 39.81 435 SER A O 1
ATOM 3467 N N . TRP A 1 436 ? -33.429 -8.453 -13.089 1.00 38.72 436 TRP A N 1
ATOM 3468 C CA . TRP A 1 436 ? -32.517 -8.607 -11.949 1.00 38.72 436 TRP A CA 1
ATOM 3469 C C . TRP A 1 436 ? -32.005 -7.271 -11.402 1.00 38.72 436 TRP A C 1
ATOM 3471 O O . TRP A 1 436 ? -31.476 -7.222 -10.291 1.00 38.72 436 TRP A O 1
ATOM 3481 N N . MET A 1 437 ? -32.199 -6.190 -12.154 1.00 42.38 437 MET A N 1
ATOM 3482 C CA . MET A 1 437 ? -31.884 -4.822 -11.768 1.00 42.38 437 MET A CA 1
ATOM 3483 C C . MET A 1 437 ? -33.213 -4.130 -11.455 1.00 42.38 437 MET A C 1
ATOM 3485 O O . MET A 1 437 ? -33.902 -3.687 -12.366 1.00 42.38 437 MET A O 1
ATOM 3489 N N . GLY A 1 438 ? -33.621 -4.092 -10.180 1.00 35.09 438 GLY A N 1
ATOM 3490 C CA . GLY A 1 438 ? -34.804 -3.321 -9.764 1.00 35.09 438 GLY A CA 1
ATOM 3491 C C . GLY A 1 438 ? -34.786 -1.910 -10.372 1.00 35.09 438 GLY A C 1
ATOM 3492 O O . GLY A 1 438 ? -33.702 -1.375 -10.583 1.00 35.09 438 GLY A O 1
ATOM 3493 N N . GLU A 1 439 ? -35.968 -1.356 -10.672 1.00 37.09 439 GLU A N 1
ATOM 3494 C CA . GLU A 1 439 ? -36.260 -0.252 -11.621 1.00 37.09 439 GLU A CA 1
ATOM 3495 C C . GLU A 1 439 ? -35.419 1.052 -11.545 1.00 37.09 439 GLU A C 1
ATOM 3497 O O . GLU A 1 439 ? -35.610 1.930 -12.381 1.00 37.09 439 GLU A O 1
ATOM 3502 N N . ASP A 1 440 ? -34.443 1.182 -10.647 1.00 35.44 440 ASP A N 1
ATOM 3503 C CA . ASP A 1 440 ? -33.721 2.427 -10.354 1.00 35.44 440 ASP A CA 1
ATOM 3504 C C . ASP A 1 440 ? -32.235 2.452 -10.788 1.00 35.44 440 ASP A C 1
ATOM 3506 O O . ASP A 1 440 ? -31.433 3.190 -10.217 1.00 35.44 440 ASP A O 1
ATOM 3510 N N . MET A 1 441 ? -31.819 1.694 -11.811 1.00 31.47 441 MET A N 1
ATOM 3511 C CA . MET A 1 441 ? -30.460 1.832 -12.374 1.00 31.47 441 MET A CA 1
ATOM 3512 C C . MET A 1 441 ? -30.446 1.851 -13.907 1.00 31.47 441 MET A C 1
ATOM 3514 O O . MET A 1 441 ? -30.576 0.822 -14.570 1.00 31.47 441 MET A O 1
ATOM 3518 N N . ILE A 1 442 ? -30.232 3.042 -14.474 1.00 33.97 442 ILE A N 1
ATOM 3519 C CA . ILE A 1 442 ? -29.979 3.257 -15.903 1.00 33.97 442 ILE A CA 1
ATOM 3520 C C . ILE A 1 442 ? -28.538 2.820 -16.207 1.00 33.97 442 ILE A C 1
ATOM 3522 O O . ILE A 1 442 ? -27.582 3.433 -15.743 1.00 33.97 442 ILE A O 1
ATOM 3526 N N . PHE A 1 443 ?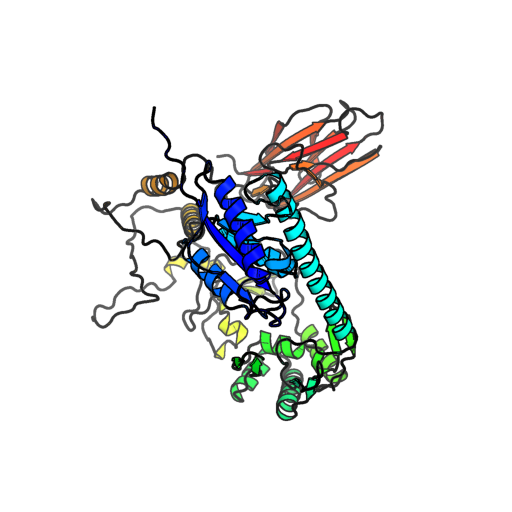 -28.374 1.755 -16.992 1.00 28.83 443 PHE A N 1
ATOM 3527 C CA . PHE A 1 443 ? -27.074 1.293 -17.485 1.00 28.83 443 PHE A CA 1
ATOM 3528 C C . PHE A 1 443 ? -26.755 1.999 -18.815 1.00 28.83 443 PHE A C 1
ATOM 3530 O O . PHE A 1 443 ? -27.491 1.831 -19.787 1.00 28.83 443 PHE A O 1
ATOM 3537 N N . GLN A 1 444 ? -25.682 2.797 -18.862 1.00 32.38 444 GLN A N 1
ATOM 3538 C CA . GLN A 1 444 ? -25.208 3.475 -20.078 1.00 32.38 444 GLN A CA 1
ATOM 3539 C C . GLN A 1 444 ? -24.312 2.514 -20.893 1.00 32.38 444 GLN A C 1
ATOM 3541 O O . GLN A 1 444 ? -23.255 2.110 -20.401 1.00 32.38 444 GLN A O 1
ATOM 3546 N N . PRO A 1 445 ? -24.706 2.099 -22.113 1.00 31.02 445 PRO A N 1
ATOM 3547 C CA . PRO A 1 445 ? -23.860 1.293 -22.988 1.00 31.02 445 PRO A CA 1
ATOM 3548 C C . PRO A 1 445 ? -22.649 2.095 -23.485 1.00 31.02 445 PRO A C 1
ATOM 3550 O O . PRO A 1 445 ? -22.654 3.323 -23.532 1.00 31.02 445 PRO A O 1
ATOM 3553 N N . ARG A 1 446 ? -21.601 1.378 -23.896 1.00 35.94 446 ARG A N 1
ATOM 3554 C CA . ARG A 1 446 ? -20.290 1.890 -24.329 1.00 35.94 446 ARG A CA 1
ATOM 3555 C C . ARG A 1 446 ? -20.310 2.562 -25.715 1.00 35.94 446 ARG A C 1
ATOM 3557 O O . ARG A 1 446 ? -19.414 2.350 -26.523 1.00 35.94 446 ARG A O 1
ATOM 3564 N N . SER A 1 447 ? -21.333 3.367 -25.985 1.00 41.25 447 SER A N 1
ATOM 3565 C CA . SER A 1 447 ? -21.474 4.226 -27.166 1.00 41.25 447 SER A CA 1
ATOM 3566 C C . SER A 1 447 ? -21.442 5.713 -26.809 1.00 41.25 447 SER A C 1
ATOM 3568 O O . SER A 1 447 ? -21.810 6.545 -27.634 1.00 41.25 447 SER A O 1
ATOM 3570 N N . VAL A 1 448 ? -21.034 6.056 -25.585 1.00 49.81 448 VAL A N 1
ATOM 3571 C CA . VAL A 1 448 ? -20.909 7.442 -25.141 1.00 49.81 448 VAL A CA 1
ATOM 3572 C C . VAL A 1 448 ? -19.560 7.605 -24.450 1.00 49.81 448 VAL A C 1
ATOM 3574 O O . VAL A 1 448 ? -19.292 6.953 -23.442 1.00 49.81 448 VAL A O 1
ATOM 3577 N N . MET A 1 449 ? -18.675 8.431 -25.012 1.00 55.56 449 MET A N 1
ATOM 3578 C CA . MET A 1 449 ? -17.540 8.935 -24.238 1.00 55.56 449 MET A CA 1
ATOM 3579 C C . MET A 1 449 ? -18.085 10.063 -23.367 1.00 55.56 449 MET A C 1
ATOM 3581 O O . MET A 1 449 ? -18.575 11.054 -23.912 1.00 55.56 449 MET A O 1
ATOM 3585 N N . THR A 1 450 ? -18.058 9.882 -22.047 1.00 72.75 450 THR A N 1
ATOM 3586 C CA . THR A 1 450 ? -18.627 10.834 -21.091 1.00 72.75 450 THR A CA 1
ATOM 3587 C C . THR A 1 450 ? -17.613 11.309 -20.071 1.00 72.75 450 THR A C 1
ATOM 3589 O O . THR A 1 450 ? -16.762 10.532 -19.644 1.00 72.75 450 THR A O 1
ATOM 3592 N N . ASP A 1 451 ? -17.769 12.556 -19.645 1.00 80.94 451 ASP A N 1
ATOM 3593 C CA . ASP A 1 451 ? -17.212 13.051 -18.391 1.00 80.94 451 ASP A CA 1
ATOM 3594 C C . ASP A 1 451 ? -18.303 13.810 -17.638 1.00 80.94 451 ASP A C 1
ATOM 3596 O O . ASP A 1 451 ? -18.785 14.849 -18.096 1.00 80.94 451 ASP A O 1
ATOM 3600 N N . ASP A 1 452 ? -18.742 13.225 -16.533 1.00 82.75 452 ASP A N 1
ATOM 3601 C CA . ASP A 1 452 ? -19.695 13.785 -15.578 1.00 82.75 452 ASP A CA 1
ATOM 3602 C C . ASP A 1 452 ? -18.997 14.227 -14.281 1.00 82.75 452 ASP A C 1
ATOM 3604 O O . ASP A 1 452 ? -19.660 14.604 -13.329 1.00 82.75 452 ASP A O 1
ATOM 3608 N N . PHE A 1 453 ? -17.657 14.193 -14.232 1.00 85.25 453 PHE A N 1
ATOM 3609 C CA . PHE A 1 453 ? -16.834 14.611 -13.092 1.00 85.25 453 PHE A CA 1
ATOM 3610 C C . PHE A 1 453 ? -17.070 13.842 -11.778 1.00 85.25 453 PHE A C 1
ATOM 3612 O O . PHE A 1 453 ? -16.481 14.179 -10.746 1.00 85.25 453 PHE A O 1
ATOM 3619 N N . GLU A 1 454 ? -17.828 12.740 -11.804 1.00 85.56 454 GLU A N 1
ATOM 3620 C CA . GLU A 1 454 ? -18.185 11.964 -10.608 1.00 85.56 454 GLU A CA 1
ATOM 3621 C C . GLU A 1 454 ? -16.997 11.224 -9.966 1.00 85.56 454 GLU A C 1
ATOM 3623 O O . GLU A 1 454 ? -17.087 10.730 -8.838 1.00 85.56 454 GLU A O 1
ATOM 3628 N N . THR A 1 455 ? -15.844 11.170 -10.642 1.00 79.00 455 THR A N 1
ATOM 3629 C CA . THR A 1 455 ? -14.586 10.690 -10.046 1.00 79.00 455 THR A CA 1
ATOM 3630 C C . THR A 1 455 ? -14.020 11.658 -9.004 1.00 79.00 455 THR A C 1
ATOM 3632 O O . THR A 1 455 ? -13.132 11.274 -8.240 1.00 79.00 455 THR A O 1
ATOM 3635 N N . GLY A 1 456 ? -14.544 12.887 -8.933 1.00 81.81 456 GLY A N 1
ATOM 3636 C CA . GLY A 1 456 ? -14.067 13.937 -8.034 1.00 81.81 456 GLY A CA 1
ATOM 3637 C C . GLY A 1 456 ? -12.729 14.545 -8.470 1.00 81.81 456 GLY A C 1
ATOM 3638 O O . GLY A 1 456 ? -12.072 15.221 -7.676 1.00 81.81 456 GLY A O 1
ATOM 3639 N N . ASP A 1 457 ? -12.304 14.283 -9.708 1.00 82.69 457 ASP A N 1
ATOM 3640 C CA . ASP A 1 457 ? -11.076 14.773 -10.331 1.00 82.69 457 ASP A CA 1
ATOM 3641 C C . ASP A 1 457 ? -11.202 14.802 -11.870 1.00 82.69 457 ASP A C 1
ATOM 3643 O O . ASP A 1 457 ? -12.169 14.306 -12.438 1.00 82.69 457 ASP A O 1
ATOM 3647 N N . PHE A 1 458 ? -10.214 15.373 -12.565 1.00 80.94 458 PHE A N 1
ATOM 3648 C CA . PHE A 1 458 ? -10.166 15.428 -14.034 1.00 80.94 458 PHE A CA 1
ATOM 3649 C C . PHE A 1 458 ? -9.463 14.197 -14.636 1.00 80.94 458 PHE A C 1
ATOM 3651 O O . PHE A 1 458 ? -8.608 14.334 -15.507 1.00 80.94 458 PHE A O 1
ATOM 3658 N N . THR A 1 459 ? -9.754 12.985 -14.144 1.00 74.50 459 THR A N 1
ATOM 3659 C CA . THR A 1 459 ? -9.097 11.753 -14.639 1.00 74.50 459 THR A CA 1
ATOM 3660 C C . THR A 1 459 ? -9.959 10.901 -15.570 1.00 74.50 459 THR A C 1
ATOM 3662 O O . THR A 1 459 ? -9.443 9.951 -16.169 1.00 74.50 459 THR A O 1
ATOM 3665 N N . ALA A 1 460 ? -11.253 11.212 -15.700 1.00 68.12 460 ALA A N 1
ATOM 3666 C CA . ALA A 1 460 ? -12.179 10.456 -16.541 1.00 68.12 460 ALA A CA 1
ATOM 3667 C C . ALA A 1 460 ? -11.875 10.620 -18.045 1.00 68.12 460 ALA A C 1
ATOM 3669 O O . ALA A 1 460 ? -11.889 9.628 -18.782 1.00 68.12 460 ALA A O 1
ATOM 3670 N N . LEU A 1 461 ? -11.491 11.824 -18.483 1.00 74.06 461 LEU A N 1
ATOM 3671 C CA . LEU A 1 461 ? -10.853 12.076 -19.782 1.00 74.06 461 LEU A CA 1
ATOM 3672 C C . LEU A 1 461 ? -9.383 12.501 -19.624 1.00 74.06 461 LEU A C 1
ATOM 3674 O O . LEU A 1 461 ? -8.930 12.846 -18.538 1.00 74.06 461 LEU A O 1
ATOM 3678 N N . ASP A 1 462 ? -8.622 12.463 -20.725 1.00 74.62 462 ASP A N 1
ATOM 3679 C CA . ASP A 1 462 ? -7.215 12.906 -20.786 1.00 74.62 462 ASP A CA 1
ATOM 3680 C C . ASP A 1 462 ? -7.153 14.446 -20.854 1.00 74.62 462 ASP A C 1
ATOM 3682 O O . ASP A 1 462 ? -6.738 15.027 -21.860 1.00 74.62 462 ASP A O 1
ATOM 3686 N N . TRP A 1 463 ? -7.678 15.104 -19.816 1.00 80.38 463 TRP A N 1
ATOM 3687 C CA . TRP A 1 463 ? -7.645 16.558 -19.666 1.00 80.38 463 TRP A CA 1
ATOM 3688 C C . TRP A 1 463 ? -6.196 17.043 -19.614 1.00 80.38 463 TRP A C 1
ATOM 3690 O O . TRP A 1 463 ? -5.332 16.423 -18.992 1.00 80.38 463 TRP A O 1
ATOM 3700 N N . ASP A 1 464 ? -5.905 18.162 -20.273 1.00 76.19 464 ASP A N 1
ATOM 3701 C CA . ASP A 1 464 ? -4.548 18.701 -20.259 1.00 76.19 464 ASP A CA 1
ATOM 3702 C C . ASP A 1 464 ? -4.278 19.403 -18.922 1.00 76.19 464 ASP A C 1
ATOM 3704 O O . ASP A 1 464 ? -4.676 20.552 -18.716 1.00 76.19 464 ASP A O 1
ATOM 3708 N N . ASP A 1 465 ? -3.578 18.704 -18.025 1.00 63.62 465 ASP A N 1
ATOM 3709 C CA . ASP A 1 465 ? -3.160 19.188 -16.702 1.00 63.62 465 ASP A CA 1
ATOM 3710 C C . ASP A 1 465 ? -2.350 20.501 -16.745 1.00 63.62 465 ASP A C 1
ATOM 3712 O O . ASP A 1 465 ? -2.231 21.193 -15.732 1.00 63.62 465 ASP A O 1
ATOM 3716 N N . TYR A 1 466 ? -1.729 20.843 -17.882 1.00 61.34 466 TYR A N 1
ATOM 3717 C CA . TYR A 1 466 ? -0.941 22.069 -18.023 1.00 61.34 466 TYR A CA 1
ATOM 3718 C C . TYR A 1 466 ? -1.805 23.284 -18.385 1.00 61.34 466 TYR A C 1
ATOM 3720 O O . TYR A 1 466 ? -1.435 24.412 -18.050 1.00 61.34 466 TYR A O 1
ATOM 3728 N N . TYR A 1 467 ? -2.938 23.064 -19.057 1.00 64.25 467 TYR A N 1
ATOM 3729 C CA . TYR A 1 467 ? -3.834 24.119 -19.544 1.00 64.25 467 TYR A CA 1
ATOM 3730 C C . TYR A 1 467 ? -5.198 24.160 -18.844 1.00 64.25 467 TYR A C 1
ATOM 3732 O O . TYR A 1 467 ? -5.923 25.131 -19.036 1.00 64.25 467 TYR A O 1
ATOM 3740 N N . THR A 1 468 ? -5.532 23.156 -18.030 1.00 76.56 468 THR A N 1
ATOM 3741 C CA . THR A 1 468 ? -6.781 23.099 -17.263 1.00 76.56 468 THR A CA 1
ATOM 3742 C C . THR A 1 468 ? -6.589 23.717 -15.882 1.00 76.56 468 THR A C 1
ATOM 3744 O O . THR A 1 468 ? -5.901 23.157 -15.030 1.00 76.56 468 THR A O 1
ATOM 3747 N N . ASP A 1 469 ? -7.190 24.881 -15.644 1.00 85.00 469 ASP A N 1
ATOM 3748 C CA . ASP A 1 469 ? -7.159 25.564 -14.343 1.00 85.00 469 ASP A CA 1
ATOM 3749 C C . ASP A 1 469 ? -8.526 25.621 -13.642 1.00 85.00 469 ASP A C 1
ATOM 3751 O O . ASP A 1 469 ? -8.645 26.229 -12.575 1.00 85.00 469 ASP A O 1
ATOM 3755 N N . TRP A 1 470 ? -9.524 24.938 -14.211 1.00 92.25 470 TRP A N 1
ATOM 3756 C CA . TRP A 1 470 ? -10.824 24.666 -13.602 1.00 92.25 470 TRP A CA 1
ATOM 3757 C C . TRP A 1 470 ? -10.686 23.711 -12.405 1.00 92.25 470 TRP A C 1
ATOM 3759 O O . TRP A 1 470 ? -9.702 22.987 -12.257 1.00 92.25 470 TRP A O 1
ATOM 3769 N N . ILE A 1 471 ? -11.671 23.736 -11.511 1.00 92.00 471 ILE A N 1
ATOM 3770 C CA . ILE A 1 471 ? -11.703 22.954 -10.271 1.00 92.00 471 ILE A CA 1
ATOM 3771 C C . ILE A 1 471 ? -12.974 22.112 -10.201 1.00 92.00 471 ILE A C 1
ATOM 3773 O O . ILE A 1 471 ? -13.987 22.467 -10.796 1.00 92.00 471 ILE A O 1
ATOM 3777 N N . ILE A 1 472 ? -12.934 21.025 -9.435 1.00 93.31 472 ILE A N 1
ATOM 3778 C CA . ILE A 1 472 ? -14.128 20.238 -9.120 1.00 93.31 472 ILE A CA 1
ATOM 3779 C C . ILE A 1 472 ? -14.937 20.964 -8.040 1.00 93.31 472 ILE A C 1
ATOM 3781 O O . ILE A 1 472 ? -14.378 21.392 -7.026 1.00 93.31 472 ILE A O 1
ATOM 3785 N N . ASP A 1 473 ? -16.238 21.117 -8.271 1.00 91.25 473 ASP A N 1
ATOM 3786 C CA . ASP A 1 473 ? -17.204 21.716 -7.354 1.00 91.25 473 ASP A CA 1
ATOM 3787 C C . ASP A 1 473 ? -18.239 20.671 -6.926 1.00 91.25 473 ASP A C 1
ATOM 3789 O O . ASP A 1 473 ? -18.780 19.945 -7.753 1.00 91.25 473 ASP A O 1
ATOM 3793 N N . ASP A 1 474 ? -18.519 20.607 -5.628 1.00 91.06 474 ASP A N 1
ATOM 3794 C CA . ASP A 1 474 ? -19.508 19.709 -5.017 1.00 91.06 474 ASP A CA 1
ATOM 3795 C C . ASP A 1 474 ? -20.775 20.457 -4.562 1.00 91.06 474 ASP A C 1
ATOM 3797 O O . ASP A 1 474 ? -21.712 19.870 -4.016 1.00 91.06 474 ASP A O 1
ATOM 3801 N N . SER A 1 475 ? -20.812 21.778 -4.772 1.00 88.62 475 SER A N 1
ATOM 3802 C CA . SER A 1 475 ? -21.883 22.648 -4.287 1.00 88.62 475 SER A CA 1
ATOM 3803 C C . SER A 1 475 ? -22.901 23.025 -5.364 1.00 88.62 475 SER A C 1
ATOM 3805 O O . SER A 1 475 ? -24.090 23.169 -5.070 1.00 88.62 475 SER A O 1
ATOM 3807 N N . THR A 1 476 ? -22.455 23.183 -6.613 1.00 87.69 476 THR A N 1
ATOM 3808 C CA . THR A 1 476 ? -23.303 23.521 -7.760 1.00 87.69 476 THR A CA 1
ATOM 3809 C C . THR A 1 476 ? -23.149 22.446 -8.823 1.00 87.69 476 THR A C 1
ATOM 3811 O O . THR A 1 476 ? -22.263 22.509 -9.665 1.00 87.69 476 THR A O 1
ATOM 3814 N N . VAL A 1 477 ? -24.038 21.458 -8.785 1.00 87.94 477 VAL A N 1
ATOM 3815 C CA . VAL A 1 477 ? -23.982 20.252 -9.625 1.00 87.94 477 VAL A CA 1
ATOM 3816 C C . VAL A 1 477 ? -25.268 20.144 -10.445 1.00 87.94 477 VAL A C 1
ATOM 3818 O O . VAL A 1 477 ? -26.326 20.594 -9.983 1.00 87.94 477 VAL A O 1
ATOM 3821 N N . PHE A 1 478 ? -25.197 19.634 -11.677 1.00 81.94 478 PHE A N 1
ATOM 3822 C CA . PHE A 1 478 ? -26.401 19.374 -12.467 1.00 81.94 478 PHE A CA 1
ATOM 3823 C C . PHE A 1 478 ? -26.997 18.008 -12.121 1.00 81.94 478 PHE A C 1
ATOM 3825 O O . PHE A 1 478 ? -28.194 17.913 -11.844 1.00 81.94 478 PHE A O 1
ATOM 3832 N N . GLU A 1 479 ? -26.165 16.970 -12.106 1.00 76.62 479 GLU A N 1
ATOM 3833 C CA . GLU A 1 479 ? -26.530 15.592 -11.781 1.00 76.62 479 GLU A CA 1
ATOM 3834 C C . GLU A 1 479 ? -25.359 14.925 -11.050 1.00 76.62 479 GLU A C 1
ATOM 3836 O O . GLU A 1 479 ? -24.219 15.188 -11.389 1.00 76.62 479 GLU A O 1
ATOM 3841 N N . GLY A 1 480 ? -25.628 14.081 -10.049 1.00 84.69 480 GLY A N 1
ATOM 3842 C CA . GLY A 1 480 ? -24.565 13.449 -9.261 1.00 84.69 480 GLY A CA 1
ATOM 3843 C C . GLY A 1 480 ? -24.068 14.307 -8.092 1.00 84.69 480 GLY A C 1
ATOM 3844 O O . GLY A 1 480 ? -24.856 15.013 -7.453 1.00 84.69 480 GLY A O 1
ATOM 3845 N N . ASN A 1 481 ? -22.787 14.173 -7.753 1.00 85.88 481 ASN A N 1
ATOM 3846 C CA . ASN A 1 481 ? -22.130 14.810 -6.613 1.00 85.88 481 ASN A CA 1
ATOM 3847 C C . ASN A 1 481 ? -21.107 15.878 -7.013 1.00 85.88 481 ASN A C 1
ATOM 3849 O O . ASN A 1 481 ? -20.723 16.658 -6.140 1.00 85.88 481 ASN A O 1
ATOM 3853 N N . PHE A 1 482 ? -20.654 15.920 -8.269 1.00 92.00 482 PHE A N 1
ATOM 3854 C CA . PHE A 1 482 ? -19.565 16.793 -8.702 1.00 92.00 482 PHE A CA 1
ATOM 3855 C C . PHE A 1 482 ? -19.843 17.448 -10.061 1.00 92.00 482 PHE A C 1
ATOM 3857 O O . PHE A 1 482 ? -20.513 16.893 -10.914 1.00 92.00 482 PHE A O 1
ATOM 3864 N N . SER A 1 483 ? -19.300 18.646 -10.275 1.00 92.31 483 SER A N 1
ATOM 3865 C CA . SER A 1 483 ? -19.250 19.307 -11.585 1.00 92.31 483 SER A CA 1
ATOM 3866 C C . SER A 1 483 ? -17.918 20.039 -11.767 1.00 92.31 483 SER A C 1
ATOM 3868 O O . SER A 1 483 ? -17.179 20.257 -10.801 1.00 92.31 483 SER A O 1
ATOM 3870 N N . ALA A 1 484 ? -17.588 20.451 -12.991 1.00 93.75 484 ALA A N 1
ATOM 3871 C CA . ALA A 1 484 ? -16.425 21.296 -13.237 1.00 93.75 484 ALA A CA 1
ATOM 3872 C C . ALA A 1 484 ? -16.804 22.775 -13.133 1.00 93.75 484 ALA A C 1
ATOM 3874 O O . ALA A 1 484 ? -17.741 23.238 -13.782 1.00 93.75 484 ALA A O 1
ATOM 3875 N N . ARG A 1 485 ? -16.032 23.546 -12.367 1.00 94.38 485 ARG A N 1
ATOM 3876 C CA . ARG A 1 485 ? -16.206 24.987 -12.167 1.00 94.38 485 ARG A CA 1
ATOM 3877 C C . ARG A 1 485 ? -14.963 25.749 -12.608 1.00 94.38 485 ARG A C 1
ATOM 3879 O O . ARG A 1 485 ? -13.843 25.383 -12.251 1.00 94.38 485 ARG A O 1
ATOM 3886 N N . SER A 1 486 ? -15.152 26.867 -13.302 1.00 92.31 486 SER A N 1
ATOM 3887 C CA . SER A 1 486 ? -14.066 27.798 -13.595 1.00 92.31 486 SER A CA 1
ATOM 3888 C C . SER A 1 486 ? -13.409 28.284 -12.306 1.00 92.31 486 SER A C 1
ATOM 3890 O O . SER A 1 486 ? -14.062 28.501 -11.277 1.00 92.31 486 SER A O 1
ATOM 3892 N N . LYS A 1 487 ? -12.102 28.523 -12.345 1.00 89.06 487 LYS A N 1
ATOM 3893 C CA . LYS A 1 487 ? -11.428 29.133 -11.203 1.00 89.06 487 LYS A CA 1
ATOM 3894 C C . LYS A 1 487 ? -12.011 30.512 -10.913 1.00 89.06 487 LYS A C 1
ATOM 3896 O O . LYS A 1 487 ? -12.504 31.199 -11.804 1.00 89.06 487 LYS A O 1
ATOM 3901 N N . VAL A 1 488 ? -11.894 30.943 -9.659 1.00 81.38 488 VAL A N 1
ATOM 3902 C CA . VAL A 1 488 ? -12.115 32.350 -9.317 1.00 81.38 488 VAL A CA 1
ATOM 3903 C C . VAL A 1 488 ? -11.030 33.175 -10.006 1.00 81.38 488 VAL A C 1
ATOM 3905 O O . VAL A 1 488 ? -9.855 33.102 -9.631 1.00 81.38 488 VAL A O 1
ATOM 3908 N N . ILE A 1 489 ? -11.436 33.920 -11.025 1.00 77.19 489 ILE A N 1
ATOM 3909 C CA . ILE A 1 489 ? -10.588 34.819 -11.804 1.00 77.19 489 ILE A CA 1
ATOM 3910 C C . ILE A 1 489 ? -10.846 36.275 -11.399 1.00 77.19 489 ILE A C 1
ATOM 3912 O O . ILE A 1 489 ? -11.855 36.590 -10.772 1.00 77.19 489 ILE A O 1
ATOM 3916 N N . THR A 1 490 ? -9.881 37.149 -11.683 1.00 69.56 490 THR A N 1
ATOM 3917 C CA . THR A 1 490 ? -9.980 38.605 -11.468 1.00 69.56 490 THR A CA 1
ATOM 3918 C C . THR A 1 490 ? -9.866 39.346 -12.799 1.00 69.56 490 THR A C 1
ATOM 3920 O O . THR A 1 490 ? -9.520 38.724 -13.800 1.00 69.56 490 THR A O 1
ATOM 3923 N N . ASN A 1 491 ? -10.080 40.665 -12.797 1.00 71.44 491 ASN A N 1
ATOM 3924 C CA . ASN A 1 491 ? -10.136 41.498 -14.000 1.00 71.44 491 ASN A CA 1
ATOM 3925 C C . ASN A 1 491 ? -9.072 41.146 -15.049 1.00 71.44 491 ASN A C 1
ATOM 3927 O O . ASN A 1 491 ? -7.868 41.157 -14.757 1.00 71.44 491 ASN A O 1
ATOM 3931 N N . ASN A 1 492 ? -9.520 40.935 -16.291 1.00 73.31 492 ASN A N 1
ATOM 3932 C CA . ASN A 1 492 ? -8.665 40.642 -17.444 1.00 73.31 492 ASN A CA 1
ATOM 3933 C C . ASN A 1 492 ? -7.868 39.326 -17.304 1.00 73.31 492 ASN A C 1
ATOM 3935 O O . ASN A 1 492 ? -6.760 39.187 -17.837 1.00 73.31 492 ASN A O 1
ATOM 3939 N N . GLN A 1 493 ? -8.415 38.364 -16.558 1.00 83.06 493 GLN A N 1
ATOM 3940 C CA . GLN A 1 493 ? -7.948 36.981 -16.506 1.00 83.06 493 GLN A CA 1
ATOM 3941 C C . GLN A 1 493 ? -8.967 36.052 -17.164 1.00 83.06 493 GLN A C 1
ATOM 3943 O O . GLN A 1 493 ? -10.108 36.418 -17.432 1.00 83.06 493 GLN A O 1
ATOM 3948 N N . ARG A 1 494 ? -8.531 34.824 -17.428 1.00 88.00 494 ARG A N 1
ATOM 3949 C CA . ARG A 1 494 ? -9.392 33.754 -17.915 1.00 88.00 494 ARG A CA 1
ATOM 3950 C C . ARG A 1 494 ? -9.012 32.436 -17.260 1.00 88.00 494 ARG A C 1
ATOM 3952 O O . ARG A 1 494 ? -7.874 32.295 -16.816 1.00 88.00 494 ARG A O 1
ATOM 3959 N N . SER A 1 495 ? -9.962 31.516 -17.232 1.00 90.75 495 SER A N 1
ATOM 3960 C CA . SER A 1 495 ? -9.811 30.147 -16.761 1.00 90.75 495 SER A CA 1
ATOM 3961 C C . SER A 1 495 ? -10.186 29.202 -17.896 1.00 90.75 495 SER A C 1
ATOM 3963 O O . SER A 1 495 ? -11.297 29.280 -18.426 1.00 90.75 495 SER A O 1
ATOM 3965 N N . ASP A 1 496 ? -9.260 28.331 -18.273 1.00 91.31 496 ASP A N 1
ATOM 3966 C CA . ASP A 1 496 ? -9.341 27.429 -19.416 1.00 91.31 496 ASP A CA 1
ATOM 3967 C C . ASP A 1 496 ? -9.447 25.973 -18.928 1.00 91.31 496 ASP A C 1
ATOM 3969 O O . ASP A 1 496 ? -8.826 25.577 -17.943 1.00 91.31 496 ASP A O 1
ATOM 3973 N N . MET A 1 497 ? -10.233 25.164 -19.628 1.00 92.00 497 MET A N 1
ATOM 3974 C CA . MET A 1 497 ? -10.289 23.711 -19.479 1.00 92.00 497 MET A CA 1
ATOM 3975 C C . MET A 1 497 ? -10.255 23.092 -20.871 1.00 92.00 497 MET A C 1
ATOM 3977 O O . MET A 1 497 ? -11.033 23.489 -21.741 1.00 92.00 497 MET A O 1
ATOM 3981 N N . TYR A 1 498 ? -9.334 22.153 -21.095 1.00 89.81 498 TYR A N 1
ATOM 3982 C CA . TYR A 1 498 ? -8.982 21.671 -22.431 1.00 89.81 498 TYR A CA 1
ATOM 3983 C C . TYR A 1 498 ? -8.846 20.150 -22.477 1.00 89.81 498 TYR A C 1
ATOM 3985 O O . TYR A 1 498 ? -8.159 19.553 -21.646 1.00 89.81 498 TYR A O 1
ATOM 3993 N N . VAL A 1 499 ? -9.427 19.538 -23.510 1.00 87.75 499 VAL A N 1
ATOM 3994 C CA . VAL A 1 499 ? -9.281 18.107 -23.802 1.00 87.75 499 VAL A CA 1
ATOM 3995 C C . VAL A 1 499 ? -9.182 17.862 -25.307 1.00 87.75 499 VAL A C 1
ATOM 3997 O O . VAL A 1 499 ? -9.904 18.459 -26.106 1.00 87.75 499 VAL A O 1
ATOM 4000 N N . GLU A 1 500 ? -8.279 16.967 -25.707 1.00 86.31 500 GLU A N 1
ATOM 4001 C CA . GLU A 1 500 ? -8.168 16.481 -27.086 1.00 86.31 500 GLU A CA 1
ATOM 4002 C C . GLU A 1 500 ? -8.789 15.085 -27.181 1.00 86.31 500 GLU A C 1
ATOM 4004 O O . GLU A 1 500 ? -8.369 14.155 -26.492 1.00 86.31 500 GLU A O 1
ATOM 4009 N N . VAL A 1 501 ? -9.788 14.926 -28.048 1.00 81.19 501 VAL A N 1
ATOM 4010 C CA . VAL A 1 501 ? -10.573 13.694 -28.148 1.00 81.19 501 VAL A CA 1
ATOM 4011 C C . VAL A 1 501 ? -10.620 13.183 -29.583 1.00 81.19 501 VAL A C 1
ATOM 4013 O O . VAL A 1 501 ? -10.803 13.938 -30.534 1.00 81.19 501 VAL A O 1
ATOM 4016 N N . ASP A 1 502 ? -10.480 11.867 -29.748 1.00 79.38 502 ASP A N 1
ATOM 4017 C CA . ASP A 1 502 ? -10.757 11.192 -31.015 1.00 79.38 502 ASP A CA 1
ATOM 4018 C C . ASP A 1 502 ? -12.254 10.888 -31.123 1.00 79.38 502 ASP A C 1
ATOM 4020 O O . ASP A 1 502 ? -12.772 9.997 -30.452 1.00 79.38 502 ASP A O 1
ATOM 4024 N N . THR A 1 503 ? -12.939 11.641 -31.972 1.00 75.25 503 THR A N 1
ATOM 4025 C CA . THR A 1 503 ? -14.386 11.554 -32.199 1.00 75.25 503 THR A CA 1
ATOM 4026 C C . THR A 1 503 ? -14.766 10.516 -33.262 1.00 75.25 503 THR A C 1
ATOM 4028 O O . THR A 1 503 ? -15.909 10.473 -33.700 1.00 75.25 503 THR A O 1
ATOM 4031 N N . THR A 1 504 ? -13.836 9.658 -33.707 1.00 74.69 504 THR A N 1
ATOM 4032 C CA . THR A 1 504 ? -14.136 8.594 -34.682 1.00 74.69 504 THR A CA 1
ATOM 4033 C C . THR A 1 504 ? -15.290 7.712 -34.185 1.00 74.69 504 THR A C 1
ATOM 4035 O O . THR A 1 504 ? -15.143 7.005 -33.189 1.00 74.69 504 THR A O 1
ATOM 4038 N N . GLY A 1 505 ? -16.418 7.717 -34.904 1.00 65.94 505 GLY A N 1
ATOM 4039 C CA . GLY A 1 505 ? -17.640 6.996 -34.523 1.00 65.94 505 GLY A CA 1
ATOM 4040 C C . GLY A 1 505 ? -18.704 7.850 -33.823 1.00 65.94 505 GLY A C 1
ATOM 4041 O O . GLY A 1 505 ? -19.793 7.340 -33.570 1.00 65.94 505 GLY A O 1
ATOM 4042 N N . PHE A 1 506 ? -18.427 9.131 -33.576 1.00 77.00 506 PHE A N 1
ATOM 4043 C CA . PHE A 1 506 ? -19.344 10.122 -33.015 1.00 77.00 506 PHE A CA 1
ATOM 4044 C C . PHE A 1 506 ? -19.519 11.282 -33.999 1.00 77.00 506 PHE A C 1
ATOM 4046 O O . PHE A 1 506 ? -18.585 11.639 -34.712 1.00 77.00 506 PHE A O 1
ATOM 4053 N N . ASP A 1 507 ? -20.711 11.873 -34.035 1.00 83.81 507 ASP A N 1
ATOM 4054 C CA . ASP A 1 507 ? -21.011 13.036 -34.882 1.00 83.81 507 ASP A CA 1
ATOM 4055 C C . ASP A 1 507 ? -21.514 14.246 -34.084 1.00 83.81 507 ASP A C 1
ATOM 4057 O O . ASP A 1 507 ? -21.722 15.325 -34.646 1.00 83.81 507 ASP A O 1
ATOM 4061 N N . ARG A 1 508 ? -21.685 14.097 -32.762 1.00 84.69 508 ARG A N 1
ATOM 4062 C CA . ARG A 1 508 ? -22.134 15.157 -31.857 1.00 84.69 508 ARG A CA 1
ATOM 4063 C C . ARG A 1 508 ? -21.395 15.133 -30.527 1.00 84.69 508 ARG A C 1
ATOM 4065 O O . ARG A 1 508 ? -21.131 14.070 -29.968 1.00 84.69 508 ARG A O 1
ATOM 4072 N N . ILE A 1 509 ? -21.145 16.327 -29.993 1.00 91.81 509 ILE A N 1
ATOM 4073 C CA . ILE A 1 509 ? -20.785 16.566 -28.593 1.00 91.81 509 ILE A CA 1
ATOM 4074 C C . ILE A 1 509 ? -21.918 17.319 -27.899 1.00 91.81 509 ILE A C 1
ATOM 4076 O O . ILE A 1 509 ? -22.461 18.271 -28.457 1.00 91.81 509 ILE A O 1
ATOM 4080 N N . SER A 1 510 ? -22.257 16.930 -26.675 1.00 90.44 510 SER A N 1
ATOM 4081 C CA . SER A 1 510 ? -23.149 17.6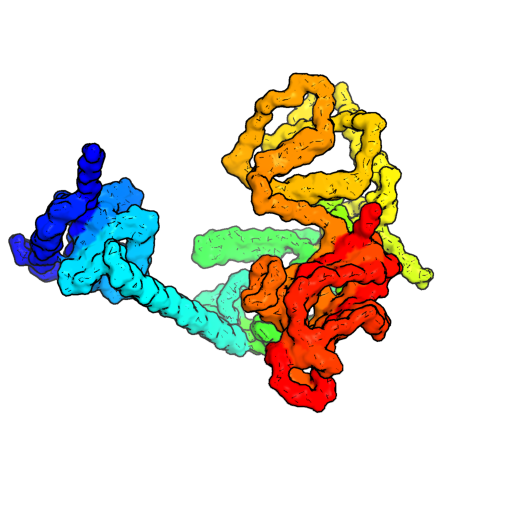84 -25.798 1.00 90.44 510 SER A CA 1
ATOM 4082 C C . SER A 1 510 ? -22.562 17.862 -24.412 1.00 90.44 510 SER A C 1
ATOM 4084 O O . SER A 1 510 ? -21.799 17.022 -23.957 1.00 90.44 510 SER A O 1
ATOM 4086 N N . PHE A 1 511 ? -22.958 18.923 -23.727 1.00 93.06 511 PHE A N 1
ATOM 4087 C CA . PHE A 1 511 ? -22.654 19.159 -22.317 1.00 93.06 511 PHE A CA 1
ATOM 4088 C C . PHE A 1 511 ? -23.709 20.091 -21.736 1.00 93.06 511 PHE A C 1
ATOM 4090 O O . PHE A 1 511 ? -24.373 20.811 -22.487 1.00 93.06 511 PHE A O 1
ATOM 4097 N N . VAL A 1 512 ? -23.869 20.108 -20.417 1.00 90.75 512 VAL A N 1
ATOM 4098 C CA . VAL A 1 512 ? -24.647 21.160 -19.761 1.00 90.75 512 VAL A CA 1
ATOM 4099 C C . VAL A 1 512 ? -23.707 22.225 -19.217 1.00 90.75 512 VAL A C 1
ATOM 4101 O O . VAL A 1 512 ? -22.630 21.922 -18.712 1.00 90.75 512 VAL A O 1
ATOM 4104 N N . CYS A 1 513 ? -24.100 23.489 -19.327 1.00 93.94 513 CYS A N 1
ATOM 4105 C CA . CYS A 1 513 ? -23.346 24.592 -18.748 1.00 93.94 513 CYS A CA 1
ATOM 4106 C C . CYS A 1 513 ? -24.245 25.540 -17.962 1.00 93.94 513 CYS A C 1
ATOM 4108 O O . CYS A 1 513 ? -25.432 25.690 -18.262 1.00 93.94 513 CYS A O 1
ATOM 4110 N N . LYS A 1 514 ? -23.659 26.202 -16.969 1.00 93.25 514 LYS A N 1
ATOM 4111 C CA . LYS A 1 514 ? -24.278 27.251 -16.161 1.00 93.25 514 LYS A CA 1
ATOM 4112 C C . LYS A 1 514 ? -23.308 28.418 -16.052 1.00 93.25 514 LYS A C 1
ATOM 4114 O O . LYS A 1 514 ? -22.121 28.199 -15.839 1.00 93.25 514 LYS A O 1
ATOM 4119 N N . VAL A 1 515 ? -23.797 29.647 -16.161 1.00 90.62 515 VAL A N 1
ATOM 4120 C CA . VAL A 1 515 ? -22.976 30.855 -15.997 1.00 90.62 515 VAL A CA 1
ATOM 4121 C C . VAL A 1 515 ? -23.650 31.783 -14.994 1.00 90.62 515 VAL A C 1
ATOM 4123 O O . VAL A 1 515 ? -24.853 32.019 -15.099 1.00 90.62 515 VAL A O 1
ATOM 4126 N N . SER A 1 516 ? -22.879 32.283 -14.029 1.00 89.38 516 SER A N 1
ATOM 4127 C CA . SER A 1 516 ? -23.281 33.335 -13.089 1.00 89.38 516 SER A CA 1
ATOM 4128 C C . SER A 1 516 ? -22.230 34.434 -13.143 1.00 89.38 516 SER A C 1
ATOM 4130 O O . SER A 1 516 ? -21.135 34.299 -12.591 1.00 89.38 516 SER A O 1
ATOM 4132 N N . SER A 1 517 ? -22.546 35.483 -13.895 1.00 83.88 517 SER A N 1
ATOM 4133 C CA . SER A 1 517 ? -21.636 36.576 -14.233 1.00 83.88 517 SER A CA 1
ATOM 4134 C C . SER A 1 517 ? -22.416 37.833 -14.640 1.00 83.88 517 SER A C 1
ATOM 4136 O O . SER A 1 517 ? -23.645 37.771 -14.770 1.00 83.88 517 SER A O 1
ATOM 4138 N N . GLU A 1 518 ? -21.737 38.961 -14.864 1.00 79.06 518 GLU A N 1
ATOM 4139 C CA . GLU A 1 518 ? -22.381 40.164 -15.403 1.00 79.06 518 GLU A CA 1
ATOM 4140 C C . GLU A 1 518 ? -22.886 39.921 -16.841 1.00 79.06 518 GLU A C 1
ATOM 4142 O O . GLU A 1 518 ? -22.317 39.160 -17.628 1.00 79.06 518 GLU A O 1
ATOM 4147 N N . LEU A 1 519 ? -24.044 40.496 -17.177 1.00 80.56 519 LEU A N 1
ATOM 4148 C CA . LEU A 1 519 ? -24.671 40.277 -18.479 1.00 80.56 519 LEU A CA 1
ATOM 4149 C C . LEU A 1 519 ? -23.941 41.097 -19.548 1.00 80.56 519 LEU A C 1
ATOM 4151 O O . LEU A 1 519 ? -23.916 42.314 -19.452 1.00 80.56 519 LEU A O 1
ATOM 4155 N N . GLU A 1 520 ? -23.471 40.420 -20.597 1.00 77.88 520 GLU A N 1
ATOM 4156 C CA . GLU A 1 520 ? -22.736 40.980 -21.743 1.00 77.88 520 GLU A CA 1
ATOM 4157 C C . GLU A 1 520 ? -21.283 41.437 -21.491 1.00 77.88 520 GLU A C 1
ATOM 4159 O O . GLU A 1 520 ? -20.651 41.881 -22.453 1.00 77.88 520 GLU A O 1
ATOM 4164 N N . ASP A 1 521 ? -20.726 41.211 -20.299 1.00 78.06 521 ASP A N 1
ATOM 4165 C CA . ASP A 1 521 ? -19.331 41.556 -19.958 1.00 78.06 521 ASP A CA 1
ATOM 4166 C C . ASP A 1 521 ? -18.457 40.291 -19.820 1.00 78.06 521 ASP A C 1
ATOM 4168 O O . ASP A 1 521 ? -17.603 39.990 -20.656 1.00 78.06 521 ASP A O 1
ATOM 4172 N N . ASP A 1 522 ? -18.762 39.445 -18.838 1.00 84.62 522 ASP A N 1
ATOM 4173 C CA . ASP A 1 522 ? -18.049 38.191 -18.590 1.00 84.62 522 ASP A CA 1
ATOM 4174 C C . ASP A 1 522 ? -18.648 37.038 -19.406 1.00 84.62 522 ASP A C 1
ATOM 4176 O O . ASP A 1 522 ? -19.867 36.838 -19.442 1.00 84.62 522 ASP A O 1
ATOM 4180 N N . TYR A 1 523 ? -17.799 36.216 -20.031 1.00 88.62 523 TYR A N 1
ATOM 4181 C CA . TYR A 1 523 ? -18.275 35.151 -20.918 1.00 88.62 523 TYR A CA 1
ATOM 4182 C C . TYR A 1 523 ? -17.630 33.794 -20.647 1.00 88.62 523 TYR A C 1
ATOM 4184 O O . TYR A 1 523 ? -16.408 33.663 -20.555 1.00 88.62 523 TYR A O 1
ATOM 4192 N N . LEU A 1 524 ? -18.464 32.753 -20.667 1.00 93.62 524 LEU A N 1
ATOM 4193 C CA . LEU A 1 524 ? -18.050 31.389 -20.981 1.00 93.62 524 LEU A CA 1
ATOM 4194 C C . LEU A 1 524 ? -18.023 31.219 -22.501 1.00 93.62 524 LEU A C 1
ATOM 4196 O O . LEU A 1 524 ? -19.033 31.453 -23.159 1.00 93.62 524 LEU A O 1
ATOM 4200 N N . TYR A 1 525 ? -16.908 30.754 -23.046 1.00 94.44 525 TYR A N 1
ATOM 4201 C CA . TYR A 1 525 ? -16.721 30.396 -24.447 1.00 94.44 525 TYR A CA 1
ATOM 4202 C C . TYR A 1 525 ? -16.536 28.888 -24.587 1.00 94.44 525 TYR A C 1
ATOM 4204 O O . TYR A 1 525 ? -15.830 28.276 -23.786 1.00 94.44 525 TYR A O 1
ATOM 4212 N N . PHE A 1 526 ? -17.106 28.312 -25.644 1.00 96.62 526 PHE A N 1
ATOM 4213 C CA . PHE A 1 526 ? -16.823 26.942 -26.065 1.00 96.62 526 PHE A CA 1
ATOM 4214 C C . PHE A 1 526 ? -16.169 26.926 -27.447 1.00 96.62 526 PHE A C 1
ATOM 4216 O O . PHE A 1 526 ? -16.657 27.578 -28.378 1.00 96.62 526 PHE A O 1
ATOM 4223 N N . TYR A 1 527 ? -15.078 26.173 -27.583 1.00 94.00 527 TYR A N 1
ATOM 4224 C CA . TYR A 1 527 ? -14.301 26.050 -28.812 1.00 94.00 527 TYR A CA 1
ATOM 4225 C C . TYR A 1 527 ? -14.240 24.604 -29.294 1.00 94.00 527 TYR A C 1
ATOM 4227 O O . TYR A 1 527 ? -14.105 23.681 -28.492 1.00 94.00 527 TYR A O 1
ATOM 4235 N N . ILE A 1 528 ? -14.230 24.447 -30.618 1.00 93.31 528 ILE A N 1
ATOM 4236 C CA . ILE A 1 528 ? -13.820 23.219 -31.308 1.00 93.31 528 ILE A CA 1
ATOM 4237 C C . ILE A 1 528 ? -12.650 23.592 -32.221 1.00 93.31 528 ILE A C 1
ATOM 4239 O O . ILE A 1 528 ? -12.775 24.518 -33.024 1.00 93.31 528 ILE A O 1
ATOM 4243 N N . ASP A 1 529 ? -11.502 22.934 -32.065 1.00 91.00 529 ASP A N 1
ATOM 4244 C CA . ASP A 1 529 ? -10.268 23.185 -32.830 1.00 91.00 529 ASP A CA 1
ATOM 4245 C C . ASP A 1 529 ? -9.812 24.653 -32.832 1.00 91.00 529 ASP A C 1
ATOM 4247 O O . ASP A 1 529 ? -9.327 25.193 -33.829 1.00 91.00 529 ASP A O 1
ATOM 4251 N N . GLY A 1 530 ? -9.998 25.332 -31.697 1.00 87.12 530 GLY A N 1
ATOM 4252 C CA . GLY A 1 530 ? -9.666 26.749 -31.530 1.00 87.12 530 GLY A CA 1
ATOM 4253 C C . GLY A 1 530 ? -10.656 27.726 -32.177 1.00 87.12 530 GLY A C 1
ATOM 4254 O O . GLY A 1 530 ? -10.435 28.936 -32.115 1.00 87.12 530 GLY A O 1
ATOM 4255 N N . VAL A 1 531 ? -11.760 27.244 -32.759 1.00 91.06 531 VAL A N 1
ATOM 4256 C CA . VAL A 1 531 ? -12.844 28.075 -33.305 1.00 91.06 531 VAL A CA 1
ATOM 4257 C C . VAL A 1 531 ? -13.980 28.181 -32.290 1.00 91.06 531 VAL A C 1
ATOM 4259 O O . VAL A 1 531 ? -14.533 27.161 -31.877 1.00 91.06 531 VAL A O 1
ATOM 4262 N N . VAL A 1 532 ? -14.351 29.413 -31.916 1.00 94.94 532 VAL A N 1
ATOM 4263 C CA . VAL A 1 532 ? -15.493 29.686 -31.023 1.00 94.94 532 VAL A CA 1
ATOM 4264 C C . VAL A 1 532 ? -16.775 29.175 -31.672 1.00 94.94 532 VAL A C 1
ATOM 4266 O O . VAL A 1 532 ? -17.156 29.655 -32.738 1.00 94.94 532 VAL A O 1
ATOM 4269 N N . GLN A 1 533 ? -17.457 28.249 -31.003 1.00 95.12 533 GLN A N 1
ATOM 4270 C CA . GLN A 1 533 ? -18.784 27.787 -31.405 1.00 95.12 533 GLN A CA 1
ATOM 4271 C C . GLN A 1 533 ? -19.874 28.674 -30.809 1.00 95.12 533 GLN A C 1
ATOM 4273 O O . GLN A 1 533 ? -20.791 29.098 -31.509 1.00 95.12 533 GLN A O 1
ATOM 4278 N N . GLN A 1 534 ? -19.766 28.981 -29.513 1.00 94.12 534 GLN A N 1
ATOM 4279 C CA . GLN A 1 534 ? -20.764 29.765 -28.792 1.00 94.12 534 GLN A CA 1
ATOM 4280 C C . GLN A 1 534 ? -20.165 30.430 -27.548 1.00 94.12 534 GLN A C 1
ATOM 4282 O O . GLN A 1 534 ? -19.099 30.032 -27.070 1.00 94.12 534 GLN A O 1
ATOM 4287 N N . ARG A 1 535 ? -20.860 31.459 -27.043 1.00 93.19 535 ARG A N 1
ATOM 4288 C CA . ARG A 1 535 ? -20.556 32.131 -25.778 1.00 93.19 535 ARG A CA 1
ATOM 4289 C C . ARG A 1 535 ? -21.815 32.415 -24.956 1.00 93.19 535 ARG A C 1
ATOM 4291 O O . ARG A 1 535 ? -22.875 32.640 -25.543 1.00 93.19 535 ARG A O 1
ATOM 4298 N N . TRP A 1 536 ? -21.678 32.456 -23.633 1.00 92.62 536 TRP A N 1
ATOM 4299 C CA . TRP A 1 536 ? -22.756 32.718 -22.670 1.00 92.62 536 TRP A CA 1
ATOM 4300 C C . TRP A 1 536 ? -22.287 33.699 -21.590 1.00 92.62 536 TRP A C 1
ATOM 4302 O O . TRP A 1 536 ? -21.160 33.576 -21.124 1.00 92.62 536 TRP A O 1
ATOM 4312 N N . SER A 1 537 ? -23.153 34.626 -21.184 1.00 89.88 537 SER A N 1
ATOM 4313 C CA . SER A 1 537 ? -22.909 35.650 -20.151 1.00 89.88 537 SER A CA 1
ATOM 4314 C C . SER A 1 537 ? -24.162 35.855 -19.296 1.00 89.88 537 SER A C 1
ATOM 4316 O O . SER A 1 537 ? -25.257 35.452 -19.706 1.00 89.88 537 SER A O 1
ATOM 4318 N N . GLY A 1 538 ? -24.044 36.556 -18.169 1.00 85.50 538 GLY A N 1
ATOM 4319 C CA . GLY A 1 538 ? -25.175 36.853 -17.286 1.00 85.50 538 GLY A CA 1
ATOM 4320 C C . GLY A 1 538 ? -25.492 35.741 -16.280 1.00 85.50 538 GLY A C 1
ATOM 4321 O O . GLY A 1 538 ? -24.664 34.872 -16.004 1.00 85.50 538 GLY A O 1
ATOM 4322 N N . GLU A 1 539 ? -26.718 35.765 -15.746 1.00 85.12 539 GLU A N 1
ATOM 4323 C CA . GLU A 1 539 ? -27.263 34.749 -14.836 1.00 85.12 539 GLU A CA 1
ATOM 4324 C C . GLU A 1 539 ? -28.118 33.739 -15.606 1.00 85.12 539 GLU A C 1
ATOM 4326 O O . GLU A 1 539 ? -29.274 33.993 -15.957 1.00 85.12 539 GLU A O 1
ATOM 4331 N N . SER A 1 540 ? -27.544 32.570 -15.865 1.00 81.75 540 SER A N 1
ATOM 4332 C CA . SER A 1 540 ? -28.205 31.454 -16.535 1.00 81.75 540 SER A CA 1
ATOM 4333 C C . SER A 1 540 ? -28.207 30.237 -15.620 1.00 81.75 540 SER A C 1
ATOM 4335 O O . SER A 1 540 ? -27.224 29.949 -14.943 1.00 81.75 540 SER A O 1
ATOM 4337 N N . ASN A 1 541 ? -29.330 29.519 -15.571 1.00 86.38 541 ASN A N 1
ATOM 4338 C CA . ASN A 1 541 ? -29.355 28.196 -14.949 1.00 86.38 541 ASN A CA 1
ATOM 4339 C C . ASN A 1 541 ? -28.815 27.146 -15.937 1.00 86.38 541 ASN A C 1
ATOM 4341 O O . ASN A 1 541 ? -28.594 27.474 -17.099 1.00 86.38 541 ASN A O 1
ATOM 4345 N N . TRP A 1 542 ? -28.619 25.904 -15.493 1.00 89.94 542 TRP A N 1
ATOM 4346 C CA . TRP A 1 542 ? -28.096 24.820 -16.331 1.00 89.94 542 TRP A CA 1
ATOM 4347 C C . TRP A 1 542 ? -28.829 24.681 -17.674 1.00 89.94 542 TRP A C 1
ATOM 4349 O O . TRP A 1 542 ? -30.057 24.579 -17.719 1.00 89.94 542 TRP A O 1
ATOM 4359 N N . GLN A 1 543 ? -28.067 24.653 -18.767 1.00 88.06 543 GLN A N 1
ATOM 4360 C CA . GLN A 1 543 ? -28.566 24.524 -20.135 1.00 88.06 543 GLN A CA 1
ATOM 4361 C C . GLN A 1 543 ? -27.784 23.462 -20.900 1.00 88.06 543 GLN A C 1
ATOM 4363 O O . GLN A 1 543 ? -26.558 23.513 -20.933 1.00 88.06 543 GLN A O 1
ATOM 4368 N N . LEU A 1 544 ? -28.497 22.550 -21.564 1.00 90.56 544 LEU A N 1
ATOM 4369 C CA . LEU A 1 544 ? -27.907 21.571 -22.476 1.00 90.56 544 LEU A CA 1
ATOM 4370 C C . LEU A 1 544 ? -27.494 22.242 -23.788 1.00 90.56 544 LEU A C 1
ATOM 4372 O O . LEU A 1 544 ? -28.310 22.886 -24.447 1.00 90.56 544 LEU A O 1
ATOM 4376 N N . GLN A 1 545 ? -26.243 22.036 -24.173 1.00 91.38 545 GLN A N 1
ATOM 4377 C CA . GLN A 1 545 ? -25.661 22.473 -25.434 1.00 91.38 545 GLN A CA 1
ATOM 4378 C C . GLN A 1 545 ? -25.284 21.249 -26.260 1.00 91.38 545 GLN A C 1
ATOM 4380 O O . GLN A 1 545 ? -24.910 20.212 -25.714 1.00 91.38 545 GLN A O 1
ATOM 4385 N N . THR A 1 546 ? -25.416 21.332 -27.581 1.00 91.81 546 THR A N 1
ATOM 4386 C CA . THR A 1 546 ? -25.059 20.238 -28.492 1.00 91.81 546 THR A CA 1
ATOM 4387 C C . THR A 1 546 ? -24.500 20.807 -29.786 1.00 91.81 546 THR A C 1
ATOM 4389 O O . THR A 1 546 ? -25.124 21.670 -30.400 1.00 91.81 546 THR A O 1
ATOM 4392 N N . PHE A 1 547 ? -23.348 20.299 -30.211 1.00 92.31 547 PHE A N 1
ATOM 4393 C CA . PHE A 1 547 ? -22.632 20.731 -31.406 1.00 92.31 547 PHE A CA 1
ATOM 4394 C C . PHE A 1 547 ? -22.301 19.523 -32.278 1.00 92.31 547 PHE A C 1
ATOM 4396 O O . PHE A 1 547 ? -22.050 18.432 -31.766 1.00 92.31 547 PHE A O 1
ATOM 4403 N N . GLU A 1 548 ? -22.312 19.715 -33.593 1.00 91.62 548 GLU A N 1
ATOM 4404 C CA . GLU A 1 548 ? -21.880 18.689 -34.544 1.00 91.62 548 GLU A CA 1
ATOM 4405 C 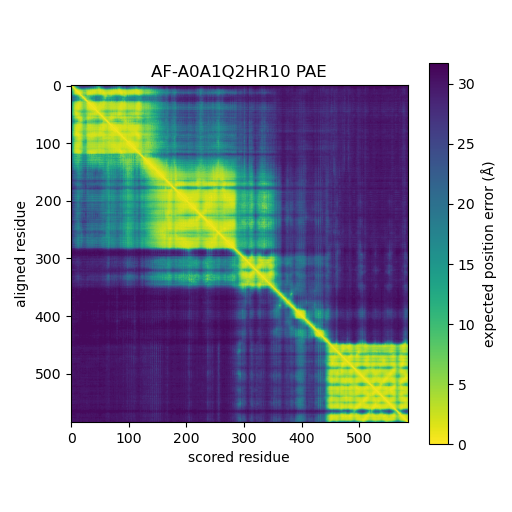C . GLU A 1 548 ? -20.351 18.645 -34.603 1.00 91.62 548 GLU A C 1
ATOM 4407 O O . GLU A 1 548 ? -19.688 19.683 -34.538 1.00 91.62 548 GLU A O 1
ATOM 4412 N N . VAL A 1 549 ? -19.792 17.445 -34.730 1.00 89.06 549 VAL A N 1
ATOM 4413 C CA . VAL A 1 549 ? -18.352 17.227 -34.865 1.00 89.06 549 VAL A CA 1
ATOM 4414 C C . VAL A 1 549 ? -18.078 16.236 -35.989 1.00 89.06 549 VAL A C 1
ATOM 4416 O O . VAL A 1 549 ? -18.849 15.310 -36.231 1.00 89.06 549 VAL A O 1
ATOM 4419 N N . THR A 1 550 ? -17.001 16.462 -36.732 1.00 87.38 550 THR A N 1
ATOM 4420 C CA . THR A 1 550 ? -16.583 15.559 -37.808 1.00 87.38 550 THR A CA 1
ATOM 4421 C C . THR A 1 550 ? -15.776 14.392 -37.260 1.00 87.38 550 THR A C 1
ATOM 4423 O O . THR A 1 550 ? -15.180 14.506 -36.202 1.00 87.38 550 THR A O 1
ATOM 4426 N N . GLU A 1 551 ? -15.686 13.285 -37.999 1.00 78.75 551 GLU A N 1
ATOM 4427 C CA . GLU A 1 551 ? -14.817 12.178 -37.592 1.00 78.75 551 GLU A CA 1
ATOM 4428 C C . GLU A 1 551 ? -13.342 12.607 -37.593 1.00 78.75 551 GLU A C 1
ATOM 4430 O O . GLU A 1 551 ? -12.779 12.979 -38.628 1.00 78.75 551 GLU A O 1
ATOM 4435 N N . GLY A 1 552 ? -12.688 12.509 -36.439 1.00 76.81 552 GLY A N 1
ATOM 4436 C CA . GLY A 1 552 ? -11.271 12.826 -36.313 1.00 76.81 552 GLY A CA 1
ATOM 4437 C C . GLY A 1 552 ? -10.859 13.200 -34.898 1.00 76.81 552 GLY A C 1
ATOM 4438 O O . GLY A 1 552 ? -11.642 13.136 -33.954 1.00 76.81 552 GLY A O 1
ATOM 4439 N N . VAL A 1 553 ? -9.594 13.587 -34.748 1.00 81.44 553 VAL A N 1
ATOM 4440 C CA . VAL A 1 553 ? -9.095 14.139 -33.485 1.00 81.44 553 VAL A CA 1
ATOM 4441 C C . VAL A 1 553 ? -9.447 15.619 -33.445 1.00 81.44 553 VAL A C 1
ATOM 4443 O O . VAL A 1 553 ? -8.990 16.359 -34.314 1.00 81.44 553 VAL A O 1
ATOM 4446 N N . HIS A 1 554 ? -10.229 16.011 -32.445 1.00 86.69 554 HIS A N 1
ATOM 4447 C CA . HIS A 1 554 ? -10.682 17.378 -32.224 1.00 86.69 554 HIS A CA 1
ATOM 4448 C C . HIS A 1 554 ? -10.277 17.854 -30.833 1.00 86.69 554 HIS A C 1
ATOM 4450 O O . HIS A 1 554 ? -10.239 17.064 -29.886 1.00 86.69 554 HIS A O 1
ATOM 4456 N N . SER A 1 555 ? -9.989 19.147 -30.702 1.00 90.50 555 SER A N 1
ATOM 4457 C CA . SER A 1 555 ? -9.801 19.773 -29.394 1.00 90.50 555 SER A CA 1
ATOM 4458 C C . SER A 1 555 ? -11.055 20.508 -28.947 1.00 90.50 555 SER A C 1
ATOM 4460 O O . SER A 1 555 ? -11.628 21.299 -29.697 1.00 90.50 555 SER A O 1
ATOM 4462 N N . PHE A 1 556 ? -11.466 20.253 -27.708 1.00 93.62 556 PHE A N 1
ATOM 4463 C CA . PHE A 1 556 ? -12.576 20.925 -27.049 1.00 93.62 556 PHE A CA 1
ATOM 4464 C C . PHE A 1 556 ? -12.032 21.778 -25.913 1.00 93.62 556 PHE A C 1
ATOM 4466 O O . PHE A 1 556 ? -11.245 21.304 -25.090 1.00 93.62 556 PHE A O 1
ATOM 4473 N N . MET A 1 557 ? -12.434 23.045 -25.882 1.00 93.00 557 MET A N 1
ATOM 4474 C CA . MET A 1 557 ? -11.972 23.982 -24.863 1.00 93.00 557 MET A CA 1
ATOM 4475 C C . MET A 1 557 ? -13.135 24.800 -24.322 1.00 93.00 557 MET A C 1
ATOM 4477 O O . MET A 1 557 ? -13.946 25.318 -25.092 1.00 93.00 557 MET A O 1
ATOM 4481 N N . TRP A 1 558 ? -13.173 24.945 -23.003 1.00 95.56 558 TRP A N 1
ATOM 4482 C CA . TRP A 1 558 ? -14.067 25.846 -22.290 1.00 95.56 558 TRP A CA 1
ATOM 4483 C C . TRP A 1 558 ? -13.227 26.937 -21.638 1.00 95.56 558 TRP A C 1
ATOM 4485 O O . TRP A 1 558 ? -12.308 26.642 -20.880 1.00 95.56 558 TRP A O 1
ATOM 4495 N N . THR A 1 559 ? -13.542 28.194 -21.933 1.00 93.75 559 THR A N 1
ATOM 4496 C CA . THR A 1 559 ? -12.832 29.351 -21.378 1.00 93.75 559 THR A CA 1
ATOM 4497 C C . THR A 1 559 ? -13.831 30.272 -20.713 1.00 93.75 559 THR A C 1
ATOM 4499 O O . THR A 1 559 ? -14.710 30.795 -21.390 1.00 93.75 559 THR A O 1
ATOM 4502 N N . PHE A 1 560 ? -13.683 30.518 -19.417 1.00 92.50 560 PHE A N 1
ATOM 4503 C CA . PHE A 1 560 ? -14.374 31.616 -18.747 1.00 92.50 560 PHE A CA 1
ATOM 4504 C C . PHE A 1 560 ? -13.430 32.816 -18.669 1.00 92.50 560 PHE A C 1
ATOM 4506 O O . PHE A 1 560 ? -12.320 32.669 -18.163 1.00 92.50 560 PHE A O 1
ATOM 4513 N N . ALA A 1 561 ? -13.819 33.973 -19.203 1.00 87.62 561 ALA A N 1
ATOM 4514 C CA . ALA A 1 561 ? -12.969 35.163 -19.266 1.00 87.62 561 ALA A CA 1
ATOM 4515 C C . ALA A 1 561 ? -13.700 36.412 -18.759 1.00 87.62 561 ALA A C 1
ATOM 4517 O O . ALA A 1 561 ? -14.863 36.616 -19.108 1.00 87.62 561 ALA A O 1
ATOM 4518 N N . ASP A 1 562 ? -12.972 37.226 -17.991 1.00 79.38 562 ASP A N 1
ATOM 4519 C CA . ASP A 1 562 ? -13.403 38.518 -17.436 1.00 79.38 562 ASP A CA 1
ATOM 4520 C C . ASP A 1 562 ? -12.796 39.662 -18.266 1.00 79.38 562 ASP A C 1
ATOM 4522 O O . ASP A 1 562 ? -11.579 39.678 -18.498 1.00 79.38 562 ASP A O 1
ATOM 4526 N N . ASP A 1 563 ? -13.624 40.603 -18.734 1.00 67.94 563 ASP A N 1
ATOM 4527 C CA . ASP A 1 563 ? -13.224 41.712 -19.615 1.00 67.94 563 ASP A CA 1
ATOM 4528 C C . ASP A 1 563 ? -13.121 43.099 -18.935 1.00 67.94 563 ASP A C 1
ATOM 4530 O O . ASP A 1 563 ? -12.859 44.109 -19.595 1.00 67.94 563 ASP A O 1
ATOM 4534 N N . ALA A 1 564 ? -13.100 43.115 -17.597 1.00 60.09 564 ALA A N 1
ATOM 4535 C CA . ALA A 1 564 ? -12.735 44.231 -16.727 1.00 60.09 564 ALA A CA 1
ATOM 4536 C C . ALA A 1 564 ? -13.745 45.392 -16.605 1.00 60.09 564 ALA A C 1
ATOM 4538 O O . ALA A 1 564 ? -13.390 46.555 -16.834 1.00 60.09 564 ALA A O 1
ATOM 4539 N N . SER A 1 565 ? -14.922 45.136 -16.020 1.00 58.06 565 SER A N 1
ATOM 4540 C CA . SER A 1 565 ? -15.658 46.159 -15.254 1.00 58.06 565 SER A CA 1
ATOM 4541 C C . SER A 1 565 ? -16.627 45.589 -14.215 1.00 58.06 565 SER A C 1
ATOM 4543 O O . SER A 1 565 ? -17.469 44.787 -14.556 1.00 58.06 565 SER A O 1
ATOM 4545 N N . THR A 1 566 ? -16.535 46.103 -12.974 1.00 56.62 566 THR A N 1
ATOM 4546 C CA . THR A 1 566 ? -17.411 45.834 -11.801 1.00 56.62 566 THR A CA 1
ATOM 4547 C C . THR A 1 566 ? -17.652 44.353 -11.441 1.00 56.62 566 THR A C 1
ATOM 4549 O O . THR A 1 566 ? -17.167 43.460 -12.109 1.00 56.62 566 THR A O 1
ATOM 4552 N N . ILE A 1 567 ? -18.193 44.080 -10.243 1.00 54.38 567 ILE A N 1
ATOM 4553 C CA . ILE A 1 567 ? -18.387 42.708 -9.735 1.00 54.38 567 ILE A CA 1
ATOM 4554 C C . ILE A 1 567 ? -19.886 42.486 -9.536 1.00 54.38 567 ILE A C 1
ATOM 4556 O O . ILE A 1 567 ? -20.492 43.135 -8.672 1.00 54.38 567 ILE A O 1
ATOM 4560 N N . GLY A 1 568 ? -20.448 41.523 -10.263 1.00 57.44 568 GLY A N 1
ATOM 4561 C CA . GLY A 1 568 ? -21.856 41.156 -10.219 1.00 57.44 568 GLY A CA 1
ATOM 4562 C C . GLY A 1 568 ? -22.045 39.680 -10.573 1.00 57.44 568 GLY A C 1
ATOM 4563 O O . GLY A 1 568 ? -21.600 39.215 -11.613 1.00 57.44 568 GLY A O 1
ATOM 4564 N N . GLY A 1 569 ? -22.725 38.937 -9.696 1.00 58.59 569 GLY A N 1
ATOM 4565 C CA . GLY A 1 569 ? -22.842 37.476 -9.801 1.00 58.59 569 GLY A CA 1
ATOM 4566 C C . GLY A 1 569 ? -21.724 36.733 -9.058 1.00 58.59 569 GLY A C 1
ATOM 4567 O O . GLY A 1 569 ? -21.017 37.311 -8.229 1.00 58.59 569 GLY A O 1
ATOM 4568 N N . ALA A 1 570 ? -21.600 35.424 -9.291 1.00 68.12 570 ALA A N 1
ATOM 4569 C CA . ALA A 1 570 ? -20.567 34.580 -8.678 1.00 68.12 570 ALA A CA 1
ATOM 4570 C C . ALA A 1 570 ? -19.223 34.593 -9.437 1.00 68.12 570 ALA A C 1
ATOM 4572 O O . ALA A 1 570 ? -18.283 33.923 -8.992 1.00 68.12 570 ALA A O 1
ATOM 4573 N N . ASN A 1 571 ? -19.153 35.318 -10.561 1.00 82.88 571 ASN A N 1
ATOM 4574 C CA . ASN A 1 571 ? -18.040 35.386 -11.514 1.00 82.88 571 ASN A CA 1
ATOM 4575 C C . ASN A 1 571 ? -17.467 33.998 -11.815 1.00 82.88 571 ASN A C 1
ATOM 4577 O O . ASN A 1 571 ? -16.278 33.730 -11.621 1.00 82.88 571 ASN A O 1
ATOM 4581 N N . ALA A 1 572 ? -18.352 33.080 -12.204 1.00 88.62 572 ALA A N 1
ATOM 4582 C CA . ALA A 1 572 ? -17.983 31.704 -12.481 1.00 88.62 572 ALA A CA 1
ATOM 4583 C C . ALA A 1 572 ? -18.889 31.056 -13.528 1.00 88.62 572 ALA A C 1
ATOM 4585 O O . ALA A 1 572 ? -20.071 31.385 -13.677 1.00 88.62 572 ALA A O 1
ATOM 4586 N N . ALA A 1 573 ? -18.316 30.067 -14.200 1.00 92.44 573 ALA A N 1
ATOM 4587 C CA . ALA A 1 573 ? -19.018 29.144 -15.065 1.00 92.44 573 ALA A CA 1
ATOM 4588 C C . ALA A 1 573 ? -18.868 27.714 -14.546 1.00 92.44 573 ALA A C 1
ATOM 4590 O O . ALA A 1 573 ? -17.864 27.369 -13.924 1.00 92.44 573 ALA A O 1
ATOM 4591 N N . TRP A 1 574 ? -19.866 26.889 -14.838 1.00 95.25 574 TRP A N 1
ATOM 4592 C CA . TRP A 1 574 ? -19.855 25.464 -14.562 1.00 95.25 574 TRP A CA 1
ATOM 4593 C C . TRP A 1 574 ? -20.181 24.675 -15.823 1.00 95.25 574 TRP A C 1
ATOM 4595 O O . TRP A 1 574 ? -20.982 25.120 -16.651 1.00 95.25 574 TRP A O 1
ATOM 4605 N N . VAL A 1 575 ? -19.570 23.502 -15.945 1.00 94.56 575 VAL A N 1
ATOM 4606 C CA . VAL A 1 575 ? -19.793 22.523 -17.007 1.00 94.56 575 VAL A CA 1
ATOM 4607 C C . VAL A 1 575 ? -19.959 21.158 -16.358 1.00 94.56 575 VAL A C 1
ATOM 4609 O O . VAL A 1 575 ? -19.252 20.820 -15.413 1.00 94.56 575 VAL A O 1
ATOM 4612 N N . ASP A 1 576 ? -20.909 20.389 -16.864 1.00 90.56 576 ASP A N 1
ATOM 4613 C CA . ASP A 1 576 ? -21.221 19.061 -16.356 1.00 90.56 576 ASP A CA 1
ATOM 4614 C C . ASP A 1 576 ? -21.699 18.170 -17.518 1.00 90.56 576 ASP A C 1
ATOM 4616 O O . ASP A 1 576 ? -22.099 18.671 -18.581 1.00 90.56 576 ASP A O 1
ATOM 4620 N N . ASN A 1 577 ? -21.670 16.852 -17.321 1.00 85.12 577 ASN A N 1
ATOM 4621 C CA . ASN A 1 577 ? -22.298 15.866 -18.196 1.00 85.12 577 ASN A CA 1
ATOM 4622 C C . ASN A 1 577 ? -21.859 15.990 -19.675 1.00 85.12 577 ASN A C 1
ATOM 4624 O O . ASN A 1 577 ? -22.685 16.053 -20.592 1.00 85.12 577 ASN A O 1
ATOM 4628 N N . ILE A 1 578 ? -20.548 16.044 -19.925 1.00 88.56 578 ILE A N 1
ATOM 4629 C CA . ILE A 1 578 ? -19.977 16.059 -21.277 1.00 88.56 578 ILE A CA 1
ATOM 4630 C C . ILE A 1 578 ? -20.190 14.686 -21.909 1.00 88.56 578 ILE A C 1
ATOM 4632 O O . ILE A 1 578 ? -19.905 13.668 -21.287 1.00 88.56 578 ILE A O 1
ATOM 4636 N N . ARG A 1 579 ? -20.693 14.638 -23.146 1.00 84.88 579 ARG A N 1
ATOM 4637 C CA . ARG A 1 579 ? -21.005 13.403 -23.878 1.00 84.88 579 ARG A CA 1
ATOM 4638 C C . ARG A 1 579 ? -20.669 13.538 -25.357 1.00 84.88 579 ARG A C 1
ATOM 4640 O O . ARG A 1 579 ? -21.110 14.484 -26.001 1.00 84.88 579 ARG A O 1
ATOM 4647 N N . LEU A 1 580 ? -19.967 12.559 -25.914 1.00 80.00 580 LEU A N 1
ATOM 4648 C CA . LEU A 1 580 ? -19.848 12.347 -27.358 1.00 80.00 580 LEU A CA 1
ATOM 4649 C C . LEU A 1 580 ? -20.710 11.164 -27.764 1.00 80.00 580 LEU A C 1
ATOM 4651 O O . LEU A 1 580 ? -20.616 10.098 -27.159 1.00 80.00 580 LEU A O 1
ATOM 4655 N N . PHE A 1 581 ? -21.537 11.353 -28.783 1.00 75.94 581 PHE A N 1
ATOM 4656 C CA . PHE A 1 581 ? -22.472 10.340 -29.253 1.00 75.94 581 PHE A CA 1
ATOM 4657 C C . PHE A 1 581 ? -22.674 10.445 -30.766 1.00 75.94 581 PHE A C 1
ATOM 4659 O O . PHE A 1 581 ? -22.250 11.404 -31.415 1.00 75.94 581 PHE A O 1
ATOM 4666 N N . LYS A 1 582 ? -23.303 9.415 -31.328 1.00 74.94 582 LYS A N 1
ATOM 4667 C CA . LYS A 1 582 ? -23.740 9.384 -32.720 1.00 74.94 582 LYS A CA 1
ATOM 4668 C C . LYS A 1 582 ? -25.251 9.573 -32.759 1.00 74.94 582 LYS A C 1
ATOM 4670 O O . LYS A 1 582 ? -25.951 8.892 -32.011 1.00 74.94 582 LYS A O 1
ATOM 4675 N N . ALA A 1 583 ? -25.753 10.491 -33.577 1.00 66.44 583 ALA A N 1
ATOM 4676 C CA . ALA A 1 583 ? -27.186 10.585 -33.824 1.00 66.44 583 ALA A CA 1
ATOM 4677 C C . ALA A 1 583 ? -27.681 9.304 -34.522 1.00 66.44 583 ALA A C 1
ATOM 4679 O O . ALA A 1 583 ? -27.034 8.821 -35.454 1.00 66.44 583 ALA A O 1
ATOM 4680 N N . GLU A 1 584 ? -28.789 8.739 -34.034 1.00 51.31 584 GLU A N 1
ATOM 4681 C CA . GLU A 1 584 ? -29.441 7.558 -34.629 1.00 51.31 584 GLU A CA 1
ATOM 4682 C C . GLU A 1 584 ? -29.972 7.807 -36.047 1.00 51.31 584 GLU A C 1
ATOM 4684 O O . GLU A 1 584 ? -30.497 8.919 -36.311 1.00 51.31 584 GLU A O 1
#

Organism: NCBI:txid1940790

pLDDT: mean 72.92, std 21.03, range [26.58, 96.62]

Radius of gyration: 35.5 Å; Cα contacts (8 Å, |Δi|>4): 893; chains: 1; bounding box: 86×90×100 Å

Sequence (584 aa):
MKTDIPKTIRCAIYTRKSTDEGLEQEFNSLHAQREAAEAYITSQKSQGWTCLPDQYDDGGFTGGNMDRPALGRMLADIDAGLIDCVVVYKVDRLSRSLMDFAKILERFESKGVSFVSVTQQFNTTTSMGRLTLNILLSFAQFEREVISERTRDKIAMARKRGKYTGGRPVLGYDISAEVGKLVINEIEAERVRTIFDMYLRLGSVLPVVEELRRFGWHTKEWVTRKGTVHKGHPYDKNRVHALLKNPIYTGKMQYDGVLYEGEHEAIITEEIFKQAQRQLAANRNVPTCAKPNKHGGILKGIIRCKTCGCGMSHSYSKKADGRRYRYYICNNATKTGWKNCPHPSLPAAEMTNETTFAGAGWDFDKSDGTADWFMNGYPQLTWQPPAEKVDFDELLTLTEYWLFTGCTSDQPCTSADWYTDGKINLLDFRQLALSWMGEDMIFQPRSVMTDDFETGDFTALDWDDYYTDWIIDDSTVFEGNFSARSKVITNNQRSDMYVEVDTTGFDRISFVCKVSSELEDDYLYFYIDGVVQQRWSGESNWQLQTFEVTEGVHSFMWTFADDASTIGGANAAWVDNIRLFKAE

Secondary structure (DSSP, 8-state):
----PPPPEEEEEEEEES--TTSSSSS-HHHHHHHHHHHHHHHTGGGTEEE-S--EEEES--TT-S--HHHHHHHHHHHTT--SEEEES-HHHH-SSHHHHHHHHHHHHHTT-EEEETTTTEETTSHHHHHHHHHHHHHHHHHHHHHHHHHHHHHHHHHHTT----SSPPTTEEE-SSTT-EEE-HHHHHHHHHHHHHHHHH-SHHHHHHHHHHTT-BPPPEE-TTS-EE---B--HHHHHHHHH-GGGGTEEEETTEEEE-SSPPSS-HHHHHHHHHHHHHTS---------TT--TTTTTSB-TTT-PBEEEEEEE-TTS-EEEEEEEHHHHHH-GGGS-PPPEEHHHHTSTTSTTTS--------------STT-PPP--PPPSSPPPHHHHHHHHHHHHHS---TT------S--SSS---HHHHHHHHHHTS-SS-----TT-EEE--TTSSTTTTTB-TTT---EEESSS-SSSS-EEE-----TT-EEEEEEEEE-TT--EEEEEEEEES-TTTSEEEEEETTEEEEEE-SEEEEEEEEEE--SSEEEEEEEEE--SS---S--EEEEEEEEEE---

Mean predicted aligned error: 21.78 Å